Protein AF-0000000076626341 (afdb_homodimer)

Nearest PDB structures (foldseek):
  4mtl-assembly1_A-2  TM=7.551E-01  e=2.247E-13  Homo sapiens
  1uwv-assembly1_A  TM=5.640E-01  e=4.812E-09  Escherichia coli K-12
  6ifv-assembly2_B  TM=6.259E-01  e=2.732E-07  Bacillus subtilis subsp. subtilis str. 168
  6ifv-assembly1_A  TM=6.167E-01  e=2.408E-07  Bacillus subtilis subsp. subtilis str. 168
  7v2q-assembly1_W  TM=6.028E-01  e=2.408E-07  Bacillus subtilis subsp. subtilis str. 168

Radius of gyration: 22.17 Å; Cα contacts (8 Å, |Δi|>4): 915; chains: 2; bounding box: 40×65×64 Å

InterPro domains:
  IPR019410 Lysine methyltransferase [PF10294] (42-179)
  IPR019410 Lysine methyltransferase [PTHR14614] (37-187)
  IPR029063 S-adenosyl-L-methionine-dependent methyltransferase superfamily [G3DSA:3.40.50.150] (11-209)
  IPR029063 S-adenosyl-L-methionine-dependent methyltransferase superfamily [SSF53335] (34-198)

Foldseek 3Di:
DPPPPPPPVPPVQPWDWDWDQDPNDTDIDTDRPDDPPPVLRVLQDDDPQLVVVLVVCVVVVVLAAQFEEEEESCRLVSNQQSNLVGYVAYEYEYADPSSQVSCVVNQVSHHRYHYWFADFDLDQPPPDPRTPPDDQAGQEYEYEQQQPDLVRQNSVLNSNVGRHDQNHKYKYKHFCPDPVSVVSNCVNNVVSQKDKDWPDDDDRITIIIIHGD/DPPPPPPPVPPVQPWDWDWDQDPNDTDIDTDRPDDPPPVLRVLQDDDPQLVVVLVVCVVVVVLAAQFEEEEESCRLVSNQQSNLVGYVAYEYEYADPSSQVSCVVNQVSHHRYHYWFADFDLDQPPPDPRTPPDDQAGQEYEYEQQQPDLVVQNSVLNSNVGRHDQNHKYKYKHFCPDPVSVVSNCVNNVVSQKDKDWPDDDDRITIIIIHGD

Sequence (426 aa):
MDDEIPENFFISEEYKEFTEDIGGIQQKFYALPAASTDYDLTGQVLWPGAKHLALYIRDHQELIKDKIILEVGSGSGLCGLFCSHYASKTILTDGNDIVMRLLDLNKSFGKNVEIAWVEWSDSDPGKDLRIKGLPERYEVVVGTDVVYWSNSIVPLFKTMDSLLEDRGRFIMCYTLRAMNTYRDLLRLSAECGYRNKVLWNEESTYIFEFDRQMDDEIPENFFISEEYKEFTEDIGGIQQKFYALPAASTDYDLTGQVLWPGAKHLALYIRDHQELIKDKIILEVGSGSGLCGLFCSHYASKTILTDGNDIVMRLLDLNKSFGKNVEIAWVEWSDSDPGKDLRIKGLPERYEVVVGTDVVYWSNSIVPLFKTMDSLLEDRGRFIMCYTLRAMNTYRDLLRLSAECGYRNKVLWNEESTYIFEFDRQ

Structure (mmCIF, N/CA/C/O backbone):
data_AF-0000000076626341-model_v1
#
loop_
_entity.id
_entity.type
_entity.pdbx_description
1 polymer 'Uncharacterized protein'
#
loop_
_atom_site.group_PDB
_atom_site.id
_atom_site.type_symbol
_atom_site.label_atom_id
_atom_site.label_alt_id
_atom_site.label_comp_id
_atom_site.label_asym_id
_atom_site.label_entity_id
_atom_site.label_seq_id
_atom_site.pdbx_PDB_ins_code
_atom_site.Cartn_x
_atom_site.Cartn_y
_atom_site.Cartn_z
_atom_site.occupancy
_atom_site.B_iso_or_equiv
_atom_site.auth_seq_id
_atom_site.auth_comp_id
_atom_site.auth_asym_id
_atom_site.auth_atom_id
_atom_site.pdbx_PDB_model_num
ATOM 1 N N . MET A 1 1 ? -0.646 19.172 -33.5 1 20.38 1 MET A N 1
ATOM 2 C CA . MET A 1 1 ? 0.513 19.422 -32.656 1 20.38 1 MET A CA 1
ATOM 3 C C . MET A 1 1 ? 0.73 18.281 -31.672 1 20.38 1 MET A C 1
ATOM 5 O O . MET A 1 1 ? -0.146 17.984 -30.859 1 20.38 1 MET A O 1
ATOM 9 N N . ASP A 1 2 ? 1.376 17.062 -31.875 1 23.33 2 ASP A N 1
ATOM 10 C CA . ASP A 1 2 ? 1.268 15.633 -31.641 1 23.33 2 ASP A CA 1
ATOM 11 C C . ASP A 1 2 ? 1.866 15.258 -30.281 1 23.33 2 ASP A C 1
ATOM 13 O O . ASP A 1 2 ? 3.082 15.32 -30.094 1 23.33 2 ASP A O 1
ATOM 17 N N . ASP A 1 3 ? 1.453 15.797 -29.141 1 23.86 3 ASP A N 1
ATOM 18 C CA . ASP A 1 3 ? 2.01 16.094 -27.828 1 23.86 3 ASP A CA 1
ATOM 19 C C . ASP A 1 3 ? 2.5 14.82 -27.141 1 23.86 3 ASP A C 1
ATOM 21 O O . ASP A 1 3 ? 1.7 13.953 -26.781 1 23.86 3 ASP A O 1
ATOM 25 N N . GLU A 1 4 ? 3.75 14.242 -27.5 1 24.86 4 GLU A N 1
ATOM 26 C CA . GLU A 1 4 ? 4.594 13.086 -27.203 1 24.86 4 GLU A CA 1
ATOM 27 C C . GLU A 1 4 ? 4.824 12.938 -25.703 1 24.86 4 GLU A C 1
ATOM 29 O O . GLU A 1 4 ? 5.273 13.875 -25.047 1 24.86 4 GLU A O 1
ATOM 34 N N . ILE A 1 5 ? 4.059 12.258 -25.078 1 29.56 5 ILE A N 1
ATOM 35 C CA . ILE A 1 5 ? 4.125 11.945 -23.656 1 29.56 5 ILE A CA 1
ATOM 36 C C . ILE A 1 5 ? 5.562 11.609 -23.266 1 29.56 5 ILE A C 1
ATOM 38 O O . ILE A 1 5 ? 6.207 10.781 -23.906 1 29.56 5 ILE A O 1
ATOM 42 N N . PRO A 1 6 ? 6.324 12.523 -22.641 1 30.88 6 PRO A N 1
ATOM 43 C CA . PRO A 1 6 ? 7.77 12.312 -22.547 1 30.88 6 PRO A CA 1
ATOM 44 C C . PRO A 1 6 ? 8.133 10.898 -22.109 1 30.88 6 PRO A C 1
ATOM 46 O O . PRO A 1 6 ? 7.434 10.305 -21.281 1 30.88 6 PRO A O 1
ATOM 49 N N . GLU A 1 7 ? 8.672 10.062 -22.891 1 29.91 7 GLU A N 1
ATOM 50 C CA . GLU A 1 7 ? 9.219 8.711 -22.906 1 29.91 7 GLU A CA 1
ATOM 51 C C . GLU A 1 7 ? 9.938 8.391 -21.594 1 29.91 7 GLU A C 1
ATOM 53 O O . GLU A 1 7 ? 9.875 7.258 -21.109 1 29.91 7 GLU A O 1
ATOM 58 N N . ASN A 1 8 ? 10.727 9.328 -21.109 1 28.7 8 ASN A N 1
ATOM 59 C CA . ASN A 1 8 ? 11.797 9.133 -20.125 1 28.7 8 ASN A CA 1
ATOM 60 C C . ASN A 1 8 ? 11.242 8.977 -18.719 1 28.7 8 ASN A C 1
ATOM 62 O O . ASN A 1 8 ? 11.992 9.055 -17.734 1 28.7 8 ASN A O 1
ATOM 66 N N . PHE A 1 9 ? 10.156 9.438 -18.516 1 28.86 9 PHE A N 1
ATOM 67 C CA . PHE A 1 9 ? 9.859 9.188 -17.109 1 28.86 9 PHE A CA 1
ATOM 68 C C . PHE A 1 9 ? 10.211 7.754 -16.734 1 28.86 9 PHE A C 1
ATOM 70 O O . PHE A 1 9 ? 9.43 6.832 -16.984 1 28.86 9 PHE A O 1
ATOM 77 N N . PHE A 1 10 ? 11.352 7.316 -17.219 1 29.72 10 PHE A N 1
ATOM 78 C CA . PHE A 1 10 ? 12.148 6.129 -16.953 1 29.72 10 PHE A CA 1
ATOM 79 C C . PHE A 1 10 ? 12.078 5.742 -15.484 1 29.72 10 PHE A C 1
ATOM 81 O O . PHE A 1 10 ? 12.508 6.508 -14.617 1 29.72 10 PHE A O 1
ATOM 88 N N . ILE A 1 11 ? 11.062 5.5 -14.93 1 36.5 11 ILE A N 1
ATOM 89 C CA . ILE A 1 11 ? 11.156 4.742 -13.688 1 36.5 11 ILE A CA 1
ATOM 90 C C . ILE A 1 11 ? 12.508 4.031 -13.617 1 36.5 11 ILE A C 1
ATOM 92 O O . ILE A 1 11 ? 12.789 3.146 -14.422 1 36.5 11 ILE A O 1
ATOM 96 N N . SER A 1 12 ? 13.477 4.691 -13.641 1 38.69 12 SER A N 1
ATOM 97 C CA . SER A 1 12 ? 14.789 4.125 -13.344 1 38.69 12 SER A CA 1
ATOM 98 C C . SER A 1 12 ? 14.672 2.898 -12.445 1 38.69 12 SER A C 1
ATOM 100 O O . SER A 1 12 ? 14.562 3.025 -11.219 1 38.69 12 SER A O 1
ATOM 102 N N . GLU A 1 13 ? 13.695 2.045 -12.57 1 48.19 13 GLU A N 1
ATOM 103 C CA . GLU A 1 13 ? 13.438 0.825 -11.812 1 48.19 13 GLU A CA 1
ATOM 104 C C . GLU A 1 13 ? 14.719 0.015 -11.625 1 48.19 13 GLU A C 1
ATOM 106 O O . GLU A 1 13 ? 15.188 -0.638 -12.555 1 48.19 13 GLU A O 1
ATOM 111 N N . GLU A 1 14 ? 15.547 0.698 -11.031 1 59.5 14 GLU A N 1
ATOM 112 C CA . GLU A 1 14 ? 16.766 -0.085 -10.812 1 59.5 14 GLU A CA 1
ATOM 113 C C . GLU A 1 14 ? 16.453 -1.397 -10.102 1 59.5 14 GLU A C 1
ATOM 115 O O . GLU A 1 14 ? 16.641 -1.512 -8.891 1 59.5 14 GLU A O 1
ATOM 120 N N . TYR A 1 15 ? 15.75 -2.193 -10.883 1 69.19 15 TYR A N 1
ATOM 121 C CA . TYR A 1 15 ? 15.609 -3.555 -10.383 1 69.19 15 TYR A CA 1
ATOM 122 C C . TYR A 1 15 ? 16.969 -4.23 -10.234 1 69.19 15 TYR A C 1
ATOM 124 O O . TYR A 1 15 ? 17.891 -3.945 -11 1 69.19 15 TYR A O 1
ATOM 132 N N . LYS A 1 16 ? 17.109 -4.828 -9.102 1 74.31 16 LYS A N 1
ATOM 133 C CA . LYS A 1 16 ? 18.266 -5.703 -8.914 1 74.31 16 LYS A CA 1
ATOM 134 C C . LYS A 1 16 ? 17.875 -7.164 -9.117 1 74.31 16 LYS A C 1
ATOM 136 O O . LYS A 1 16 ? 16.781 -7.582 -8.758 1 74.31 16 LYS A O 1
ATOM 141 N N . GLU A 1 17 ? 18.781 -7.863 -9.766 1 85.62 17 GLU A N 1
ATOM 142 C CA . GLU A 1 17 ? 18.609 -9.312 -9.867 1 85.62 17 GLU A CA 1
ATOM 143 C C . GLU A 1 17 ? 18.906 -10 -8.539 1 85.62 17 GLU A C 1
ATOM 145 O O . GLU A 1 17 ? 19.969 -9.789 -7.953 1 85.62 17 GLU A O 1
ATOM 150 N N . PHE A 1 18 ? 17.969 -10.766 -8.039 1 82.31 18 PHE A N 1
ATOM 151 C CA . PHE A 1 18 ? 18.141 -11.555 -6.828 1 82.31 18 PHE A CA 1
ATOM 152 C C . PHE A 1 18 ? 18.094 -13.047 -7.148 1 82.31 18 PHE A C 1
ATOM 154 O O . PHE A 1 18 ? 17.531 -13.453 -8.164 1 82.31 18 PHE A O 1
ATOM 161 N N . THR A 1 19 ? 18.828 -13.789 -6.379 1 86.25 19 THR A N 1
ATOM 162 C CA . THR A 1 19 ? 18.719 -15.242 -6.379 1 86.25 19 THR A CA 1
ATOM 163 C C . THR A 1 19 ? 18.359 -15.758 -4.988 1 86.25 19 THR A C 1
ATOM 165 O O . THR A 1 19 ? 19.078 -15.523 -4.023 1 86.25 19 THR A O 1
ATOM 168 N N . GLU A 1 20 ? 17.156 -16.328 -4.918 1 86.25 20 GLU A N 1
ATOM 169 C CA . GLU A 1 20 ? 16.719 -16.891 -3.643 1 86.25 20 GLU A CA 1
ATOM 170 C C . GLU A 1 20 ? 16.906 -18.406 -3.615 1 86.25 20 GLU A C 1
ATOM 172 O O . GLU A 1 20 ? 16.547 -19.109 -4.574 1 86.25 20 GLU A O 1
ATOM 177 N N . ASP A 1 21 ? 17.594 -18.938 -2.572 1 87.25 21 ASP A N 1
ATOM 178 C CA . ASP A 1 21 ? 17.672 -20.375 -2.355 1 87.25 21 ASP A CA 1
ATOM 179 C C . ASP A 1 21 ? 16.438 -20.891 -1.612 1 87.25 21 ASP A C 1
ATOM 181 O O . ASP A 1 21 ? 16.219 -20.547 -0.45 1 87.25 21 ASP A O 1
ATOM 185 N N . ILE A 1 22 ? 15.625 -21.625 -2.312 1 90.75 22 ILE A N 1
ATOM 186 C CA . ILE A 1 22 ? 14.406 -22.203 -1.742 1 90.75 22 ILE A CA 1
ATOM 187 C C . ILE A 1 22 ? 14.523 -23.719 -1.698 1 90.75 22 ILE A C 1
ATOM 189 O O . ILE A 1 22 ? 14.188 -24.406 -2.67 1 90.75 22 ILE A O 1
ATOM 193 N N . GLY A 1 23 ? 14.984 -24.25 -0.488 1 85.56 23 GLY A N 1
ATOM 194 C CA . GLY A 1 23 ? 15.148 -25.688 -0.317 1 85.56 23 GLY A CA 1
ATOM 195 C C . GLY A 1 23 ? 16.109 -26.297 -1.313 1 85.56 23 GLY A C 1
ATOM 196 O O . GLY A 1 23 ? 15.836 -27.359 -1.88 1 85.56 23 GLY A O 1
ATOM 197 N N . GLY A 1 24 ? 17.125 -25.672 -1.69 1 85.56 24 GLY A N 1
ATOM 198 C CA . GLY A 1 24 ? 18.141 -26.219 -2.578 1 85.56 24 GLY A CA 1
ATOM 199 C C . GLY A 1 24 ? 17.969 -25.781 -4.02 1 85.56 24 GLY A C 1
ATOM 200 O O . GLY A 1 24 ? 18.828 -26.031 -4.859 1 85.56 24 GLY A O 1
ATOM 201 N N . ILE A 1 25 ? 16.906 -25.203 -4.363 1 89.62 25 ILE A N 1
ATOM 202 C CA . ILE A 1 25 ? 16.672 -24.703 -5.715 1 89.62 25 ILE A CA 1
ATOM 203 C C . ILE A 1 25 ? 16.906 -23.203 -5.766 1 89.62 25 ILE A C 1
ATOM 205 O O . ILE A 1 25 ? 16.328 -22.438 -4.969 1 89.62 25 ILE A O 1
ATOM 209 N N . GLN A 1 26 ? 17.781 -22.734 -6.676 1 89.06 26 GLN A N 1
ATOM 210 C CA . GLN A 1 26 ? 18.062 -21.312 -6.867 1 89.06 26 GLN A CA 1
ATOM 211 C C . GLN A 1 26 ? 17.062 -20.688 -7.828 1 89.06 26 GLN A C 1
ATOM 213 O O . GLN A 1 26 ? 16.953 -21.094 -8.984 1 89.06 26 GLN A O 1
ATOM 218 N N . GLN A 1 27 ? 16.312 -19.688 -7.332 1 91.44 27 GLN A N 1
ATOM 219 C CA . GLN A 1 27 ? 15.336 -19.016 -8.18 1 91.44 27 GLN A CA 1
ATOM 220 C C . GLN A 1 27 ? 15.711 -17.547 -8.367 1 91.44 27 GLN A C 1
ATOM 222 O O . GLN A 1 27 ? 15.773 -16.781 -7.398 1 91.44 27 GLN A O 1
ATOM 227 N N . LYS A 1 28 ? 15.953 -17.156 -9.625 1 89.62 28 LYS A N 1
ATOM 228 C CA . LYS A 1 28 ? 16.297 -15.781 -9.969 1 89.62 28 LYS A CA 1
ATOM 229 C C . LYS A 1 28 ? 15.047 -14.945 -10.203 1 89.62 28 LYS A C 1
ATOM 231 O O . LYS A 1 28 ? 14.031 -15.453 -10.672 1 89.62 28 LYS A O 1
ATOM 236 N N . PHE A 1 29 ? 15.094 -13.68 -9.758 1 90.19 29 PHE A N 1
ATOM 237 C CA . PHE A 1 29 ? 14.047 -12.711 -10.039 1 90.19 29 PHE A CA 1
ATOM 238 C C . PHE A 1 29 ? 14.57 -11.289 -9.898 1 90.19 29 PHE A C 1
ATOM 240 O O . PHE A 1 29 ? 15.602 -11.062 -9.266 1 90.19 29 PHE A O 1
ATOM 247 N N . TYR A 1 30 ? 13.891 -10.367 -10.602 1 86.88 30 TYR A N 1
ATOM 248 C CA . TYR A 1 30 ? 14.148 -8.945 -10.406 1 86.88 30 TYR A CA 1
ATOM 249 C C . TYR A 1 30 ? 13.188 -8.352 -9.383 1 86.88 30 TYR A C 1
ATOM 251 O O . TYR A 1 30 ? 12.016 -8.742 -9.328 1 86.88 30 TYR A O 1
ATOM 259 N N . ALA A 1 31 ? 13.648 -7.559 -8.539 1 82.69 31 ALA A N 1
ATOM 260 C CA . ALA A 1 31 ? 12.82 -6.785 -7.613 1 82.69 31 ALA A CA 1
ATOM 261 C C . ALA A 1 31 ? 13.531 -5.504 -7.184 1 82.69 31 ALA A C 1
ATOM 263 O O . ALA A 1 31 ? 14.719 -5.32 -7.465 1 82.69 31 ALA A O 1
ATOM 264 N N . LEU A 1 32 ? 12.781 -4.598 -6.676 1 71.38 32 LEU A N 1
ATOM 265 C CA . LEU A 1 32 ? 13.414 -3.482 -5.977 1 71.38 32 LEU A CA 1
ATOM 266 C C . LEU A 1 32 ? 14.047 -3.949 -4.672 1 71.38 32 LEU A C 1
ATOM 268 O O . LEU A 1 32 ? 13.453 -4.758 -3.947 1 71.38 32 LEU A O 1
ATOM 272 N N . PRO A 1 33 ? 15.352 -3.633 -4.527 1 57.22 33 PRO A N 1
ATOM 273 C CA . PRO A 1 33 ? 15.945 -3.959 -3.227 1 57.22 33 PRO A CA 1
ATOM 274 C C . PRO A 1 33 ? 15.18 -3.334 -2.059 1 57.22 33 PRO A C 1
ATOM 276 O O . PRO A 1 33 ? 14.789 -2.166 -2.125 1 57.22 33 PRO A O 1
ATOM 279 N N . ALA A 1 34 ? 14.227 -4.133 -1.594 1 54.03 34 ALA A N 1
ATOM 280 C CA . ALA A 1 34 ? 13.375 -3.541 -0.561 1 54.03 34 ALA A CA 1
ATOM 281 C C . ALA A 1 34 ? 14.062 -3.592 0.803 1 54.03 34 ALA A C 1
ATOM 283 O O . ALA A 1 34 ? 14.797 -4.531 1.101 1 54.03 34 ALA A O 1
ATOM 284 N N . ALA A 1 35 ? 14.312 -2.414 1.4 1 41.44 35 ALA A N 1
ATOM 285 C CA . ALA A 1 35 ? 14.602 -2.652 2.812 1 41.44 35 ALA A CA 1
ATOM 286 C C . ALA A 1 35 ? 13.57 -3.59 3.434 1 41.44 35 ALA A C 1
ATOM 288 O O . ALA A 1 35 ? 13.914 -4.676 3.906 1 41.44 35 ALA A O 1
ATOM 289 N N . SER A 1 36 ? 12.578 -3.174 4.234 1 36.91 36 SER A N 1
ATOM 290 C CA . SER A 1 36 ? 11.57 -3.93 4.965 1 36.91 36 SER A CA 1
ATOM 291 C C . SER A 1 36 ? 10.25 -3.961 4.207 1 36.91 36 SER A C 1
ATOM 293 O O . SER A 1 36 ? 9.789 -2.932 3.711 1 36.91 36 SER A O 1
ATOM 295 N N . THR A 1 37 ? 9.82 -4.828 3.248 1 41.94 37 THR A N 1
ATOM 296 C CA . THR A 1 37 ? 8.688 -5.078 2.365 1 41.94 37 THR A CA 1
ATOM 297 C C . THR A 1 37 ? 7.383 -4.648 3.029 1 41.94 37 THR A C 1
ATOM 299 O O . THR A 1 37 ? 6.309 -4.773 2.438 1 41.94 37 THR A O 1
ATOM 302 N N . ASP A 1 38 ? 6.895 -4.707 4.211 1 42.69 38 ASP A N 1
ATOM 303 C CA . ASP A 1 38 ? 5.543 -4.57 4.742 1 42.69 38 ASP A CA 1
ATOM 304 C C . ASP A 1 38 ? 4.969 -3.188 4.438 1 42.69 38 ASP A C 1
ATOM 306 O O . ASP A 1 38 ? 5.719 -2.244 4.176 1 42.69 38 ASP A O 1
ATOM 310 N N . TYR A 1 39 ? 3.43 -3.008 4.199 1 46.44 39 TYR A N 1
ATOM 311 C CA . TYR A 1 39 ? 2.66 -1.772 4.273 1 46.44 39 TYR A CA 1
ATOM 312 C C . TYR A 1 39 ? 3.457 -0.676 4.973 1 46.44 39 TYR A C 1
ATOM 314 O O . TYR A 1 39 ? 3.344 0.501 4.621 1 46.44 39 TYR A O 1
ATOM 322 N N . ASP A 1 40 ? 4.344 -1.125 5.73 1 53.41 40 ASP A N 1
ATOM 323 C CA . ASP A 1 40 ? 5.285 -0.361 6.539 1 53.41 40 ASP A CA 1
ATOM 324 C C . ASP A 1 40 ? 6.32 0.344 5.664 1 53.41 40 ASP A C 1
ATOM 326 O O . ASP A 1 40 ? 6.859 1.384 6.047 1 53.41 40 ASP A O 1
ATOM 330 N N . LEU A 1 41 ? 5.809 -0.051 4.285 1 60.88 41 LEU A N 1
ATOM 331 C CA . LEU A 1 41 ? 6.867 0.524 3.461 1 60.88 41 LEU A CA 1
ATOM 332 C C . LEU A 1 41 ? 6.41 1.835 2.828 1 60.88 41 LEU A C 1
ATOM 334 O O . LEU A 1 41 ? 7.188 2.789 2.74 1 60.88 41 LEU A O 1
ATOM 338 N N . THR A 1 42 ? 5.07 1.868 2.611 1 70.38 42 THR A N 1
ATOM 339 C CA . THR A 1 42 ? 4.602 3.033 1.868 1 70.38 42 THR A CA 1
ATOM 340 C C . THR A 1 42 ? 4.75 4.301 2.703 1 70.38 42 THR A C 1
ATOM 342 O O . THR A 1 42 ? 5.059 5.371 2.168 1 70.38 42 THR A O 1
ATOM 345 N N . GLY A 1 43 ? 4.492 4.145 3.979 1 78.94 43 GLY A N 1
ATOM 346 C CA . GLY A 1 43 ? 4.547 5.312 4.844 1 78.94 43 GLY A CA 1
ATOM 347 C C . GLY A 1 43 ? 5.953 5.668 5.277 1 78.94 43 GLY A C 1
ATOM 348 O O . GLY A 1 43 ? 6.168 6.699 5.926 1 78.94 43 GLY A O 1
ATOM 349 N N . GLN A 1 44 ? 6.852 4.836 4.836 1 77.81 44 GLN A N 1
ATOM 350 C CA . GLN A 1 44 ? 8.211 5.027 5.336 1 77.81 44 GLN A CA 1
ATOM 351 C C . GLN A 1 44 ? 9.086 5.719 4.293 1 77.81 44 GLN A C 1
ATOM 353 O O . GLN A 1 44 ? 10.25 6.012 4.555 1 77.81 44 GLN A O 1
ATOM 358 N N . VAL A 1 45 ? 8.477 5.914 3.162 1 75.75 45 VAL A N 1
ATOM 359 C CA . VAL A 1 45 ? 9.227 6.543 2.08 1 75.75 45 VAL A CA 1
ATOM 360 C C . VAL A 1 45 ? 8.68 7.941 1.813 1 75.75 45 VAL A C 1
ATOM 362 O O . VAL A 1 45 ? 7.574 8.273 2.242 1 75.75 45 VAL A O 1
ATOM 365 N N . LEU A 1 46 ? 9.562 8.742 1.147 1 78.19 46 LEU A N 1
ATOM 366 C CA . LEU A 1 46 ? 9.109 10.062 0.728 1 78.19 46 LEU A CA 1
ATOM 367 C C . LEU A 1 46 ? 8.281 9.977 -0.549 1 78.19 46 LEU A C 1
ATOM 369 O O . LEU A 1 46 ? 8.664 9.289 -1.498 1 78.19 46 LEU A O 1
ATOM 373 N N . TRP A 1 47 ? 7.152 10.602 -0.559 1 80.06 47 TRP A N 1
ATOM 374 C CA . TRP A 1 47 ? 6.301 10.719 -1.738 1 80.06 47 TRP A CA 1
ATOM 375 C C . TRP A 1 47 ? 6.34 12.125 -2.309 1 80.06 47 TRP A C 1
ATOM 377 O O . TRP A 1 47 ? 6.441 13.102 -1.562 1 80.06 47 TRP A O 1
ATOM 387 N N . PRO A 1 48 ? 6.254 12.312 -3.662 1 78.94 48 PRO A N 1
ATOM 388 C CA . PRO A 1 48 ? 6.422 13.617 -4.309 1 78.94 48 PRO A CA 1
ATOM 389 C C . PRO A 1 48 ? 5.371 14.633 -3.863 1 78.94 48 PRO A C 1
ATOM 391 O O . PRO A 1 48 ? 5.637 15.844 -3.85 1 78.94 48 PRO A O 1
ATOM 394 N N . GLY A 1 49 ? 4.199 14.133 -3.561 1 89.69 49 GLY A N 1
ATOM 395 C CA . GLY A 1 49 ? 3.139 15.039 -3.154 1 89.69 49 GLY A CA 1
ATOM 396 C C . GLY A 1 49 ? 3.514 15.906 -1.964 1 89.69 49 GLY A C 1
ATOM 397 O O . GLY A 1 49 ? 3.043 17.031 -1.838 1 89.69 49 GLY A O 1
ATOM 398 N N . ALA A 1 50 ? 4.375 15.359 -1.089 1 92.25 50 ALA A N 1
ATOM 399 C CA . ALA A 1 50 ? 4.789 16.094 0.101 1 92.25 50 ALA A CA 1
ATOM 400 C C . ALA A 1 50 ? 5.5 17.391 -0.278 1 92.25 50 ALA A C 1
ATOM 402 O O . ALA A 1 50 ? 5.195 18.453 0.262 1 92.25 50 ALA A O 1
ATOM 403 N N . LYS A 1 51 ? 6.395 17.297 -1.261 1 89.38 51 LYS A N 1
ATOM 404 C CA . LYS A 1 51 ? 7.137 18.484 -1.7 1 89.38 51 LYS A CA 1
ATOM 405 C C . LYS A 1 51 ? 6.227 19.453 -2.441 1 89.38 51 LYS A C 1
ATOM 407 O O . LYS A 1 51 ? 6.328 20.672 -2.252 1 89.38 51 LYS A O 1
ATOM 412 N N . HIS A 1 52 ? 5.352 18.953 -3.289 1 93.5 52 HIS A N 1
ATOM 413 C CA . HIS A 1 52 ? 4.449 19.812 -4.055 1 93.5 52 HIS A CA 1
ATOM 414 C C . HIS A 1 52 ? 3.527 20.609 -3.135 1 93.5 52 HIS A C 1
ATOM 416 O O . HIS A 1 52 ? 3.365 21.812 -3.309 1 93.5 52 HIS A O 1
ATOM 422 N N . LEU A 1 53 ? 2.934 19.938 -2.131 1 97.69 53 LEU A N 1
ATOM 423 C CA . LEU A 1 53 ? 2.035 20.656 -1.234 1 97.69 53 LEU A CA 1
ATOM 424 C C . LEU A 1 53 ? 2.811 21.625 -0.358 1 97.69 53 LEU A C 1
ATOM 426 O O . LEU A 1 53 ? 2.35 22.75 -0.11 1 97.69 53 LEU A O 1
ATOM 430 N N . ALA A 1 54 ? 3.984 21.25 0.075 1 96.56 54 ALA A N 1
ATOM 431 C CA . ALA A 1 54 ? 4.812 22.141 0.883 1 96.56 54 ALA A CA 1
ATOM 432 C C . ALA A 1 54 ? 5.145 23.422 0.123 1 96.56 54 ALA A C 1
ATOM 434 O O . ALA A 1 54 ? 5.051 24.531 0.675 1 96.56 54 ALA A O 1
ATOM 435 N N . LEU A 1 55 ? 5.516 23.266 -1.153 1 94.31 55 LEU A N 1
ATOM 436 C CA . LEU A 1 55 ? 5.82 24.422 -1.987 1 94.31 55 LEU A CA 1
ATOM 437 C C . LEU A 1 55 ? 4.594 25.312 -2.152 1 94.31 55 LEU A C 1
ATOM 439 O O . LEU A 1 55 ? 4.699 26.547 -2.094 1 94.31 55 LEU A O 1
ATOM 443 N N . TYR A 1 56 ? 3.471 24.703 -2.371 1 98 56 TYR A N 1
ATOM 444 C CA . TYR A 1 56 ? 2.229 25.453 -2.49 1 98 56 TYR A CA 1
ATOM 445 C C . TYR A 1 56 ? 1.943 26.234 -1.215 1 98 56 TYR A C 1
ATOM 447 O O . TYR A 1 56 ? 1.554 27.406 -1.272 1 98 56 TYR A O 1
ATOM 455 N N . ILE A 1 57 ? 2.146 25.609 -0.068 1 97.06 57 ILE A N 1
ATOM 456 C CA . ILE A 1 57 ? 1.916 26.234 1.226 1 97.06 57 ILE A CA 1
ATOM 457 C C . ILE A 1 57 ? 2.889 27.406 1.413 1 97.06 57 ILE A C 1
ATOM 459 O O . ILE A 1 57 ? 2.516 28.453 1.931 1 97.06 57 ILE A O 1
ATOM 463 N N . ARG A 1 58 ? 4.109 27.188 1.003 1 95.31 58 ARG A N 1
ATOM 464 C CA . ARG A 1 58 ? 5.094 28.266 1.069 1 95.31 58 ARG A CA 1
ATOM 465 C C . ARG A 1 58 ? 4.59 29.516 0.355 1 95.31 58 ARG A C 1
ATOM 467 O O . ARG A 1 58 ? 4.742 30.625 0.858 1 95.31 58 ARG A O 1
ATOM 474 N N . ASP A 1 59 ? 4.012 29.297 -0.795 1 97.06 59 ASP A N 1
ATOM 475 C CA . ASP A 1 59 ? 3.535 30.406 -1.613 1 97.06 59 ASP A CA 1
ATOM 476 C C . ASP A 1 59 ? 2.164 30.891 -1.146 1 97.06 59 ASP A C 1
ATOM 478 O O . ASP A 1 59 ? 1.701 31.953 -1.556 1 97.06 59 ASP A O 1
ATOM 482 N N . HIS A 1 60 ? 1.479 30.156 -0.26 1 97.88 60 HIS A N 1
ATOM 483 C CA . HIS A 1 60 ? 0.162 30.484 0.276 1 97.88 60 HIS A CA 1
ATOM 484 C C . HIS A 1 60 ? 0.113 30.266 1.785 1 97.88 60 HIS A C 1
ATOM 486 O O . HIS A 1 60 ? -0.789 29.594 2.293 1 97.88 60 HIS A O 1
ATOM 492 N N . GLN A 1 61 ? 0.986 30.891 2.467 1 96.5 61 GLN A N 1
ATOM 493 C CA . GLN A 1 61 ? 1.174 30.672 3.898 1 96.5 61 GLN A CA 1
ATOM 494 C C . GLN A 1 61 ? -0.081 31.047 4.68 1 96.5 61 GLN A C 1
ATOM 496 O O . GLN A 1 61 ? -0.324 30.531 5.766 1 96.5 61 GLN A O 1
ATOM 501 N N . GLU A 1 62 ? -0.899 31.969 4.117 1 97.12 62 GLU A N 1
ATOM 502 C CA . GLU A 1 62 ? -2.105 32.438 4.785 1 97.12 62 GLU A CA 1
ATOM 503 C C . GLU A 1 62 ? -3.066 31.297 5.07 1 97.12 62 GLU A C 1
ATOM 505 O O . GLU A 1 62 ? -3.926 31.406 5.949 1 97.12 62 GLU A O 1
ATOM 510 N N . LEU A 1 63 ? -2.92 30.234 4.418 1 96.75 63 LEU A N 1
ATOM 511 C CA . LEU A 1 63 ? -3.787 29.062 4.594 1 96.75 63 LEU A CA 1
ATOM 512 C C . LEU A 1 63 ? -3.602 28.453 5.98 1 96.75 63 LEU A C 1
ATOM 514 O O . LEU A 1 63 ? -4.543 27.906 6.547 1 96.75 63 LEU A O 1
ATOM 518 N N . ILE A 1 64 ? -2.322 28.609 6.504 1 97.31 64 ILE A N 1
ATOM 519 C CA . ILE A 1 64 ? -2.088 27.844 7.719 1 97.31 64 ILE A CA 1
ATOM 520 C C . ILE A 1 64 ? -1.405 28.734 8.766 1 97.31 64 ILE A C 1
ATOM 522 O O . ILE A 1 64 ? -1.194 28.312 9.898 1 97.31 64 ILE A O 1
ATOM 526 N N . LYS A 1 65 ? -1.061 29.969 8.43 1 97.5 65 LYS A N 1
ATOM 527 C CA . LYS A 1 65 ? -0.28 30.844 9.305 1 97.5 65 LYS A CA 1
ATOM 528 C C . LYS A 1 65 ? -0.956 31 10.664 1 97.5 65 LYS A C 1
ATOM 530 O O . LYS A 1 65 ? -2.137 31.344 10.742 1 97.5 65 LYS A O 1
ATOM 535 N N . ASP A 1 66 ? -0.201 30.672 11.727 1 96.31 66 ASP A N 1
ATOM 536 C CA . ASP A 1 66 ? -0.57 30.844 13.133 1 96.31 66 ASP A CA 1
ATOM 537 C C . ASP A 1 66 ? -1.76 29.953 13.492 1 96.31 66 ASP A C 1
ATOM 539 O O . ASP A 1 66 ? -2.475 30.234 14.461 1 96.31 66 ASP A O 1
ATOM 543 N N . LYS A 1 67 ? -2.045 29 12.711 1 96.19 67 LYS A N 1
ATOM 544 C CA . LYS A 1 67 ? -3.111 28.031 12.992 1 96.19 67 LYS A CA 1
ATOM 545 C C . LYS A 1 67 ? -2.545 26.719 13.516 1 96.19 67 LYS A C 1
ATOM 547 O O . LYS A 1 67 ? -1.344 26.469 13.406 1 96.19 67 LYS A O 1
ATOM 552 N N . ILE A 1 68 ? -3.455 25.984 14.188 1 95.19 68 ILE A N 1
ATOM 553 C CA . ILE A 1 68 ? -3.162 24.594 14.492 1 95.19 68 ILE A CA 1
ATOM 554 C C . ILE A 1 68 ? -3.615 23.703 13.336 1 95.19 68 ILE A C 1
ATOM 556 O O . ILE A 1 68 ? -4.793 23.703 12.969 1 95.19 68 ILE A O 1
ATOM 560 N N . ILE A 1 69 ? -2.635 23.016 12.719 1 96.25 69 ILE A N 1
ATOM 561 C CA . ILE A 1 69 ? -3.012 22.203 11.562 1 96.25 69 ILE A CA 1
ATOM 562 C C . ILE A 1 69 ? -2.701 20.734 11.828 1 96.25 69 ILE A C 1
ATOM 564 O O . ILE A 1 69 ? -1.883 20.422 12.695 1 96.25 69 ILE A O 1
ATOM 568 N N . LEU A 1 70 ? -3.428 19.859 11.148 1 96.81 70 LEU A N 1
ATOM 569 C CA . LEU A 1 70 ? -3.258 18.422 11.258 1 96.81 70 LEU A CA 1
ATOM 570 C C . LEU A 1 70 ? -2.965 17.797 9.891 1 96.81 70 LEU A C 1
ATOM 572 O O . LEU A 1 70 ? -3.596 18.156 8.898 1 96.81 70 LEU A O 1
ATOM 576 N N . GLU A 1 71 ? -1.898 17 9.852 1 97.94 71 GLU A N 1
ATOM 577 C CA . GLU A 1 71 ? -1.675 16.188 8.648 1 97.94 71 GLU A CA 1
ATOM 578 C C . GLU A 1 71 ? -2.15 14.758 8.844 1 97.94 71 GLU A C 1
ATOM 580 O O . GLU A 1 71 ? -1.764 14.094 9.812 1 97.94 71 GLU A O 1
ATOM 585 N N . VAL A 1 72 ? -3.018 14.273 7.926 1 95.56 72 VAL A N 1
ATOM 586 C CA . VAL A 1 72 ? -3.449 12.883 7.961 1 95.56 72 VAL A CA 1
ATOM 587 C C . VAL A 1 72 ? -2.549 12.039 7.059 1 95.56 72 VAL A C 1
ATOM 589 O O . VAL A 1 72 ? -2.123 12.5 5.996 1 95.56 72 VAL A O 1
ATOM 592 N N . GLY A 1 73 ? -2.338 10.766 7.496 1 92.31 73 GLY A N 1
ATOM 593 C CA . GLY A 1 73 ? -1.454 9.93 6.703 1 92.31 73 GLY A CA 1
ATOM 594 C C . GLY A 1 73 ? -0.101 10.57 6.445 1 92.31 73 GLY A C 1
ATOM 595 O O . GLY A 1 73 ? 0.358 10.625 5.301 1 92.31 73 GLY A O 1
ATOM 596 N N . SER A 1 74 ? 0.563 10.922 7.465 1 95.06 74 SER A N 1
ATOM 597 C CA . SER A 1 74 ? 1.732 11.789 7.355 1 95.06 74 SER A CA 1
ATOM 598 C C . SER A 1 74 ? 2.898 11.062 6.691 1 95.06 74 SER A C 1
ATOM 600 O O . SER A 1 74 ? 3.771 11.695 6.094 1 95.06 74 SER A O 1
ATOM 602 N N . GLY A 1 75 ? 2.939 9.719 6.863 1 88.75 75 GLY A N 1
ATOM 603 C CA . GLY A 1 75 ? 4.137 9.031 6.41 1 88.75 75 GLY A CA 1
ATOM 604 C C . GLY A 1 75 ? 5.402 9.523 7.086 1 88.75 75 GLY A C 1
ATOM 605 O O . GLY A 1 75 ? 5.5 9.516 8.312 1 88.75 75 GLY A O 1
ATOM 606 N N . SER A 1 76 ? 6.312 10.07 6.281 1 87.94 76 SER A N 1
ATOM 607 C CA . SER A 1 76 ? 7.531 10.625 6.863 1 87.94 76 SER A CA 1
ATOM 608 C C . SER A 1 76 ? 7.277 11.992 7.484 1 87.94 76 SER A C 1
ATOM 610 O O . SER A 1 76 ? 8.094 12.492 8.258 1 87.94 76 SER A O 1
ATOM 612 N N . GLY A 1 77 ? 6.25 12.656 7.105 1 95.5 77 GLY A N 1
ATOM 613 C CA . GLY A 1 77 ? 5.828 13.898 7.738 1 95.5 77 GLY A CA 1
ATOM 614 C C . GLY A 1 77 ? 6.473 15.125 7.129 1 95.5 77 GLY A C 1
ATOM 615 O O . GLY A 1 77 ? 6.406 16.219 7.703 1 95.5 77 GLY A O 1
ATOM 616 N N . LEU A 1 78 ? 7.07 14.977 5.914 1 93.94 78 LEU A N 1
ATOM 617 C CA . LEU A 1 78 ? 7.797 16.094 5.32 1 93.94 78 LEU A CA 1
ATOM 618 C C . LEU A 1 78 ? 6.902 17.312 5.195 1 93.94 78 LEU A C 1
ATOM 620 O O . LEU A 1 78 ? 7.309 18.438 5.551 1 93.94 78 LEU A O 1
ATOM 624 N N . CYS A 1 79 ? 5.715 17.141 4.664 1 97.25 79 CYS A N 1
ATOM 625 C CA . CYS A 1 79 ? 4.828 18.266 4.441 1 97.25 79 CYS A CA 1
ATOM 626 C C . CYS A 1 79 ? 4.465 18.938 5.762 1 97.25 79 CYS A C 1
ATOM 628 O O . CYS A 1 79 ? 4.582 20.156 5.895 1 97.25 79 CYS A O 1
ATOM 630 N N . GLY A 1 80 ? 4.02 18.156 6.762 1 98.12 80 GLY A N 1
ATOM 631 C CA . GLY A 1 80 ? 3.672 18.703 8.062 1 98.12 80 GLY A CA 1
ATOM 632 C C . GLY A 1 80 ? 4.844 19.359 8.766 1 98.12 80 GLY A C 1
ATOM 633 O O . GLY A 1 80 ? 4.688 20.406 9.391 1 98.12 80 GLY A O 1
ATOM 634 N N . LEU A 1 81 ? 5.992 18.75 8.656 1 97.31 81 LEU A N 1
ATOM 635 C CA . LEU A 1 81 ? 7.195 19.344 9.227 1 97.31 81 LEU A CA 1
ATOM 636 C C . LEU A 1 81 ? 7.469 20.703 8.602 1 97.31 81 LEU A C 1
ATOM 638 O O . LEU A 1 81 ? 7.785 21.656 9.312 1 97.31 81 LEU A O 1
ATOM 642 N N . PHE A 1 82 ? 7.324 20.812 7.324 1 97.06 82 PHE A N 1
ATOM 643 C CA . PHE A 1 82 ? 7.527 22.094 6.645 1 97.06 82 PHE A CA 1
ATOM 644 C C . PHE A 1 82 ? 6.488 23.109 7.086 1 97.06 82 PHE A C 1
ATOM 646 O O . PHE A 1 82 ? 6.816 24.281 7.32 1 97.06 82 PHE A O 1
ATOM 653 N N . CYS A 1 83 ? 5.238 22.656 7.234 1 97.94 83 CYS A N 1
ATOM 654 C CA . CYS A 1 83 ? 4.156 23.547 7.645 1 97.94 83 CYS A CA 1
ATOM 655 C C . CYS A 1 83 ? 4.441 24.156 9.016 1 97.94 83 CYS A C 1
ATOM 657 O O . CYS A 1 83 ? 3.971 25.25 9.32 1 97.94 83 CYS A O 1
ATOM 659 N N . SER A 1 84 ? 5.234 23.5 9.789 1 97.5 84 SER A N 1
ATOM 660 C CA . SER A 1 84 ? 5.488 23.938 11.156 1 97.5 84 SER A CA 1
ATOM 661 C C . SER A 1 84 ? 6.27 25.25 11.172 1 97.5 84 SER A C 1
ATOM 663 O O . SER A 1 84 ? 6.336 25.922 12.203 1 97.5 84 SER A O 1
ATOM 665 N N . HIS A 1 85 ? 6.848 25.656 10.031 1 96.38 85 HIS A N 1
ATOM 666 C CA . HIS A 1 85 ? 7.523 26.938 9.914 1 96.38 85 HIS A CA 1
ATOM 667 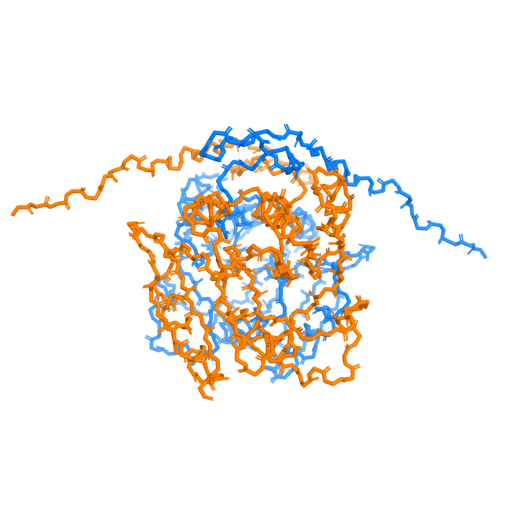C C . HIS A 1 85 ? 6.531 28.094 9.969 1 96.38 85 HIS A C 1
ATOM 669 O O . HIS A 1 85 ? 6.91 29.234 10.258 1 96.38 85 HIS A O 1
ATOM 675 N N . TYR A 1 86 ? 5.254 27.812 9.711 1 97.56 86 TYR A N 1
ATOM 676 C CA . TYR A 1 86 ? 4.266 28.891 9.602 1 97.56 86 TYR A CA 1
ATOM 677 C C . TYR A 1 86 ? 3.117 28.672 10.578 1 97.56 86 TYR A C 1
ATOM 679 O O . TYR A 1 86 ? 2.547 29.641 11.094 1 97.56 86 TYR A O 1
ATOM 687 N N . ALA A 1 87 ? 2.742 27.422 10.852 1 97.31 87 ALA A N 1
ATOM 688 C CA . ALA A 1 87 ? 1.64 27.094 11.75 1 97.31 87 ALA A CA 1
ATOM 689 C C . ALA A 1 87 ? 2.037 27.297 13.211 1 97.31 87 ALA A C 1
ATOM 691 O O . ALA A 1 87 ? 3.217 27.203 13.555 1 97.31 87 ALA A O 1
ATOM 692 N N . SER A 1 88 ? 1.056 27.594 14.062 1 97.25 88 SER A N 1
ATOM 693 C CA . SER A 1 88 ? 1.341 27.703 15.492 1 97.25 88 SER A CA 1
ATOM 694 C C . SER A 1 88 ? 1.645 26.328 16.094 1 97.25 88 SER A C 1
ATOM 696 O O . SER A 1 88 ? 2.42 26.219 17.047 1 97.25 88 SER A O 1
ATOM 698 N N . LYS A 1 89 ? 1.031 25.359 15.578 1 96.19 89 LYS A N 1
ATOM 699 C CA . LYS A 1 89 ? 1.22 23.969 15.977 1 96.19 89 LYS A CA 1
ATOM 700 C C . LYS A 1 89 ? 0.863 23.016 14.836 1 96.19 89 LYS A C 1
ATOM 702 O O . LYS A 1 89 ? -0.093 23.25 14.094 1 96.19 89 LYS A O 1
ATOM 707 N N . THR A 1 90 ? 1.66 22 14.688 1 96.69 90 THR A N 1
ATOM 708 C CA . THR A 1 90 ? 1.396 20.984 13.672 1 96.69 90 THR A CA 1
ATOM 709 C C . THR A 1 90 ? 1.271 19.594 14.312 1 96.69 90 THR A C 1
ATOM 711 O O . THR A 1 90 ? 2.104 19.219 15.141 1 96.69 90 THR A O 1
ATOM 714 N N . ILE A 1 91 ? 0.195 18.906 14.008 1 96.44 91 ILE A N 1
ATOM 715 C CA . ILE A 1 91 ? 0.01 17.531 14.477 1 96.44 91 ILE A CA 1
ATOM 716 C C . ILE A 1 91 ? 0.161 16.562 13.297 1 96.44 91 ILE A C 1
ATOM 718 O O . ILE A 1 91 ? -0.578 16.656 12.312 1 96.44 91 ILE A O 1
ATOM 722 N N . LEU A 1 92 ? 1.157 15.711 13.414 1 96.75 92 LEU A N 1
ATOM 723 C CA . LEU A 1 92 ? 1.36 14.664 12.422 1 96.75 92 LEU A CA 1
ATOM 724 C C . LEU A 1 92 ? 0.675 13.367 12.844 1 96.75 92 LEU A C 1
ATOM 726 O O . LEU A 1 92 ? 0.817 12.938 13.992 1 96.75 92 LEU A O 1
ATOM 730 N N . THR A 1 93 ? -0.136 12.766 11.867 1 94.56 93 THR A N 1
ATOM 731 C CA . THR A 1 93 ? -0.851 11.555 12.266 1 94.56 93 THR A CA 1
ATOM 732 C C . THR A 1 93 ? -0.639 10.445 11.242 1 94.56 93 THR A C 1
ATOM 734 O O . THR A 1 93 ? -0.431 10.719 10.055 1 94.56 93 THR A O 1
ATOM 737 N N . ASP A 1 94 ? -0.674 9.242 11.758 1 88.75 94 ASP A N 1
ATOM 738 C CA . ASP A 1 94 ? -0.708 8.023 10.953 1 88.75 94 ASP A CA 1
ATOM 739 C C . ASP A 1 94 ? -1.357 6.879 11.727 1 88.75 94 ASP A C 1
ATOM 741 O O . ASP A 1 94 ? -1.602 6.992 12.93 1 88.75 94 ASP A O 1
ATOM 745 N N . GLY A 1 95 ? -1.736 5.871 10.953 1 82.31 95 GLY A N 1
ATOM 746 C CA . GLY A 1 95 ? -2.396 4.75 11.602 1 82.31 95 GLY A CA 1
ATOM 747 C C . GLY A 1 95 ? -1.562 3.484 11.602 1 82.31 95 GLY A C 1
ATOM 748 O O . GLY A 1 95 ? -2.102 2.377 11.672 1 82.31 95 GLY A O 1
ATOM 749 N N . ASN A 1 96 ? -0.298 3.625 11.336 1 76.62 96 ASN A N 1
ATOM 750 C CA . ASN A 1 96 ? 0.633 2.504 11.266 1 76.62 96 ASN A CA 1
ATOM 751 C C . ASN A 1 96 ? 1.74 2.625 12.305 1 76.62 96 ASN A C 1
ATOM 753 O O . ASN A 1 96 ? 2.412 3.654 12.383 1 76.62 96 ASN A O 1
ATOM 757 N N . ASP A 1 97 ? 1.952 1.547 13.078 1 74.94 97 ASP A N 1
ATOM 758 C CA . ASP A 1 97 ? 2.877 1.572 14.203 1 74.94 97 ASP A CA 1
ATOM 759 C C . ASP A 1 97 ? 4.297 1.899 13.742 1 74.94 97 ASP A C 1
ATOM 761 O O . ASP A 1 97 ? 5.023 2.623 14.43 1 74.94 97 ASP A O 1
ATOM 765 N N . ILE A 1 98 ? 4.711 1.329 12.68 1 73 98 ILE A N 1
ATOM 766 C CA . ILE A 1 98 ? 6.059 1.556 12.172 1 73 98 ILE A CA 1
ATOM 767 C C . ILE A 1 98 ? 6.211 3.014 11.742 1 73 98 ILE A C 1
ATOM 769 O O . ILE A 1 98 ? 7.23 3.648 12.031 1 73 98 ILE A O 1
ATOM 773 N N . VAL A 1 99 ? 5.223 3.475 11.117 1 83.56 99 VAL A N 1
ATOM 774 C CA . VAL A 1 99 ? 5.25 4.855 10.641 1 83.56 99 VAL A CA 1
ATOM 775 C C . VAL A 1 99 ? 5.191 5.809 11.836 1 83.56 99 VAL A C 1
ATOM 777 O O . VAL A 1 99 ? 5.828 6.867 11.82 1 83.56 99 VAL A O 1
ATOM 780 N N . MET A 1 100 ? 4.461 5.43 12.891 1 87.31 100 MET A N 1
ATOM 781 C CA . MET A 1 100 ? 4.41 6.258 14.094 1 87.31 100 MET A CA 1
ATOM 782 C C . MET A 1 100 ? 5.785 6.371 14.734 1 87.31 100 MET A C 1
ATOM 784 O O . MET A 1 100 ? 6.145 7.422 15.266 1 87.31 100 MET A O 1
ATOM 788 N N . ARG A 1 101 ? 6.504 5.336 14.688 1 83.62 101 ARG A N 1
ATOM 789 C CA . ARG A 1 101 ? 7.863 5.391 15.211 1 83.62 101 ARG A CA 1
ATOM 790 C C . ARG A 1 101 ? 8.742 6.312 14.367 1 83.62 101 ARG A C 1
ATOM 792 O O . ARG A 1 101 ? 9.57 7.047 14.898 1 83.62 101 ARG A O 1
ATOM 799 N N . LEU A 1 102 ? 8.555 6.246 13.07 1 86.25 102 LEU A N 1
ATOM 800 C CA . LEU A 1 102 ? 9.258 7.156 12.164 1 86.25 102 LEU A CA 1
ATOM 801 C C . LEU A 1 102 ? 8.891 8.602 12.469 1 86.25 102 LEU A C 1
ATOM 803 O O . LEU A 1 102 ? 9.773 9.469 12.508 1 86.25 102 LEU A O 1
ATOM 807 N N . LEU A 1 103 ? 7.566 8.852 12.703 1 93.19 103 LEU A N 1
ATOM 808 C CA . LEU A 1 103 ? 7.109 10.195 13.016 1 93.19 103 LEU A CA 1
ATOM 809 C C . LEU A 1 103 ? 7.707 10.672 14.336 1 93.19 103 LEU A C 1
ATOM 811 O O . LEU A 1 103 ? 8.023 11.859 14.492 1 93.19 103 LEU A O 1
ATOM 815 N N . ASP A 1 104 ? 7.863 9.789 15.242 1 92.56 104 ASP A N 1
ATOM 816 C CA . ASP A 1 104 ? 8.453 10.133 16.531 1 92.56 104 ASP A CA 1
ATOM 817 C C . ASP A 1 104 ? 9.906 10.57 16.375 1 92.56 104 ASP A C 1
ATOM 819 O O . ASP A 1 104 ? 10.375 11.461 17.078 1 92.56 104 ASP A O 1
ATOM 823 N N . LEU A 1 105 ? 10.602 10.008 15.477 1 89.81 105 LEU A N 1
ATOM 824 C CA . LEU A 1 105 ? 11.961 10.438 15.156 1 89.81 105 LEU A CA 1
ATOM 825 C C . LEU A 1 105 ? 11.953 11.797 14.469 1 89.81 105 LEU A C 1
ATOM 827 O O . LEU A 1 105 ? 12.789 12.656 14.773 1 89.81 105 LEU A O 1
ATOM 831 N N . ASN A 1 106 ? 10.992 11.984 13.562 1 94.69 106 ASN A N 1
ATOM 832 C CA . ASN A 1 106 ? 11 13.141 12.68 1 94.69 106 ASN A CA 1
ATOM 833 C C . ASN A 1 106 ? 10.43 14.383 13.367 1 94.69 106 ASN A C 1
ATOM 835 O O . ASN A 1 106 ? 10.75 15.508 12.984 1 94.69 106 ASN A O 1
ATOM 839 N N . LYS A 1 107 ? 9.578 14.172 14.398 1 95.62 107 LYS A N 1
ATOM 840 C CA . LYS A 1 107 ? 8.883 15.32 14.992 1 95.62 107 LYS A CA 1
ATOM 841 C C . LYS A 1 107 ? 9.883 16.344 15.523 1 95.62 107 LYS A C 1
ATOM 843 O O . LYS A 1 107 ? 9.578 17.547 15.562 1 95.62 107 LYS A O 1
ATOM 848 N N . SER A 1 108 ? 11.055 15.914 15.883 1 94.12 108 SER A N 1
ATOM 849 C CA . SER A 1 108 ? 12.055 16.797 16.469 1 94.12 108 SER A CA 1
ATOM 850 C C . SER A 1 108 ? 12.602 17.781 15.422 1 94.12 108 SER A C 1
ATOM 852 O O . SER A 1 108 ? 13.227 18.781 15.773 1 94.12 108 SER A O 1
ATOM 854 N N . PHE A 1 109 ? 12.383 17.578 14.133 1 93.75 109 PHE A N 1
ATOM 855 C CA . PHE A 1 109 ? 12.883 18.422 13.062 1 93.75 109 PHE A CA 1
ATOM 856 C C . PHE A 1 109 ? 11.938 19.609 12.828 1 93.75 109 PHE A C 1
ATOM 858 O O . PHE A 1 109 ? 12.25 20.516 12.055 1 93.75 109 PHE A O 1
ATOM 865 N N . GLY A 1 110 ? 10.734 19.594 13.469 1 95.44 110 GLY A N 1
ATOM 866 C CA . GLY A 1 110 ? 9.766 20.672 13.297 1 95.44 110 GLY A CA 1
ATOM 867 C C . GLY A 1 110 ? 9.625 21.547 14.516 1 95.44 110 GLY A C 1
ATOM 868 O O . GLY A 1 110 ? 10.211 21.266 15.57 1 95.44 110 GLY A O 1
ATOM 869 N N . LYS A 1 111 ? 8.977 22.656 14.289 1 95.69 111 LYS A N 1
ATOM 870 C CA . LYS A 1 111 ? 8.672 23.594 15.375 1 95.69 111 LYS A CA 1
ATOM 871 C C . LYS A 1 111 ? 7.273 23.344 15.938 1 95.69 111 LYS A C 1
ATOM 873 O O . LYS A 1 111 ? 6.277 23.5 15.227 1 95.69 111 LYS A O 1
ATOM 878 N N . ASN A 1 112 ? 7.254 22.938 17.25 1 96.75 112 ASN A N 1
ATOM 879 C CA . ASN A 1 112 ? 5.98 22.688 17.906 1 96.75 112 ASN A CA 1
ATOM 880 C C . ASN A 1 112 ? 5.156 21.641 17.172 1 96.75 112 ASN A C 1
ATOM 882 O O . ASN A 1 112 ? 4.004 21.875 16.812 1 96.75 112 ASN A O 1
ATOM 886 N N . VAL A 1 113 ? 5.789 20.469 16.953 1 96.5 113 VAL A N 1
ATOM 887 C CA . VAL A 1 113 ? 5.172 19.359 16.25 1 96.5 113 VAL A CA 1
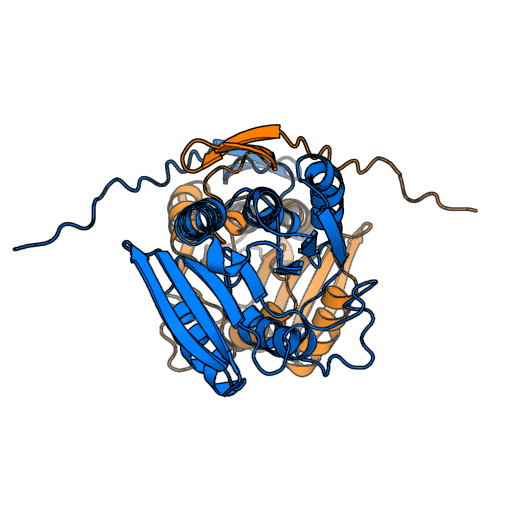ATOM 888 C C . VAL A 1 113 ? 4.836 18.25 17.234 1 96.5 113 VAL A C 1
ATOM 890 O O . VAL A 1 113 ? 5.66 17.875 18.078 1 96.5 113 VAL A O 1
ATOM 893 N N . GLU A 1 114 ? 3.668 17.781 17.172 1 95.44 114 GLU A N 1
ATOM 894 C CA . GLU A 1 114 ? 3.229 16.594 17.906 1 95.44 114 GLU A CA 1
ATOM 895 C C . GLU A 1 114 ? 2.785 15.492 16.969 1 95.44 114 GLU A C 1
ATOM 897 O O . GLU A 1 114 ? 2.545 15.734 15.781 1 95.44 114 GLU A O 1
ATOM 902 N N . ILE A 1 115 ? 2.756 14.297 17.547 1 94.81 115 ILE A N 1
ATOM 903 C CA . ILE A 1 115 ? 2.303 13.164 16.734 1 94.81 115 ILE A CA 1
ATOM 904 C C . ILE A 1 115 ? 1.129 12.477 17.438 1 94.81 115 ILE A C 1
ATOM 906 O O . ILE A 1 115 ? 1.007 12.531 18.656 1 94.81 115 ILE A O 1
ATOM 910 N N . ALA A 1 116 ? 0.256 11.961 16.625 1 93.06 116 ALA A N 1
ATOM 911 C CA . ALA A 1 116 ? -0.898 11.25 17.172 1 93.06 116 ALA A CA 1
ATOM 912 C C . ALA A 1 116 ? -1.312 10.102 16.25 1 93.06 116 ALA A C 1
ATOM 914 O O . ALA A 1 116 ? -1.095 10.156 15.039 1 93.06 116 ALA A O 1
ATOM 915 N N . TRP A 1 117 ? -1.926 9.141 16.906 1 88.94 117 TRP A N 1
ATOM 916 C CA . TRP A 1 117 ? -2.428 7.98 16.172 1 88.94 117 TRP A CA 1
ATOM 917 C C . TRP A 1 117 ? -3.814 8.258 15.602 1 88.94 117 TRP A C 1
ATOM 919 O O . TRP A 1 117 ? -4.734 8.633 16.344 1 88.94 117 TRP A O 1
ATOM 929 N N . VAL A 1 118 ? -3.918 8.133 14.32 1 87.94 118 VAL A N 1
ATOM 930 C CA . VAL A 1 118 ? -5.219 8.195 13.664 1 87.94 118 VAL A CA 1
ATOM 931 C C . VAL A 1 118 ? -5.344 7.062 12.648 1 87.94 118 VAL A C 1
ATOM 933 O O . VAL A 1 118 ? -4.633 7.043 11.641 1 87.94 118 VAL A O 1
ATOM 936 N N . GLU A 1 119 ? -6.191 6.172 12.938 1 82.06 119 GLU A N 1
ATOM 937 C CA . GLU A 1 119 ? -6.57 5.133 11.984 1 82.06 119 GLU A CA 1
ATOM 938 C C . GLU A 1 119 ? -7.863 5.496 11.258 1 82.06 119 GLU A C 1
ATOM 940 O O . GLU A 1 119 ? -8.875 5.789 11.898 1 82.06 119 GLU A O 1
ATOM 945 N N . TRP A 1 120 ? -7.762 5.488 9.906 1 84.31 120 TRP A N 1
ATOM 946 C CA . TRP A 1 120 ? -8.953 5.824 9.141 1 84.31 120 TRP A CA 1
ATOM 947 C C . TRP A 1 120 ? -9.984 4.699 9.211 1 84.31 120 TRP A C 1
ATOM 949 O O . TRP A 1 120 ? -9.625 3.518 9.211 1 84.31 120 TRP A O 1
ATOM 959 N N . SER A 1 121 ? -11.234 5 9.328 1 77.44 121 SER A N 1
ATOM 960 C CA . SER A 1 121 ? -12.289 3.996 9.43 1 77.44 121 SER A CA 1
ATOM 961 C C . SER A 1 121 ? -13.602 4.512 8.844 1 77.44 121 SER A C 1
ATOM 963 O O . SER A 1 121 ? -13.844 5.719 8.812 1 77.44 121 SER A O 1
ATOM 965 N N . ASP A 1 122 ? -14.305 3.523 8.227 1 71.38 122 ASP A N 1
ATOM 966 C CA . ASP A 1 122 ? -15.625 3.875 7.699 1 71.38 122 ASP A CA 1
ATOM 967 C C . ASP A 1 122 ? -16.672 3.891 8.812 1 71.38 122 ASP A C 1
ATOM 969 O O . ASP A 1 122 ? -17.844 4.207 8.57 1 71.38 122 ASP A O 1
ATOM 973 N N . SER A 1 123 ? -16.219 3.428 9.93 1 64.31 123 SER A N 1
ATOM 974 C CA . SER A 1 123 ? -17.172 3.359 11.023 1 64.31 123 SER A CA 1
ATOM 975 C C . SER A 1 123 ? -17.312 4.703 11.727 1 64.31 123 SER A C 1
ATOM 977 O O . SER A 1 123 ? -16.438 5.562 11.609 1 64.31 123 SER A O 1
ATOM 979 N N . ASP A 1 124 ? -18.516 5.07 12.406 1 54.38 124 ASP A N 1
ATOM 980 C CA . ASP A 1 124 ? -18.812 6.297 13.141 1 54.38 124 ASP A CA 1
ATOM 981 C C . ASP A 1 124 ? -17.719 6.602 14.164 1 54.38 124 ASP A C 1
ATOM 983 O O . ASP A 1 124 ? -17.344 5.73 14.961 1 54.38 124 ASP A O 1
ATOM 987 N N . PRO A 1 125 ? -17 7.746 14.023 1 48.94 125 PRO A N 1
ATOM 988 C CA . PRO A 1 125 ? -15.883 8.227 14.828 1 48.94 125 PRO A CA 1
ATOM 989 C C . PRO A 1 125 ? -16.172 8.195 16.328 1 48.94 125 PRO A C 1
ATOM 991 O O . PRO A 1 125 ? -15.289 8.445 17.141 1 48.94 125 PRO A O 1
ATOM 994 N N . GLY A 1 126 ? -17.375 8.383 16.797 1 45.38 126 GLY A N 1
ATOM 995 C CA . GLY A 1 126 ? -17.562 8.688 18.203 1 45.38 126 GLY A CA 1
ATOM 996 C C . GLY A 1 126 ? -16.641 7.895 19.109 1 45.38 126 GLY A C 1
ATOM 997 O O . GLY A 1 126 ? -16.359 8.312 20.234 1 45.38 126 GLY A O 1
ATOM 998 N N . LYS A 1 127 ? -16.828 6.723 19.234 1 44.12 127 LYS A N 1
ATOM 999 C CA . LYS A 1 127 ? -16.328 5.848 20.297 1 44.12 127 LYS A CA 1
ATOM 1000 C C . LYS A 1 127 ? -14.891 5.414 20 1 44.12 127 LYS A C 1
ATOM 1002 O O . LYS A 1 127 ? -14.32 4.609 20.734 1 44.12 127 LYS A O 1
ATOM 1007 N N . ASP A 1 128 ? -14.359 5.652 18.797 1 45.56 128 ASP A N 1
ATOM 1008 C CA . ASP A 1 128 ? -13.367 4.727 18.266 1 45.56 128 ASP A CA 1
ATOM 1009 C C . ASP A 1 128 ? -11.953 5.145 18.656 1 45.56 128 ASP A C 1
ATOM 1011 O O . ASP A 1 128 ? -11.609 6.324 18.594 1 45.56 128 ASP A O 1
ATOM 1015 N N . LEU A 1 129 ? -11.195 4.484 19.438 1 48.47 129 LEU A N 1
ATOM 1016 C CA . LEU A 1 129 ? -9.805 4.309 19.859 1 48.47 129 LEU A CA 1
ATOM 1017 C C . LEU A 1 129 ? -8.852 4.59 18.703 1 48.47 129 LEU A C 1
ATOM 1019 O O . LEU A 1 129 ? -7.633 4.594 18.891 1 48.47 129 LEU A O 1
ATOM 1023 N N . ARG A 1 130 ? -9.43 5.105 17.656 1 57.22 130 ARG A N 1
ATOM 1024 C CA . ARG A 1 130 ? -8.633 5.207 16.438 1 57.22 130 ARG A CA 1
ATOM 1025 C C . ARG A 1 130 ? -7.98 6.582 16.328 1 57.22 130 ARG A C 1
ATOM 1027 O O . ARG A 1 130 ? -7.039 6.766 15.555 1 57.22 130 ARG A O 1
ATOM 1034 N N . ILE A 1 131 ? -8.469 7.586 17.094 1 56.97 131 ILE A N 1
ATOM 1035 C CA . ILE A 1 131 ? -7.902 8.922 17.25 1 56.97 131 ILE A CA 1
ATOM 1036 C C . ILE A 1 131 ? -7.504 9.156 18.703 1 56.97 131 ILE A C 1
ATOM 1038 O O . ILE A 1 131 ? -8.359 9.164 19.594 1 56.97 131 ILE A O 1
ATOM 1042 N N . LYS A 1 132 ? -6.297 8.898 19.094 1 58.91 132 LYS A N 1
ATOM 1043 C CA . LYS A 1 132 ? -5.848 9.078 20.469 1 58.91 132 LYS A CA 1
ATOM 1044 C C . LYS A 1 132 ? -5.145 10.422 20.656 1 58.91 132 LYS A C 1
ATOM 1046 O O . LYS A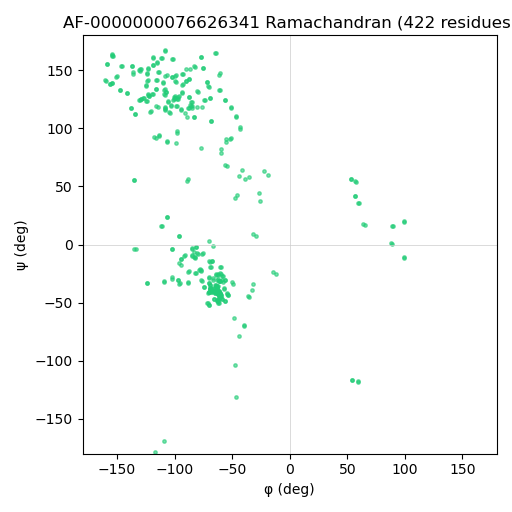 1 132 ? -4.234 10.758 19.891 1 58.91 132 LYS A O 1
ATOM 1051 N N . GLY A 1 133 ? -5.598 11.156 21.609 1 57.53 133 GLY A N 1
ATOM 1052 C CA . GLY A 1 133 ? -4.84 12.312 22.062 1 57.53 133 GLY A CA 1
ATOM 1053 C C . GLY A 1 133 ? -5.148 13.578 21.281 1 57.53 133 GLY A C 1
ATOM 1054 O O . GLY A 1 133 ? -4.324 14.492 21.219 1 57.53 133 GLY A O 1
ATOM 1055 N N . LEU A 1 134 ? -6.133 13.359 20.312 1 63.81 134 LEU A N 1
ATOM 1056 C CA . LEU A 1 134 ? -6.379 14.594 19.578 1 63.81 134 LEU A CA 1
ATOM 1057 C C . LEU A 1 134 ? -7.602 15.32 20.125 1 63.81 134 LEU A C 1
ATOM 1059 O O . LEU A 1 134 ? -8.664 14.719 20.297 1 63.81 134 LEU A O 1
ATOM 1063 N N . PRO A 1 135 ? -7.418 16.312 20.984 1 61.19 135 PRO A N 1
ATOM 1064 C CA . PRO A 1 135 ? -8.547 16.984 21.641 1 61.19 135 PRO A CA 1
ATOM 1065 C C . PRO A 1 135 ? -9.688 17.281 20.672 1 61.19 135 PRO A C 1
ATOM 1067 O O . PRO A 1 135 ? -10.844 16.953 20.953 1 61.19 135 PRO A O 1
ATOM 1070 N N . GLU A 1 136 ? -9.578 18.484 19.719 1 71.69 136 GLU A N 1
ATOM 1071 C CA . GLU A 1 136 ? -10.68 19.156 19.031 1 71.69 136 GLU A CA 1
ATOM 1072 C C . GLU A 1 136 ? -10.648 18.875 17.531 1 71.69 136 GLU A C 1
ATOM 1074 O O . GLU A 1 136 ? -10.125 17.844 17.109 1 71.69 136 GLU A O 1
ATOM 1079 N N . ARG A 1 137 ? -11.508 19.656 16.781 1 89.88 137 ARG A N 1
ATOM 1080 C CA . ARG A 1 137 ? -11.641 19.75 15.336 1 89.88 137 ARG A CA 1
ATOM 1081 C C . ARG A 1 137 ? -10.727 20.844 14.781 1 89.88 137 ARG A C 1
ATOM 1083 O O . ARG A 1 137 ? -10.273 21.719 15.523 1 89.88 137 ARG A O 1
ATOM 1090 N N . TYR A 1 138 ? -10.281 20.719 13.586 1 94.19 138 TYR A N 1
ATOM 1091 C CA . TYR A 1 138 ? -9.266 21.594 12.992 1 94.19 138 TYR A CA 1
ATOM 1092 C C . TYR A 1 138 ? -9.844 22.375 11.82 1 94.19 138 TYR A C 1
ATOM 1094 O O . TYR A 1 138 ? -10.656 21.859 11.047 1 94.19 138 TYR A O 1
ATOM 1102 N N . GLU A 1 139 ? -9.383 23.609 11.773 1 95.75 139 GLU A N 1
ATOM 1103 C CA . GLU A 1 139 ? -9.797 24.453 10.656 1 95.75 139 GLU A CA 1
ATOM 1104 C C . GLU A 1 139 ? -9.188 23.969 9.344 1 95.75 139 GLU A C 1
ATOM 1106 O O . GLU A 1 139 ? -9.82 24.047 8.289 1 95.75 139 GLU A O 1
ATOM 1111 N N . VAL A 1 140 ? -7.949 23.531 9.414 1 97.44 140 VAL A N 1
ATOM 1112 C CA . VAL A 1 140 ? -7.238 23.078 8.227 1 97.44 140 VAL A CA 1
ATOM 1113 C C . VAL A 1 140 ? -6.605 21.703 8.492 1 97.44 140 VAL A C 1
ATOM 1115 O O . VAL A 1 140 ? -5.906 21.531 9.492 1 97.44 140 VAL A O 1
ATOM 1118 N N . VAL A 1 141 ? -6.941 20.75 7.637 1 97.62 141 VAL A N 1
ATOM 1119 C CA . VAL A 1 141 ? -6.281 19.453 7.582 1 97.62 141 VAL A CA 1
ATOM 1120 C C . VAL A 1 141 ? -5.59 19.281 6.234 1 97.62 141 VAL A C 1
ATOM 1122 O O . VAL A 1 141 ? -6.137 19.656 5.191 1 97.62 141 VAL A O 1
ATOM 1125 N N . VAL A 1 142 ? -4.32 18.812 6.281 1 98.56 142 VAL A N 1
ATOM 1126 C CA . VAL A 1 142 ? -3.605 18.578 5.031 1 98.56 142 VAL A CA 1
ATOM 1127 C C . VAL A 1 142 ? -3.311 17.094 4.867 1 98.56 142 VAL A C 1
ATOM 1129 O O . VAL A 1 142 ? -3.354 16.328 5.84 1 98.56 142 VAL A O 1
ATOM 1132 N N . GLY A 1 143 ? -3.115 16.609 3.697 1 97.94 143 GLY A N 1
ATOM 1133 C CA . GLY A 1 143 ? -2.723 15.25 3.361 1 97.94 143 GLY A CA 1
ATOM 1134 C C . GLY A 1 143 ? -2.029 15.141 2.016 1 97.94 143 GLY A C 1
ATOM 1135 O O . GLY A 1 143 ? -2.414 15.812 1.059 1 97.94 143 GLY A O 1
ATOM 1136 N N . THR A 1 144 ? -0.922 14.305 1.957 1 94.94 144 THR A N 1
ATOM 1137 C CA . THR A 1 144 ? -0.178 14.164 0.71 1 94.94 144 THR A CA 1
ATOM 1138 C C . THR A 1 144 ? -0.092 12.695 0.296 1 94.94 144 THR A C 1
ATOM 1140 O O . THR A 1 144 ? 0.413 11.867 1.049 1 94.94 144 THR A O 1
ATOM 1143 N N . ASP A 1 145 ? -0.562 12.422 -0.899 1 87.88 145 ASP A N 1
ATOM 1144 C CA . ASP A 1 145 ? -0.495 11.078 -1.479 1 87.88 145 ASP A CA 1
ATOM 1145 C C . ASP A 1 145 ? -1.177 10.055 -0.576 1 87.88 145 ASP A C 1
ATOM 1147 O O . ASP A 1 145 ? -0.668 8.953 -0.389 1 87.88 145 ASP A O 1
ATOM 1151 N N . VAL A 1 146 ? -2.34 10.492 -0.032 1 91.62 146 VAL A N 1
ATOM 1152 C CA . VAL A 1 146 ? -2.99 9.641 0.963 1 91.62 146 VAL A CA 1
ATOM 1153 C C . VAL A 1 146 ? -4.035 8.758 0.286 1 91.62 146 VAL A C 1
ATOM 1155 O O . VAL A 1 146 ? -4.547 7.816 0.893 1 91.62 146 VAL A O 1
ATOM 1158 N N . VAL A 1 147 ? -4.387 9.062 -0.991 1 87.25 147 VAL A N 1
ATOM 1159 C CA . VAL A 1 147 ? -5.289 8.211 -1.767 1 87.25 147 VAL A CA 1
ATOM 1160 C C . VAL A 1 147 ? -4.496 7.453 -2.828 1 87.25 147 VAL A C 1
ATOM 1162 O O . VAL A 1 147 ? -4.32 7.941 -3.947 1 87.25 147 VAL A O 1
ATOM 1165 N N . TYR A 1 148 ? -4.047 6.301 -2.326 1 70.44 148 TYR A N 1
ATOM 1166 C CA . TYR A 1 148 ? -3.312 5.398 -3.207 1 70.44 148 TYR A CA 1
ATOM 1167 C C . TYR A 1 148 ? -4.234 4.336 -3.793 1 70.44 148 TYR A C 1
ATOM 1169 O O . TYR A 1 148 ? -4.082 3.941 -4.949 1 70.44 148 TYR A O 1
ATOM 1177 N N . TRP A 1 149 ? -5.199 3.945 -3.006 1 65.88 149 TRP A N 1
ATOM 1178 C CA . TRP A 1 149 ? -6.184 2.943 -3.4 1 65.88 149 TRP A CA 1
ATOM 1179 C C . TRP A 1 149 ? -7.602 3.443 -3.148 1 65.88 149 TRP A C 1
ATOM 1181 O O . TRP A 1 149 ? -7.852 4.16 -2.178 1 65.88 149 TRP A O 1
ATOM 1191 N N . SER A 1 150 ? -8.492 2.904 -3.996 1 72.88 150 SER A N 1
ATOM 1192 C CA . SER A 1 150 ? -9.883 3.346 -3.92 1 72.88 150 SER A CA 1
ATOM 1193 C C . SER A 1 150 ? -10.5 3.004 -2.566 1 72.88 150 SER A C 1
ATOM 1195 O O . SER A 1 150 ? -11.344 3.742 -2.059 1 72.88 150 SER A O 1
ATOM 1197 N N . ASN A 1 151 ? -10.07 1.992 -1.976 1 70.06 151 ASN A N 1
ATOM 1198 C CA . ASN A 1 151 ? -10.719 1.497 -0.765 1 70.06 151 ASN A CA 1
ATOM 1199 C C . ASN A 1 151 ? -10.375 2.357 0.447 1 70.06 151 ASN A C 1
ATOM 1201 O O . ASN A 1 151 ? -10.977 2.207 1.512 1 70.06 151 ASN A O 1
ATOM 1205 N N . SER A 1 152 ? -9.453 3.275 0.291 1 78.44 152 SER A N 1
ATOM 1206 C CA . SER A 1 152 ? -9.094 4.148 1.401 1 78.44 152 SER A CA 1
ATOM 1207 C C . SER A 1 152 ? -9.93 5.426 1.4 1 78.44 152 SER A C 1
ATOM 1209 O O . SER A 1 152 ? -9.945 6.164 2.387 1 78.44 152 SER A O 1
ATOM 1211 N N . ILE A 1 153 ? -10.672 5.617 0.329 1 88.06 153 ILE A N 1
ATOM 1212 C CA . ILE A 1 153 ? -11.297 6.918 0.105 1 88.06 153 ILE A CA 1
ATOM 1213 C C . ILE A 1 153 ? -12.414 7.133 1.121 1 88.06 153 ILE A C 1
ATOM 1215 O O . ILE A 1 153 ? -12.406 8.125 1.858 1 88.06 153 ILE A O 1
ATOM 1219 N N . VAL A 1 154 ? -13.32 6.215 1.258 1 86.31 154 VAL A N 1
ATOM 1220 C CA . VAL A 1 154 ? -14.453 6.383 2.154 1 86.31 154 VAL A CA 1
ATOM 1221 C C . VAL A 1 154 ? -13.969 6.445 3.602 1 86.31 154 VAL A C 1
ATOM 1223 O O . VAL A 1 154 ? -14.32 7.367 4.344 1 86.31 154 VAL A O 1
ATOM 1226 N N . PRO A 1 155 ? -13.07 5.52 4.059 1 85.19 155 PRO A N 1
ATOM 1227 C CA . PRO A 1 155 ? -12.555 5.629 5.426 1 85.19 155 PRO A CA 1
ATOM 1228 C C . PRO A 1 155 ? -11.883 6.973 5.695 1 85.19 155 PRO A C 1
ATOM 1230 O O . PRO A 1 155 ? -12.023 7.531 6.785 1 85.19 155 PRO A O 1
ATOM 1233 N N . LEU A 1 156 ? -11.164 7.531 4.746 1 91.56 156 LEU A N 1
ATOM 1234 C CA . LEU A 1 156 ? -10.492 8.812 4.902 1 91.56 156 LEU A CA 1
ATOM 1235 C C . LEU A 1 156 ? -11.5 9.938 5.125 1 91.56 156 LEU A C 1
ATOM 1237 O O . LEU A 1 156 ? -11.391 10.695 6.09 1 91.56 156 LEU A O 1
ATOM 1241 N N . PHE A 1 157 ? -12.5 9.992 4.324 1 94.19 157 PHE A N 1
ATOM 1242 C CA . PHE A 1 157 ? -13.43 11.117 4.375 1 94.19 157 PHE A CA 1
ATOM 1243 C C . PHE A 1 157 ? -14.375 10.992 5.566 1 94.19 157 PHE A C 1
ATOM 1245 O O . PHE A 1 157 ? -14.781 11.992 6.156 1 94.19 157 PHE A O 1
ATOM 1252 N N . LYS A 1 158 ? -14.68 9.773 5.941 1 89.94 158 LYS A N 1
ATOM 1253 C CA . LYS A 1 158 ? -15.43 9.602 7.18 1 89.94 158 LYS A CA 1
ATOM 1254 C C . LYS A 1 158 ? -14.609 10.055 8.383 1 89.94 158 LYS A C 1
ATOM 1256 O O . LYS A 1 158 ? -15.156 10.648 9.32 1 89.94 158 LYS A O 1
ATOM 1261 N N . THR A 1 159 ? -13.352 9.742 8.367 1 90.56 159 THR A N 1
ATOM 1262 C CA . THR A 1 159 ? -12.469 10.219 9.414 1 90.56 159 THR A CA 1
ATOM 1263 C C . THR A 1 159 ? -12.391 11.75 9.414 1 90.56 159 THR A C 1
ATOM 1265 O O . THR A 1 159 ? -12.336 12.375 10.469 1 90.56 159 THR A O 1
ATOM 1268 N N . MET A 1 160 ? -12.438 12.359 8.219 1 93.19 160 MET A N 1
ATOM 1269 C CA . MET A 1 160 ? -12.406 13.812 8.102 1 93.19 160 MET A CA 1
ATOM 1270 C C . MET A 1 160 ? -13.602 14.438 8.82 1 93.19 160 MET A C 1
ATOM 1272 O O . MET A 1 160 ? -13.492 15.531 9.383 1 93.19 160 MET A O 1
ATOM 1276 N N . ASP A 1 161 ? -14.719 13.719 8.836 1 90.5 161 ASP A N 1
ATOM 1277 C CA . ASP A 1 161 ? -15.898 14.219 9.539 1 90.5 161 ASP A CA 1
ATOM 1278 C C . ASP A 1 161 ? -15.602 14.469 11.016 1 90.5 161 ASP A C 1
ATOM 1280 O O . ASP A 1 161 ? -16.172 15.375 11.625 1 90.5 161 ASP A O 1
ATOM 1284 N N . SER A 1 162 ? -14.727 13.703 11.523 1 88.19 162 SER A N 1
ATOM 1285 C CA . SER A 1 162 ? -14.391 13.82 12.938 1 88.19 162 SER A CA 1
ATOM 1286 C C . SER A 1 162 ? -13.273 14.836 13.156 1 88.19 162 SER A C 1
ATOM 1288 O O . SER A 1 162 ? -13.156 15.414 14.242 1 88.19 162 SER A O 1
ATOM 1290 N N . LEU A 1 163 ? -12.484 15.109 12.211 1 92 163 LEU A N 1
ATOM 1291 C CA . LEU A 1 163 ? -11.273 15.914 12.383 1 92 163 LEU A CA 1
ATOM 1292 C C . LEU A 1 163 ? -11.531 17.359 12 1 92 163 LEU A C 1
ATOM 1294 O O . LEU A 1 163 ? -10.891 18.281 12.547 1 92 163 LEU A O 1
ATOM 1298 N N . LEU A 1 164 ? -12.453 17.578 11.047 1 93.56 164 LEU A N 1
ATOM 1299 C CA . LEU A 1 164 ? -12.648 18.922 10.516 1 93.56 164 LEU A CA 1
ATOM 1300 C C . LEU A 1 164 ? -13.703 19.672 11.312 1 93.56 164 LEU A C 1
ATOM 1302 O O . LEU A 1 164 ? -14.734 19.109 11.688 1 93.56 164 LEU A O 1
ATOM 1306 N N . GLU A 1 165 ? -13.43 20.953 11.523 1 92.5 165 GLU A N 1
ATOM 1307 C CA . GLU A 1 165 ? -14.477 21.875 11.953 1 92.5 165 GLU A CA 1
ATOM 1308 C C . GLU A 1 165 ? -15.547 22.031 10.875 1 92.5 165 GLU A C 1
ATOM 1310 O O . GLU A 1 165 ? -15.352 21.641 9.727 1 92.5 165 GLU A O 1
ATOM 1315 N N . ASP A 1 166 ? -16.703 22.594 11.242 1 90.06 166 ASP A N 1
ATOM 1316 C CA . ASP A 1 166 ? -17.828 22.766 10.328 1 90.06 166 ASP A CA 1
ATOM 1317 C C . ASP A 1 166 ? -17.406 23.516 9.062 1 90.06 166 ASP A C 1
ATOM 1319 O O . ASP A 1 166 ? -17.812 23.141 7.957 1 90.06 166 ASP A O 1
ATOM 1323 N N . ARG A 1 167 ? -16.625 24.531 9.195 1 91.19 167 ARG A N 1
ATOM 1324 C CA . ARG A 1 167 ? -16.156 25.281 8.031 1 91.19 167 ARG A CA 1
ATOM 1325 C C . ARG A 1 167 ? -14.695 24.984 7.742 1 91.19 167 ARG A C 1
ATOM 1327 O O . ARG A 1 167 ? -13.992 25.812 7.156 1 91.19 167 ARG A O 1
ATOM 1334 N N . GLY A 1 168 ? -14.281 23.844 8.195 1 96 168 GLY A N 1
ATOM 1335 C CA . GLY A 1 168 ? -12.891 23.469 7.977 1 96 168 GLY A CA 1
ATOM 1336 C C . GLY A 1 168 ? -12.617 23 6.562 1 96 168 GLY A C 1
ATOM 1337 O O . GLY A 1 168 ? -13.539 22.688 5.812 1 96 168 GLY A O 1
ATOM 1338 N N . ARG A 1 169 ? -11.352 23 6.16 1 97 169 ARG A N 1
ATOM 1339 C CA . ARG A 1 169 ? -10.922 22.609 4.816 1 97 169 ARG A CA 1
ATOM 1340 C C . ARG A 1 169 ? -9.875 21.516 4.875 1 97 169 ARG A C 1
ATOM 1342 O O . ARG A 1 169 ? -8.984 21.531 5.73 1 97 169 ARG A O 1
ATOM 1349 N N . PHE A 1 170 ? -10.078 20.578 4 1 98.25 170 PHE A N 1
ATOM 1350 C CA . PHE A 1 170 ? -9.086 19.531 3.775 1 98.25 170 PHE A CA 1
ATOM 1351 C C . PHE A 1 170 ? -8.328 19.781 2.477 1 98.25 170 PHE A C 1
ATOM 1353 O O . PHE A 1 170 ? -8.906 19.719 1.39 1 98.25 170 PHE A O 1
ATOM 1360 N N . ILE A 1 171 ? -7.004 20.078 2.602 1 98.75 171 ILE A N 1
ATOM 1361 C CA . ILE A 1 171 ? -6.156 20.344 1.443 1 98.75 171 ILE A CA 1
ATOM 1362 C C . ILE A 1 171 ? -5.297 19.109 1.151 1 98.75 171 ILE A C 1
ATOM 1364 O O . ILE A 1 171 ? -4.477 18.719 1.98 1 98.75 171 ILE A O 1
ATOM 1368 N N . MET A 1 172 ? -5.477 18.547 -0.063 1 98.62 172 MET A N 1
ATOM 1369 C CA . MET A 1 172 ? -4.836 17.281 -0.388 1 98.62 172 MET A CA 1
ATOM 1370 C C . MET A 1 172 ? -4.023 17.391 -1.675 1 98.62 172 MET A C 1
ATOM 1372 O O . MET A 1 172 ? -4.531 17.859 -2.693 1 98.62 172 MET A O 1
ATOM 1376 N N . CYS A 1 173 ? -2.752 17.016 -1.592 1 97.88 173 CYS A N 1
ATOM 1377 C CA . CYS A 1 173 ? -2.002 16.781 -2.818 1 97.88 173 CYS A CA 1
ATOM 1378 C C . CYS A 1 173 ? -2.18 15.344 -3.299 1 97.88 173 CYS A C 1
ATOM 1380 O O . CYS A 1 173 ? -2.01 14.398 -2.525 1 97.88 173 CYS A O 1
ATOM 1382 N N . TYR A 1 174 ? -2.582 15.211 -4.559 1 94.69 174 TYR A N 1
ATOM 1383 C CA . TYR A 1 174 ? -2.932 13.93 -5.16 1 94.69 174 TYR A CA 1
ATOM 1384 C C . TYR A 1 174 ? -2.205 13.734 -6.484 1 94.69 174 TYR A C 1
ATOM 1386 O O . TYR A 1 174 ? -2.221 14.609 -7.344 1 94.69 174 TYR A O 1
ATOM 1394 N N . THR A 1 175 ? -1.478 12.602 -6.598 1 83.25 175 THR A N 1
ATOM 1395 C CA . THR A 1 175 ? -0.877 12.219 -7.875 1 83.25 175 THR A CA 1
ATOM 1396 C C . THR A 1 175 ? -1.746 11.195 -8.594 1 83.25 175 THR A C 1
ATOM 1398 O O . THR A 1 175 ? -2.043 10.133 -8.047 1 83.25 175 THR A O 1
ATOM 1401 N N . LEU A 1 176 ? -2.188 11.586 -9.773 1 81.31 176 LEU A N 1
ATOM 1402 C CA . LEU A 1 176 ? -2.975 10.68 -10.602 1 81.31 176 LEU A CA 1
ATOM 1403 C C . LEU A 1 176 ? -2.119 9.523 -11.102 1 81.31 176 LEU A C 1
ATOM 1405 O O . LEU A 1 176 ? -1.243 9.711 -11.945 1 81.31 176 LEU A O 1
ATOM 1409 N N . ARG A 1 177 ? -2.361 8.43 -10.531 1 66.56 177 ARG A N 1
ATOM 1410 C CA . ARG A 1 177 ? -1.615 7.227 -10.898 1 66.56 177 ARG A CA 1
ATOM 1411 C C . ARG A 1 177 ? -2.498 6.246 -11.656 1 66.56 177 ARG A C 1
ATOM 1413 O O . ARG A 1 177 ? -2.01 5.48 -12.492 1 66.56 177 ARG A O 1
ATOM 1420 N N . ALA A 1 178 ? -3.773 6.234 -11.336 1 63.69 178 ALA A N 1
ATOM 1421 C CA . ALA A 1 178 ? -4.793 5.406 -11.969 1 63.69 178 ALA A CA 1
ATOM 1422 C C . ALA A 1 178 ? -6.102 6.172 -12.125 1 63.69 178 ALA A C 1
ATOM 1424 O O . ALA A 1 178 ? -6.633 6.715 -11.156 1 63.69 178 ALA A O 1
ATOM 1425 N N . MET A 1 179 ? -6.566 6.074 -13.359 1 70.56 179 MET A N 1
ATOM 1426 C CA . MET A 1 179 ? -7.77 6.84 -13.672 1 70.56 179 MET A CA 1
ATOM 1427 C C . MET A 1 179 ? -8.953 6.355 -12.836 1 70.56 179 MET A C 1
ATOM 1429 O O . MET A 1 179 ? -9.789 7.156 -12.422 1 70.56 179 MET A O 1
ATOM 1433 N N . ASN A 1 180 ? -9.039 5.09 -12.633 1 68.56 180 ASN A N 1
ATOM 1434 C CA . ASN A 1 180 ? -10.141 4.547 -11.836 1 68.56 180 ASN A CA 1
ATOM 1435 C C . ASN A 1 180 ? -10.125 5.094 -10.414 1 68.56 180 ASN A C 1
ATOM 1437 O O . ASN A 1 180 ? -11.172 5.422 -9.859 1 68.56 180 ASN A O 1
ATOM 1441 N N . THR A 1 181 ? -8.953 5.164 -9.828 1 77.19 181 THR A N 1
ATOM 1442 C CA . THR A 1 181 ? -8.828 5.703 -8.484 1 77.19 181 THR A CA 1
ATOM 1443 C C . THR A 1 181 ? -9.195 7.184 -8.453 1 77.19 181 THR A C 1
ATOM 1445 O O . THR A 1 181 ? -9.836 7.652 -7.508 1 77.19 181 THR A O 1
ATOM 1448 N N . TYR A 1 182 ? -8.805 7.875 -9.516 1 85.44 182 TYR A N 1
ATOM 1449 C CA . TYR A 1 182 ? -9.148 9.289 -9.625 1 85.44 182 TYR A CA 1
ATOM 1450 C C . TYR A 1 182 ? -10.656 9.484 -9.68 1 85.44 182 TYR A C 1
ATOM 1452 O O . TYR A 1 182 ? -11.211 10.312 -8.953 1 85.44 182 TYR A O 1
ATOM 1460 N N . ARG A 1 183 ? -11.273 8.711 -10.531 1 86.19 183 ARG A N 1
ATOM 1461 C CA . ARG A 1 183 ? -12.719 8.781 -10.656 1 86.19 183 ARG A CA 1
ATOM 1462 C C . ARG A 1 183 ? -13.406 8.438 -9.336 1 86.19 183 ARG A C 1
ATOM 1464 O O . ARG A 1 183 ? -14.367 9.094 -8.938 1 86.19 183 ARG A O 1
ATOM 1471 N N . ASP A 1 184 ? -12.938 7.453 -8.664 1 86.94 184 ASP A N 1
ATOM 1472 C CA . ASP A 1 184 ? -13.484 7.047 -7.371 1 86.94 184 ASP A CA 1
ATOM 1473 C C . ASP A 1 184 ? -13.305 8.141 -6.328 1 86.94 184 ASP A C 1
ATOM 1475 O O . ASP A 1 184 ? -14.18 8.367 -5.488 1 86.94 184 ASP A O 1
ATOM 1479 N N . LEU A 1 185 ? -12.18 8.828 -6.359 1 94.38 185 LEU A N 1
ATOM 1480 C CA . LEU A 1 185 ? -11.938 9.914 -5.418 1 94.38 185 LEU A CA 1
ATOM 1481 C C . LEU A 1 185 ? -13.008 10.992 -5.539 1 94.38 185 LEU A C 1
ATOM 1483 O O . LEU A 1 185 ? -13.594 11.406 -4.535 1 94.38 185 LEU A O 1
ATOM 1487 N N . LEU A 1 186 ? -13.273 11.367 -6.766 1 96 186 LEU A N 1
ATOM 1488 C CA . LEU A 1 186 ? -14.258 12.422 -6.988 1 96 186 LEU A CA 1
ATOM 1489 C C . LEU A 1 186 ? -15.656 11.945 -6.613 1 96 186 LEU A C 1
ATOM 1491 O O . LEU A 1 186 ? -16.391 12.648 -5.926 1 96 186 LEU A O 1
ATOM 1495 N N . ARG A 1 187 ? -15.93 10.703 -6.984 1 95.62 187 ARG A N 1
ATOM 1496 C CA . ARG A 1 187 ? -17.266 10.156 -6.75 1 95.62 187 ARG A CA 1
ATOM 1497 C C . ARG A 1 187 ? -17.484 9.891 -5.266 1 95.62 187 ARG A C 1
ATOM 1499 O O . ARG A 1 187 ? -18.484 10.359 -4.695 1 95.62 187 ARG A O 1
ATOM 1506 N N . LEU A 1 188 ? -16.609 9.234 -4.629 1 93.44 188 LEU A N 1
ATOM 1507 C CA . LEU A 1 188 ? -16.812 8.766 -3.262 1 93.44 188 LEU A CA 1
ATOM 1508 C C . LEU A 1 188 ? -16.703 9.922 -2.275 1 93.44 188 LEU A C 1
ATOM 1510 O O . LEU A 1 188 ? -17.406 9.945 -1.26 1 93.44 188 LEU A O 1
ATOM 1514 N N . SER A 1 189 ? -15.805 10.891 -2.512 1 97.25 189 SER A N 1
ATOM 1515 C CA . SER A 1 189 ? -15.766 12.062 -1.645 1 97.25 189 SER A CA 1
ATOM 1516 C C . SER A 1 189 ? -17.094 12.828 -1.694 1 97.25 189 SER A C 1
ATOM 1518 O O . SER A 1 189 ? -17.578 13.297 -0.666 1 97.25 189 SER A O 1
ATOM 1520 N N . ALA A 1 190 ? -17.656 12.945 -2.883 1 96.88 190 ALA A N 1
ATOM 1521 C CA . ALA A 1 190 ? -18.953 13.602 -3.033 1 96.88 190 ALA A CA 1
ATOM 1522 C C . ALA A 1 190 ? -20.031 12.844 -2.271 1 96.88 190 ALA A C 1
ATOM 1524 O O . ALA A 1 190 ? -20.875 13.461 -1.612 1 96.88 190 ALA A O 1
ATOM 1525 N N . GLU A 1 191 ? -19.984 11.555 -2.385 1 95.38 191 GLU A N 1
ATOM 1526 C CA . GLU A 1 191 ? -20.969 10.727 -1.693 1 95.38 191 GLU A CA 1
ATOM 1527 C C . GLU A 1 191 ? -20.844 10.859 -0.179 1 95.38 191 GLU A C 1
ATOM 1529 O O . GLU A 1 191 ? -21.812 10.68 0.552 1 95.38 191 GLU A O 1
ATOM 1534 N N . CYS A 1 192 ? -19.656 11.203 0.267 1 94.56 192 CYS A N 1
ATOM 1535 C CA . CYS A 1 192 ? -19.422 11.406 1.691 1 94.56 192 CYS A CA 1
ATOM 1536 C C . CYS A 1 192 ? -19.797 12.82 2.111 1 94.56 192 CYS A C 1
ATOM 1538 O O . CYS A 1 192 ? -19.641 13.188 3.277 1 94.56 192 CYS A O 1
ATOM 1540 N N . GLY A 1 193 ? -20.203 13.656 1.162 1 96.38 193 GLY A N 1
ATOM 1541 C CA . GLY A 1 193 ? -20.703 14.977 1.496 1 96.38 193 GLY A CA 1
ATOM 1542 C C . GLY A 1 193 ? -19.672 16.078 1.317 1 96.38 193 GLY A C 1
ATOM 1543 O O . GLY A 1 193 ? -19.797 17.156 1.899 1 96.38 193 GLY A O 1
ATOM 1544 N N . TYR A 1 194 ? -18.656 15.805 0.535 1 97.62 194 TYR A N 1
ATOM 1545 C CA . TYR A 1 194 ? -17.625 16.812 0.343 1 97.62 194 TYR A CA 1
ATOM 1546 C C . TYR A 1 194 ? -17.656 17.375 -1.071 1 97.62 194 TYR A C 1
ATOM 1548 O O . TYR A 1 194 ? -17.922 16.641 -2.031 1 97.62 194 TYR A O 1
ATOM 1556 N N . ARG A 1 195 ? -17.453 18.656 -1.141 1 97.12 195 ARG A N 1
ATOM 1557 C CA . ARG A 1 195 ? -17.188 19.312 -2.416 1 97.12 195 ARG A CA 1
ATOM 1558 C C . ARG A 1 195 ? -15.703 19.562 -2.604 1 97.12 195 ARG A C 1
ATOM 1560 O O . ARG A 1 195 ? -14.969 19.719 -1.626 1 97.12 195 ARG A O 1
ATOM 1567 N N . ASN A 1 196 ? -15.281 19.453 -3.842 1 97.44 196 ASN A N 1
ATOM 1568 C CA . ASN A 1 196 ? -13.859 19.672 -4.078 1 97.44 196 ASN A CA 1
ATOM 1569 C C . ASN A 1 196 ? -13.625 20.781 -5.09 1 97.44 196 ASN A C 1
ATOM 1571 O O . ASN A 1 196 ? -14.492 21.078 -5.914 1 97.44 196 ASN A O 1
ATOM 1575 N N . LYS A 1 197 ? -12.562 21.438 -4.996 1 97.25 197 LYS A N 1
ATOM 1576 C CA . LYS A 1 197 ? -12.039 22.344 -6.016 1 97.25 197 LYS A CA 1
ATOM 1577 C C . LYS A 1 197 ? -10.539 22.156 -6.203 1 97.25 197 LYS A C 1
ATOM 1579 O O . LYS A 1 197 ? -9.82 21.812 -5.25 1 97.25 197 LYS A O 1
ATOM 1584 N N . VAL A 1 198 ? -10.109 22.344 -7.402 1 97.88 198 VAL A N 1
ATOM 1585 C CA . VAL A 1 198 ? -8.688 22.25 -7.711 1 97.88 198 VAL A CA 1
ATOM 1586 C C . VAL A 1 198 ? -8 23.578 -7.43 1 97.88 198 VAL A C 1
ATOM 1588 O O . VAL A 1 198 ? -8.352 24.609 -8.031 1 97.88 198 VAL A O 1
ATOM 1591 N N . LEU A 1 199 ? -7.02 23.562 -6.512 1 98.25 199 LEU A N 1
ATOM 1592 C CA . LEU A 1 199 ? -6.262 24.766 -6.184 1 98.25 199 LEU A CA 1
ATOM 1593 C C . LEU A 1 199 ? -5.055 24.906 -7.105 1 98.25 199 LEU A C 1
ATOM 1595 O O . LEU A 1 199 ? -4.605 26.031 -7.371 1 98.25 199 LEU A O 1
ATOM 1599 N N . TRP A 1 200 ? -4.504 23.812 -7.504 1 97.38 200 TRP A N 1
ATOM 1600 C CA . TRP A 1 200 ? -3.285 23.781 -8.305 1 97.38 200 TRP A CA 1
ATOM 1601 C C . TRP A 1 200 ? -3.15 22.438 -9.023 1 97.38 200 TRP A C 1
ATOM 1603 O O . TRP A 1 200 ? -3.586 21.406 -8.516 1 97.38 200 TRP A O 1
ATOM 1613 N N . ASN A 1 201 ? -2.689 22.484 -10.219 1 96.5 201 ASN A N 1
ATOM 1614 C CA . ASN A 1 201 ? -2.445 21.266 -10.984 1 96.5 201 ASN A CA 1
ATOM 1615 C C . ASN A 1 201 ? -1.254 21.422 -11.93 1 96.5 201 ASN A C 1
ATOM 1617 O O . ASN A 1 201 ? -1.085 22.469 -12.547 1 96.5 201 ASN A O 1
ATOM 1621 N N . GLU A 1 202 ? -0.406 20.453 -11.906 1 88.31 202 GLU A N 1
ATOM 1622 C CA . GLU A 1 202 ? 0.665 20.312 -12.891 1 88.31 202 GLU A CA 1
ATOM 1623 C C . GLU A 1 202 ? 0.809 18.859 -13.328 1 88.31 202 GLU A C 1
ATOM 1625 O O . GLU A 1 202 ? 1.138 17.984 -12.523 1 88.31 202 GLU A O 1
ATOM 1630 N N . GLU A 1 203 ? 0.586 18.641 -14.586 1 87.31 203 GLU A N 1
ATOM 1631 C CA . GLU A 1 203 ? 0.634 17.297 -15.125 1 87.31 203 GLU A CA 1
ATOM 1632 C C . GLU A 1 203 ? -0.285 16.359 -14.352 1 87.31 203 GLU A C 1
ATOM 1634 O O . GLU A 1 203 ? -1.479 16.625 -14.211 1 87.31 203 GLU A O 1
ATOM 1639 N N . SER A 1 204 ? 0.293 15.367 -13.719 1 84.12 204 SER A N 1
ATOM 1640 C CA . SER A 1 204 ? -0.524 14.352 -13.062 1 84.12 204 SER A CA 1
ATOM 1641 C C . SER A 1 204 ? -0.688 14.656 -11.578 1 84.12 204 SER A C 1
ATOM 1643 O O . SER A 1 204 ? -1.242 13.844 -10.828 1 84.12 204 SER A O 1
ATOM 1645 N N . THR A 1 205 ? -0.227 15.805 -11.164 1 90.44 205 THR A N 1
ATOM 1646 C CA . THR A 1 205 ? -0.289 16.172 -9.75 1 90.44 205 THR A CA 1
ATOM 1647 C C . THR A 1 205 ? -1.328 17.266 -9.516 1 90.44 205 THR A C 1
ATOM 1649 O O . THR A 1 205 ? -1.354 18.266 -10.234 1 90.44 205 THR A O 1
ATOM 1652 N N . TYR A 1 206 ? -2.223 17.016 -8.547 1 96.62 206 TYR A N 1
ATOM 1653 C CA . TYR A 1 206 ? -3.287 17.953 -8.203 1 96.62 206 TYR A CA 1
ATOM 1654 C C . TYR A 1 206 ? -3.219 18.328 -6.723 1 96.62 206 TYR A C 1
ATOM 1656 O O . TYR A 1 206 ? -2.889 17.484 -5.879 1 96.62 206 TYR A O 1
ATOM 1664 N N . ILE A 1 207 ? -3.484 19.594 -6.434 1 98.44 207 ILE A N 1
ATOM 1665 C CA . ILE A 1 207 ? -3.828 19.984 -5.074 1 98.44 207 ILE A CA 1
ATOM 1666 C C . ILE A 1 207 ? -5.312 20.328 -5 1 98.44 207 ILE A C 1
ATOM 1668 O O . ILE A 1 207 ? -5.773 21.266 -5.668 1 98.44 207 ILE A O 1
ATOM 1672 N N . PHE A 1 208 ? -6.016 19.516 -4.195 1 98.62 208 PHE A N 1
ATOM 1673 C CA . PHE A 1 208 ? -7.453 19.688 -4.008 1 98.62 208 PHE A CA 1
ATOM 1674 C C . PHE A 1 208 ? -7.75 20.359 -2.676 1 98.62 208 PHE A C 1
ATOM 1676 O O . PHE A 1 208 ? -7.016 20.172 -1.701 1 98.62 208 PHE A O 1
ATOM 1683 N N . GLU A 1 209 ? -8.75 21.188 -2.668 1 98.62 209 GLU A N 1
ATOM 1684 C CA . GLU A 1 209 ? -9.422 21.578 -1.432 1 98.62 209 GLU A CA 1
ATOM 1685 C C . GLU A 1 209 ? -10.789 20.906 -1.312 1 98.62 209 GLU A C 1
ATOM 1687 O O . GLU A 1 209 ? -11.602 20.969 -2.238 1 98.62 209 GLU A O 1
ATOM 1692 N N . PHE A 1 210 ? -10.961 20.188 -0.219 1 98.38 210 PHE A N 1
ATOM 1693 C CA . PHE A 1 210 ? -12.25 19.578 0.086 1 98.38 210 PHE A CA 1
ATOM 1694 C C . PHE A 1 210 ? -12.914 20.281 1.265 1 98.38 210 PHE A C 1
ATOM 1696 O O . PHE A 1 210 ? -12.258 20.578 2.266 1 98.38 210 PHE A O 1
ATOM 1703 N N . ASP A 1 211 ? -14.195 20.625 1.19 1 96.62 211 ASP A N 1
ATOM 1704 C CA . ASP A 1 211 ? -14.984 21.125 2.305 1 96.62 211 ASP A CA 1
ATOM 1705 C C . ASP A 1 211 ? -16.375 20.484 2.338 1 96.62 211 ASP A C 1
ATOM 1707 O O . ASP A 1 211 ? -16.844 19.969 1.324 1 96.62 211 ASP A O 1
ATOM 1711 N N . ARG A 1 212 ? -16.906 20.453 3.58 1 91.62 212 ARG A N 1
ATOM 1712 C CA . ARG A 1 212 ? -18.219 19.828 3.738 1 91.62 212 ARG A CA 1
ATOM 1713 C C . ARG A 1 212 ? -19.297 20.703 3.107 1 91.62 212 ARG A C 1
ATOM 1715 O O . ARG A 1 212 ? -19.266 21.922 3.207 1 91.62 212 ARG A O 1
ATOM 1722 N N . GLN A 1 213 ? -20.219 20.016 2.377 1 81.56 213 GLN A N 1
ATOM 1723 C CA . GLN A 1 213 ? -21.359 20.703 1.768 1 81.56 213 GLN A CA 1
ATOM 1724 C C . GLN A 1 213 ? -22.375 21.125 2.822 1 81.56 213 GLN A C 1
ATOM 1726 O O . GLN A 1 213 ? -22.547 20.438 3.83 1 81.56 213 GLN A O 1
ATOM 1731 N N . MET B 1 1 ? 6.266 -19.781 32.594 1 20.3 1 MET B N 1
ATOM 1732 C CA . MET B 1 1 ? 7.398 -19.828 31.672 1 20.3 1 MET B CA 1
ATOM 1733 C C . MET B 1 1 ? 7.348 -18.672 30.672 1 20.3 1 MET B C 1
ATOM 1735 O O . MET B 1 1 ? 6.387 -18.547 29.922 1 20.3 1 MET B O 1
ATOM 1739 N N . ASP B 1 2 ? 7.789 -17.344 30.812 1 23.47 2 ASP B N 1
ATOM 1740 C CA . ASP B 1 2 ? 7.406 -15.945 30.609 1 23.47 2 ASP B CA 1
ATOM 1741 C C . ASP B 1 2 ? 7.805 -15.469 29.203 1 23.47 2 ASP B C 1
ATOM 1743 O O . ASP B 1 2 ? 8.992 -15.312 28.922 1 23.47 2 ASP B O 1
ATOM 1747 N N . ASP B 1 3 ? 7.418 -16.094 28.125 1 23.8 3 ASP B N 1
ATOM 1748 C CA . ASP B 1 3 ? 7.934 -16.297 26.766 1 23.8 3 ASP B CA 1
ATOM 1749 C C . ASP B 1 3 ? 8.109 -14.969 26.047 1 23.8 3 ASP B C 1
ATOM 1751 O O . ASP B 1 3 ? 7.137 -14.266 25.781 1 23.8 3 ASP B O 1
ATOM 1755 N N . GLU B 1 4 ? 9.273 -14.164 26.25 1 24.84 4 GLU B N 1
ATOM 1756 C CA . GLU B 1 4 ? 9.875 -12.883 25.875 1 24.84 4 GLU B CA 1
ATOM 1757 C C . GLU B 1 4 ? 9.867 -12.688 24.359 1 24.84 4 GLU B C 1
ATOM 1759 O O . GLU B 1 4 ? 10.352 -13.547 23.625 1 24.84 4 GLU B O 1
ATOM 1764 N N . ILE B 1 5 ? 8.93 -12.117 23.875 1 29.38 5 ILE B N 1
ATOM 1765 C CA . ILE B 1 5 ? 8.734 -11.773 22.469 1 29.38 5 ILE B CA 1
ATOM 1766 C C . ILE B 1 5 ? 10.039 -11.227 21.891 1 29.38 5 ILE B C 1
ATOM 1768 O O . ILE B 1 5 ? 10.648 -10.32 22.469 1 29.38 5 ILE B O 1
ATOM 1772 N N . PRO B 1 6 ? 10.82 -12.023 21.172 1 30.3 6 PRO B N 1
ATOM 1773 C CA . PRO B 1 6 ? 12.195 -11.602 20.906 1 30.3 6 PRO B CA 1
ATOM 1774 C C . PRO B 1 6 ? 12.297 -10.156 20.438 1 30.3 6 PRO B C 1
ATOM 1776 O O . PRO B 1 6 ? 11.406 -9.664 19.734 1 30.3 6 PRO B O 1
ATOM 1779 N N . GLU B 1 7 ? 12.797 -9.234 21.156 1 29.17 7 GLU B N 1
ATOM 1780 C CA . GLU B 1 7 ? 13.141 -7.812 21.125 1 29.17 7 GLU B CA 1
ATOM 1781 C C . GLU B 1 7 ? 13.625 -7.387 19.75 1 29.17 7 GLU B C 1
ATOM 1783 O O . GLU B 1 7 ? 13.32 -6.281 19.281 1 29.17 7 GLU B O 1
ATOM 1788 N N . ASN B 1 8 ? 14.5 -8.156 19.125 1 28.23 8 ASN B N 1
ATOM 1789 C CA . ASN B 1 8 ? 15.414 -7.785 18.062 1 28.23 8 ASN B CA 1
ATOM 1790 C C . ASN B 1 8 ? 14.703 -7.719 16.703 1 28.23 8 ASN B C 1
ATOM 1792 O O . ASN B 1 8 ? 15.344 -7.68 15.664 1 28.23 8 ASN B O 1
ATOM 1796 N N . PHE B 1 9 ? 13.68 -8.344 16.609 1 28.98 9 PHE B N 1
ATOM 1797 C CA . PHE B 1 9 ? 13.203 -8.172 15.242 1 28.98 9 PHE B CA 1
ATOM 1798 C C . PHE B 1 9 ? 13.234 -6.699 14.844 1 28.98 9 PHE B C 1
ATOM 1800 O O . PHE B 1 9 ? 12.297 -5.953 15.133 1 28.98 9 PHE B O 1
ATOM 1807 N N . PHE B 1 10 ? 14.273 -6.027 15.25 1 28.94 10 PHE B N 1
ATOM 1808 C CA . PHE B 1 10 ? 14.797 -4.695 14.977 1 28.94 10 PHE B CA 1
ATOM 1809 C C . PHE B 1 10 ? 14.625 -4.348 13.5 1 28.94 10 PHE B C 1
ATOM 1811 O O . PHE B 1 10 ? 15.219 -4.992 12.633 1 28.94 10 PHE B O 1
ATOM 1818 N N . ILE B 1 11 ? 13.57 -4.371 12.953 1 35.97 11 ILE B N 1
ATOM 1819 C CA . ILE B 1 11 ? 13.492 -3.691 11.664 1 35.97 11 ILE B CA 1
ATOM 1820 C C . ILE B 1 11 ? 14.609 -2.656 11.555 1 35.97 11 ILE B C 1
ATOM 1822 O O . ILE B 1 11 ? 14.641 -1.685 12.32 1 35.97 11 ILE B O 1
ATOM 1826 N N . SER B 1 12 ? 15.727 -3.049 11.578 1 37.91 12 SER B N 1
ATOM 1827 C CA . SER B 1 12 ? 16.859 -2.186 11.258 1 37.91 12 SER B CA 1
ATOM 1828 C C . SER B 1 12 ? 16.453 -1.058 10.32 1 37.91 12 SER B C 1
ATOM 1830 O O . SER B 1 12 ? 16.281 -1.272 9.117 1 37.91 12 SER B O 1
ATOM 1832 N N . GLU B 1 13 ? 15.359 -0.384 10.5 1 47.72 13 GLU B N 1
ATOM 1833 C CA . GLU B 1 13 ? 14.867 0.747 9.719 1 47.72 13 GLU B CA 1
ATOM 1834 C C . GLU B 1 13 ? 15.992 1.714 9.367 1 47.72 13 GLU B C 1
ATOM 1836 O O . GLU B 1 13 ? 16.5 2.418 10.242 1 47.72 13 GLU B O 1
ATOM 1841 N N . GLU B 1 14 ? 16.797 1.143 8.633 1 59.53 14 GLU B N 1
ATOM 1842 C CA . GLU B 1 14 ? 17.859 2.072 8.25 1 59.53 14 GLU B CA 1
ATOM 1843 C C . GLU B 1 14 ? 17.281 3.32 7.59 1 59.53 14 GLU B C 1
ATOM 1845 O O . GLU B 1 14 ? 17.266 3.428 6.363 1 59.53 14 GLU B O 1
ATOM 1850 N N . TYR B 1 15 ? 16.609 4.047 8.438 1 69.38 15 TYR B N 1
ATOM 1851 C CA . TYR B 1 15 ? 16.219 5.371 7.957 1 69.38 15 TYR B CA 1
ATOM 1852 C C . TYR B 1 15 ? 17.453 6.211 7.633 1 69.38 15 TYR B C 1
ATOM 1854 O O . TYR B 1 15 ? 18.5 6.059 8.266 1 69.38 15 TYR B O 1
ATOM 1862 N N . LYS B 1 16 ? 17.359 6.812 6.48 1 74.5 16 LYS B N 1
ATOM 1863 C CA . LYS B 1 16 ? 18.359 7.82 6.141 1 74.5 16 LYS B CA 1
ATOM 1864 C C . LYS B 1 16 ? 17.828 9.227 6.395 1 74.5 16 LYS B C 1
ATOM 1866 O O . LYS B 1 16 ? 16.641 9.5 6.18 1 74.5 16 LYS B O 1
ATOM 1871 N N . GLU B 1 17 ? 18.719 10.055 6.906 1 85.81 17 GLU B N 1
ATOM 1872 C CA . GLU B 1 17 ? 18.375 11.461 7.035 1 85.81 17 GLU B CA 1
ATOM 1873 C C . GLU B 1 17 ? 18.406 12.172 5.684 1 85.81 17 GLU B C 1
ATOM 1875 O O . GLU B 1 17 ? 19.406 12.086 4.961 1 85.81 17 GLU B O 1
ATOM 1880 N N . PHE B 1 18 ? 17.312 12.812 5.312 1 82.19 18 PHE B N 1
ATOM 1881 C CA . PHE B 1 18 ? 17.219 13.609 4.09 1 82.19 18 PHE B CA 1
ATOM 1882 C C . PHE B 1 18 ? 17.031 15.086 4.418 1 82.19 18 PHE B C 1
ATOM 1884 O O . PHE B 1 18 ? 16.547 15.43 5.496 1 82.19 18 PHE B O 1
ATOM 1891 N N . THR B 1 19 ? 17.562 15.891 3.561 1 86.44 19 THR B N 1
ATOM 1892 C CA . THR B 1 19 ? 17.266 17.328 3.58 1 86.44 19 THR B CA 1
ATOM 1893 C C . THR B 1 19 ? 16.656 17.766 2.256 1 86.44 19 THR B C 1
ATOM 1895 O O . THR B 1 19 ? 17.266 17.625 1.198 1 86.44 19 THR B O 1
ATOM 1898 N N . GLU B 1 20 ? 15.391 18.188 2.336 1 86.62 20 GLU B N 1
ATOM 1899 C CA . GLU B 1 20 ? 14.711 18.672 1.139 1 86.62 20 GLU B CA 1
ATOM 1900 C C . GLU B 1 20 ? 14.688 20.188 1.09 1 86.62 20 GLU B C 1
ATOM 1902 O O . GLU B 1 20 ? 14.391 20.844 2.09 1 86.62 20 GLU B O 1
ATOM 1907 N N . ASP B 1 21 ? 15.156 20.797 -0.038 1 87.62 21 ASP B N 1
ATOM 1908 C CA . ASP B 1 21 ? 15.023 22.234 -0.256 1 87.62 21 ASP B CA 1
ATOM 1909 C C . ASP B 1 21 ? 13.648 22.578 -0.821 1 87.62 21 ASP B C 1
ATOM 1911 O O . ASP B 1 21 ? 13.32 22.188 -1.946 1 87.62 21 ASP B O 1
ATOM 1915 N N . ILE B 1 22 ? 12.844 23.203 -0.019 1 90.81 22 ILE B N 1
ATOM 1916 C CA . ILE B 1 22 ? 11.5 23.609 -0.414 1 90.81 22 ILE B CA 1
ATOM 1917 C C . ILE B 1 22 ? 11.406 25.125 -0.464 1 90.81 22 ILE B C 1
ATOM 1919 O O . ILE B 1 22 ? 11.125 25.766 0.548 1 90.81 22 ILE B O 1
ATOM 1923 N N . GLY B 1 23 ? 11.641 25.688 -1.722 1 85.94 23 GLY B N 1
ATOM 1924 C CA . GLY B 1 23 ? 11.586 27.125 -1.906 1 85.94 23 GLY B CA 1
ATOM 1925 C C . GLY B 1 23 ? 12.594 27.875 -1.055 1 85.94 23 GLY B C 1
ATOM 1926 O O . GLY B 1 23 ? 12.266 28.906 -0.454 1 85.94 23 GLY B O 1
ATOM 1927 N N . GLY B 1 24 ? 13.711 27.391 -0.83 1 86.12 24 GLY B N 1
ATOM 1928 C CA . GLY B 1 24 ? 14.766 28.078 -0.089 1 86.12 24 GLY B CA 1
ATOM 1929 C C . GLY B 1 24 ? 14.852 27.641 1.362 1 86.12 24 GLY B C 1
ATOM 1930 O O . GLY B 1 24 ? 15.781 28.016 2.074 1 86.12 24 GLY B O 1
ATOM 1931 N N . ILE B 1 25 ? 13.93 26.922 1.85 1 89.69 25 ILE B N 1
ATOM 1932 C CA . ILE B 1 25 ? 13.938 26.422 3.221 1 89.69 25 ILE B CA 1
ATOM 1933 C C . ILE B 1 25 ? 14.375 24.953 3.232 1 89.69 25 ILE B C 1
ATOM 1935 O O . ILE B 1 25 ? 13.805 24.125 2.516 1 89.69 25 ILE B O 1
ATOM 1939 N N . GLN B 1 26 ? 15.43 24.641 4.004 1 89.44 26 GLN B N 1
ATOM 1940 C CA . GLN B 1 26 ? 15.922 23.266 4.145 1 89.44 26 GLN B CA 1
ATOM 1941 C C . GLN B 1 26 ? 15.148 22.516 5.23 1 89.44 26 GLN B C 1
ATOM 1943 O O . GLN B 1 26 ? 15.156 22.922 6.395 1 89.44 26 GLN B O 1
ATOM 1948 N N . GLN B 1 27 ? 14.453 21.453 4.852 1 91.5 27 GLN B N 1
ATOM 1949 C CA . GLN B 1 27 ? 13.703 20.656 5.82 1 91.5 27 GLN B CA 1
ATOM 1950 C C . GLN B 1 27 ? 14.281 19.25 5.949 1 91.5 27 GLN B C 1
ATOM 1952 O O . GLN B 1 27 ? 14.312 18.5 4.98 1 91.5 27 GLN B O 1
ATOM 1957 N N . LYS B 1 28 ? 14.75 18.922 7.164 1 90.31 28 LYS B N 1
ATOM 1958 C CA . LYS B 1 28 ? 15.32 17.609 7.449 1 90.31 28 LYS B CA 1
ATOM 1959 C C . LYS B 1 28 ? 14.227 16.625 7.855 1 90.31 28 LYS B C 1
ATOM 1961 O O . LYS B 1 28 ? 13.227 17 8.461 1 90.31 28 LYS B O 1
ATOM 1966 N N . PHE B 1 29 ? 14.359 15.359 7.414 1 90.75 29 PHE B N 1
ATOM 1967 C CA . PHE B 1 29 ? 13.492 14.273 7.836 1 90.75 29 PHE B CA 1
ATOM 1968 C C . PHE B 1 29 ? 14.164 12.922 7.617 1 90.75 29 PHE B C 1
ATOM 1970 O O . PHE B 1 29 ? 15.117 12.82 6.84 1 90.75 29 PHE B O 1
ATOM 1977 N N . TYR B 1 30 ? 13.734 11.938 8.398 1 87.31 30 TYR B N 1
ATOM 1978 C CA . TYR B 1 30 ? 14.141 10.555 8.164 1 87.31 30 TYR B CA 1
ATOM 1979 C C . TYR B 1 30 ? 13.133 9.836 7.277 1 87.31 30 TYR B C 1
ATOM 1981 O O . TYR B 1 30 ? 11.93 10.062 7.383 1 87.31 30 TYR B O 1
ATOM 1989 N N . ALA B 1 31 ? 13.555 9.086 6.379 1 83.06 31 ALA B N 1
ATOM 1990 C CA . ALA B 1 31 ? 12.719 8.195 5.574 1 83.06 31 ALA B CA 1
ATOM 1991 C C . ALA B 1 31 ? 13.523 7.012 5.051 1 83.06 31 ALA B C 1
ATOM 1993 O O . ALA B 1 31 ? 14.75 6.984 5.168 1 83.06 31 ALA B O 1
ATOM 1994 N N . LEU B 1 32 ? 12.852 6.016 4.656 1 71.5 32 LEU B N 1
ATOM 1995 C CA . LEU B 1 32 ? 13.523 4.98 3.879 1 71.5 32 LEU B CA 1
ATOM 1996 C C . LEU B 1 32 ? 13.914 5.504 2.5 1 71.5 32 LEU B C 1
ATOM 1998 O O . LEU B 1 32 ? 13.133 6.215 1.86 1 71.5 32 LEU B O 1
ATOM 2002 N N . PRO B 1 33 ? 15.234 5.336 2.211 1 56.5 33 PRO B N 1
ATOM 2003 C CA . PRO B 1 33 ? 15.609 5.711 0.846 1 56.5 33 PRO B CA 1
ATOM 2004 C C . PRO B 1 33 ? 14.789 4.977 -0.213 1 56.5 33 PRO B C 1
ATOM 2006 O O . PRO B 1 33 ? 14.562 3.77 -0.099 1 56.5 33 PRO B O 1
ATOM 2009 N N . ALA B 1 34 ? 13.656 5.652 -0.499 1 53.56 34 ALA B N 1
ATOM 2010 C CA . ALA B 1 34 ? 12.75 4.949 -1.405 1 53.56 34 ALA B CA 1
ATOM 2011 C C . ALA B 1 34 ? 13.25 5.023 -2.846 1 53.56 34 ALA B C 1
ATOM 2013 O O . ALA B 1 34 ? 13.859 6.02 -3.248 1 53.56 34 ALA B O 1
ATOM 2014 N N . ALA B 1 35 ? 13.531 3.844 -3.422 1 41.53 35 ALA B N 1
ATOM 2015 C CA . ALA B 1 35 ? 13.477 4.074 -4.863 1 41.53 35 ALA B CA 1
ATOM 2016 C C . ALA B 1 35 ? 12.227 4.852 -5.254 1 41.53 35 ALA B C 1
ATOM 2018 O O . ALA B 1 35 ? 11.43 5.223 -4.391 1 41.53 35 ALA B O 1
ATOM 2019 N N . SER B 1 36 ? 11.375 4.5 -6.254 1 36.78 36 SER B N 1
ATOM 2020 C CA . SER B 1 36 ? 10.188 5.137 -6.824 1 36.78 36 SER B CA 1
ATOM 2021 C C . SER B 1 36 ? 8.977 4.949 -5.926 1 36.78 36 SER B C 1
ATOM 2023 O O . SER B 1 36 ? 8.688 3.836 -5.48 1 36.78 36 SER B O 1
ATOM 2025 N N . THR B 1 37 ? 8.602 5.68 -4.812 1 41.75 37 THR B N 1
ATOM 2026 C CA . THR B 1 37 ? 7.582 5.707 -3.766 1 41.75 37 THR B CA 1
ATOM 2027 C C . THR B 1 37 ? 6.254 5.168 -4.285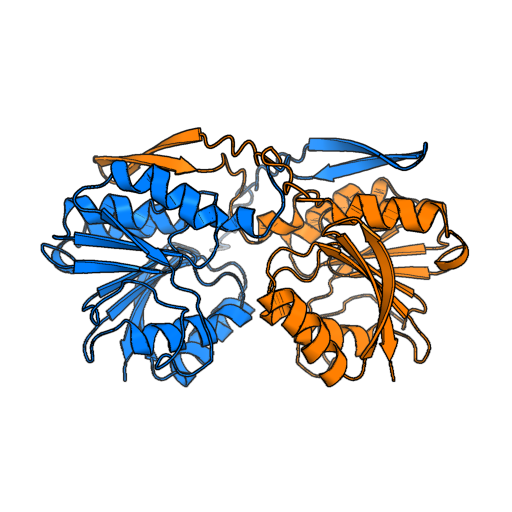 1 41.75 37 THR B C 1
ATOM 2029 O O . THR B 1 37 ? 5.258 5.152 -3.561 1 41.75 37 THR B O 1
ATOM 2032 N N . ASP B 1 38 ? 5.602 5.152 -5.344 1 42.69 38 ASP B N 1
ATOM 2033 C CA . ASP B 1 38 ? 4.215 4.848 -5.68 1 42.69 38 ASP B CA 1
ATOM 2034 C C . ASP B 1 38 ? 3.861 3.408 -5.312 1 42.69 38 ASP B C 1
ATOM 2036 O O . ASP B 1 38 ? 4.75 2.561 -5.184 1 42.69 38 ASP B O 1
ATOM 2040 N N . TYR B 1 39 ? 2.416 3.051 -4.801 1 46.91 39 TYR B N 1
ATOM 2041 C CA . TYR B 1 39 ? 1.818 1.721 -4.809 1 46.91 39 TYR B CA 1
ATOM 2042 C C . TYR B 1 39 ? 2.645 0.755 -5.648 1 46.91 39 TYR B C 1
ATOM 2044 O O . TYR B 1 39 ? 2.775 -0.422 -5.305 1 46.91 39 TYR B O 1
ATOM 2052 N N . ASP B 1 40 ? 3.316 1.35 -6.516 1 53.91 40 ASP B N 1
ATOM 2053 C CA . ASP B 1 40 ? 4.258 0.77 -7.469 1 53.91 40 ASP B CA 1
ATOM 2054 C C . ASP B 1 40 ? 5.48 0.196 -6.754 1 53.91 40 ASP B C 1
ATOM 2056 O O . ASP B 1 40 ? 6.062 -0.791 -7.207 1 53.91 40 ASP B O 1
ATOM 2060 N N . LEU B 1 41 ? 5.129 0.549 -5.312 1 60.69 41 LEU B N 1
ATOM 2061 C CA . LEU B 1 41 ? 6.363 0.123 -4.66 1 60.69 41 LEU B CA 1
ATOM 2062 C C . LEU B 1 41 ? 6.18 -1.226 -3.975 1 60.69 41 LEU B C 1
ATOM 2064 O O . LEU B 1 41 ? 7.078 -2.068 -3.998 1 60.69 41 LEU B O 1
ATOM 2068 N N . THR B 1 42 ? 4.891 -1.456 -3.574 1 70.19 42 THR B N 1
ATOM 2069 C CA . THR B 1 42 ? 4.684 -2.67 -2.793 1 70.19 42 THR B CA 1
ATOM 2070 C C . THR B 1 42 ? 4.879 -3.91 -3.658 1 70.19 42 THR B C 1
ATOM 2072 O O . THR B 1 42 ? 5.391 -4.93 -3.186 1 70.19 42 THR B O 1
ATOM 2075 N N . GLY B 1 43 ? 4.43 -3.795 -4.867 1 79 43 GLY B N 1
ATOM 2076 C CA . GLY B 1 43 ? 4.512 -4.949 -5.75 1 79 43 GLY B CA 1
ATOM 2077 C C . GLY B 1 43 ? 5.883 -5.125 -6.375 1 79 43 GLY B C 1
ATOM 2078 O O . GLY B 1 43 ? 6.141 -6.121 -7.051 1 79 43 GLY B O 1
ATOM 2079 N N . GLN B 1 44 ? 6.727 -4.176 -6.047 1 77.81 44 GLN B N 1
ATOM 2080 C CA . GLN B 1 44 ? 8.016 -4.191 -6.723 1 77.81 44 GLN B CA 1
ATOM 2081 C C . GLN B 1 44 ? 9.109 -4.766 -5.82 1 77.81 44 GLN B C 1
ATOM 2083 O O . GLN B 1 44 ? 10.258 -4.906 -6.242 1 77.81 44 GLN B O 1
ATOM 2088 N N . VAL B 1 45 ? 8.672 -5.047 -4.621 1 75.44 45 VAL B N 1
ATOM 2089 C CA . VAL B 1 45 ? 9.641 -5.566 -3.656 1 75.44 45 VAL B CA 1
ATOM 2090 C C . VAL B 1 45 ? 9.32 -7.027 -3.344 1 75.44 45 VAL B C 1
ATOM 2092 O O . VAL B 1 45 ? 8.219 -7.504 -3.631 1 75.44 45 VAL B O 1
ATOM 2095 N N . LEU B 1 46 ? 10.391 -7.707 -2.805 1 78.19 46 LEU B N 1
ATOM 2096 C CA . LEU B 1 46 ? 10.172 -9.078 -2.346 1 78.19 46 LEU B CA 1
ATOM 2097 C C . LEU B 1 46 ? 9.523 -9.086 -0.967 1 78.19 46 LEU B C 1
ATOM 2099 O O . LEU B 1 46 ? 9.938 -8.352 -0.07 1 78.19 46 LEU B O 1
ATOM 2103 N N . TRP B 1 47 ? 8.5 -9.867 -0.82 1 80.06 47 TRP B N 1
ATOM 2104 C CA . TRP B 1 47 ? 7.836 -10.078 0.464 1 80.06 47 TRP B CA 1
ATOM 2105 C C . TRP B 1 47 ? 8.133 -11.469 1.004 1 80.06 47 TRP B C 1
ATOM 2107 O O . TRP B 1 47 ? 8.25 -12.43 0.235 1 80.06 47 TRP B O 1
ATOM 2117 N N . PRO B 1 48 ? 8.266 -11.656 2.359 1 79.06 48 PRO B N 1
ATOM 2118 C CA . PRO B 1 48 ? 8.688 -12.93 2.957 1 79.06 48 PRO B CA 1
ATOM 2119 C C . PRO B 1 48 ? 7.723 -14.07 2.645 1 79.06 48 PRO B C 1
ATOM 2121 O O . PRO B 1 48 ? 8.133 -15.234 2.578 1 79.06 48 PRO B O 1
ATOM 2124 N N . GLY B 1 49 ? 6.469 -13.727 2.514 1 89.81 49 GLY B N 1
ATOM 2125 C CA . GLY B 1 49 ? 5.484 -14.766 2.248 1 89.81 49 GLY B CA 1
ATOM 2126 C C . GLY B 1 49 ? 5.797 -15.578 1.005 1 89.81 49 GLY B C 1
ATOM 2127 O O . GLY B 1 49 ? 5.461 -16.766 0.929 1 89.81 49 GLY B O 1
ATOM 2128 N N . ALA B 1 50 ? 6.453 -14.922 0.023 1 92.25 50 ALA B N 1
ATOM 2129 C CA . ALA B 1 50 ? 6.785 -15.609 -1.224 1 92.25 50 ALA B CA 1
ATOM 2130 C C . ALA B 1 50 ? 7.703 -16.797 -0.967 1 92.25 50 ALA B C 1
ATOM 2132 O O . ALA B 1 50 ? 7.461 -17.891 -1.474 1 92.25 50 ALA B O 1
ATOM 2133 N N . LYS B 1 51 ? 8.711 -16.594 -0.118 1 89.44 51 LYS B N 1
ATOM 2134 C CA . LYS B 1 51 ? 9.656 -17.672 0.198 1 89.44 51 LYS B CA 1
ATOM 2135 C C . LYS B 1 51 ? 8.984 -18.75 1.042 1 89.44 51 LYS B C 1
ATOM 2137 O O . LYS B 1 51 ? 9.203 -19.938 0.816 1 89.44 51 LYS B O 1
ATOM 2142 N N . HIS B 1 52 ? 8.164 -18.359 2.004 1 93.5 52 HIS B N 1
ATOM 2143 C CA . HIS B 1 52 ? 7.492 -19.312 2.873 1 93.5 52 HIS B CA 1
ATOM 2144 C C . HIS B 1 52 ? 6.562 -20.234 2.074 1 93.5 52 HIS B C 1
ATOM 2146 O O . HIS B 1 52 ? 6.586 -21.453 2.248 1 93.5 52 HIS B O 1
ATOM 2152 N N . LEU B 1 53 ? 5.758 -19.641 1.174 1 97.69 53 LEU B N 1
ATOM 2153 C CA . LEU B 1 53 ? 4.844 -20.469 0.399 1 97.69 53 LEU B CA 1
ATOM 2154 C C . LEU B 1 53 ? 5.605 -21.344 -0.591 1 97.69 53 LEU B C 1
ATOM 2156 O O . LEU B 1 53 ? 5.258 -22.516 -0.794 1 97.69 53 LEU B O 1
ATOM 2160 N N . ALA B 1 54 ? 6.648 -20.828 -1.173 1 96.44 54 ALA B N 1
ATOM 2161 C CA . ALA B 1 54 ? 7.469 -21.594 -2.1 1 96.44 54 ALA B CA 1
ATOM 2162 C C . ALA B 1 54 ? 8.062 -22.828 -1.413 1 96.44 54 ALA B C 1
ATOM 2164 O O . ALA B 1 54 ? 8.031 -23.922 -1.963 1 96.44 54 ALA B O 1
ATOM 2165 N N . LEU B 1 55 ? 8.586 -22.609 -0.201 1 94.31 55 LEU B N 1
ATOM 2166 C CA . LEU B 1 55 ? 9.148 -23.719 0.566 1 94.31 55 LEU B CA 1
ATOM 2167 C C . LEU B 1 55 ? 8.078 -24.766 0.885 1 94.31 55 LEU B C 1
ATOM 2169 O O . LEU B 1 55 ? 8.32 -25.969 0.792 1 94.31 55 LEU B O 1
ATOM 2173 N N . TYR B 1 56 ? 6.926 -24.297 1.258 1 98 56 TYR B N 1
ATOM 2174 C CA . TYR B 1 56 ? 5.816 -25.203 1.534 1 98 56 TYR B CA 1
ATOM 2175 C C . TYR B 1 56 ? 5.461 -26.016 0.3 1 98 56 TYR B C 1
ATOM 2177 O O . TYR B 1 56 ? 5.234 -27.234 0.393 1 98 56 TYR B O 1
ATOM 2185 N N . ILE B 1 57 ? 5.418 -25.359 -0.852 1 97 57 ILE B N 1
ATOM 2186 C CA . ILE B 1 57 ? 5.094 -26.031 -2.109 1 97 57 ILE B CA 1
ATOM 2187 C C . ILE B 1 57 ? 6.172 -27.062 -2.445 1 97 57 ILE B C 1
ATOM 2189 O O . ILE B 1 57 ? 5.867 -28.156 -2.922 1 97 57 ILE B O 1
ATOM 2193 N N . ARG B 1 58 ? 7.406 -26.688 -2.201 1 95.31 58 ARG B N 1
ATOM 2194 C CA . ARG B 1 58 ? 8.5 -27.625 -2.416 1 95.31 58 ARG B CA 1
ATOM 2195 C C . ARG B 1 58 ? 8.258 -28.938 -1.658 1 95.31 58 ARG B C 1
ATOM 2197 O O . ARG B 1 58 ? 8.477 -30.016 -2.195 1 95.31 58 ARG B O 1
ATOM 2204 N N . ASP B 1 59 ? 7.809 -28.797 -0.441 1 97.06 59 ASP B N 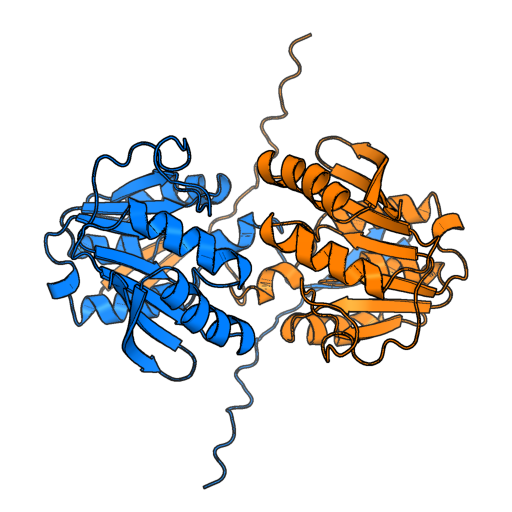1
ATOM 2205 C CA . ASP B 1 59 ? 7.602 -29.953 0.418 1 97.06 59 ASP B CA 1
ATOM 2206 C C . ASP B 1 59 ? 6.246 -30.609 0.139 1 97.06 59 ASP B C 1
ATOM 2208 O O . ASP B 1 59 ? 5.98 -31.719 0.601 1 97.06 59 ASP B O 1
ATOM 2212 N N . HIS B 1 60 ? 5.367 -29.969 -0.638 1 97.88 60 HIS B N 1
ATOM 2213 C CA . HIS B 1 60 ? 4.039 -30.469 -0.992 1 97.88 60 HIS B CA 1
ATOM 2214 C C . HIS B 1 60 ? 3.756 -30.266 -2.477 1 97.88 60 HIS B C 1
ATOM 2216 O O . HIS B 1 60 ? 2.713 -29.719 -2.844 1 97.88 60 HIS B O 1
ATOM 2222 N N . GLN B 1 61 ? 4.598 -30.766 -3.281 1 96.44 61 GLN B N 1
ATOM 2223 C CA . GLN B 1 61 ? 4.559 -30.531 -4.723 1 96.44 61 GLN B CA 1
ATOM 2224 C C . GLN B 1 61 ? 3.27 -31.062 -5.332 1 96.44 61 GLN B C 1
ATOM 2226 O O . GLN B 1 61 ? 2.818 -30.578 -6.371 1 96.44 61 GLN B O 1
ATOM 2231 N N . GLU B 1 62 ? 2.662 -32.062 -4.668 1 97.12 62 GLU B N 1
ATOM 2232 C CA . GLU B 1 62 ? 1.445 -32.688 -5.176 1 97.12 62 GLU B CA 1
ATOM 2233 C C . GLU B 1 62 ? 0.315 -31.672 -5.312 1 97.12 62 GLU B C 1
ATOM 2235 O O . GLU B 1 62 ? -0.635 -31.891 -6.066 1 97.12 62 GLU B O 1
ATOM 2240 N N . LEU B 1 63 ? 0.413 -30.609 -4.66 1 96.75 63 LEU B N 1
ATOM 2241 C CA . LEU B 1 63 ? -0.612 -29.578 -4.699 1 96.75 63 LEU B CA 1
ATOM 2242 C C . LEU B 1 63 ? -0.697 -28.938 -6.086 1 96.75 63 LEU B C 1
ATOM 2244 O O . LEU B 1 63 ? -1.771 -28.516 -6.508 1 96.75 63 LEU B O 1
ATOM 2248 N N . ILE B 1 64 ? 0.504 -28.953 -6.785 1 97.31 64 ILE B N 1
ATOM 2249 C CA . ILE B 1 64 ? 0.469 -28.156 -8.008 1 97.31 64 ILE B CA 1
ATOM 2250 C C . ILE B 1 64 ? 1.105 -28.938 -9.148 1 97.31 64 ILE B C 1
ATOM 2252 O O . ILE B 1 64 ? 1.101 -28.5 -10.297 1 97.31 64 ILE B O 1
ATOM 2256 N N . LYS B 1 65 ? 1.646 -30.125 -8.891 1 97.5 65 LYS B N 1
ATOM 2257 C CA . LYS B 1 65 ? 2.4 -30.891 -9.883 1 97.5 65 LYS B CA 1
ATOM 2258 C C . LYS B 1 65 ? 1.566 -31.141 -11.141 1 97.5 65 LYS B C 1
ATOM 2260 O O . LYS B 1 65 ? 0.44 -31.641 -11.055 1 97.5 65 LYS B O 1
ATOM 2265 N N . ASP B 1 66 ? 2.115 -30.734 -12.297 1 96.25 66 ASP B N 1
ATOM 2266 C CA . ASP B 1 66 ? 1.577 -30.938 -13.633 1 96.25 66 ASP B CA 1
ATOM 2267 C C . ASP B 1 66 ? 0.248 -30.219 -13.812 1 96.25 66 ASP B C 1
ATOM 2269 O O . ASP B 1 66 ? -0.556 -30.578 -14.672 1 96.25 66 ASP B O 1
ATOM 2273 N N . LYS B 1 67 ? -0.04 -29.297 -12.984 1 96.12 67 LYS B N 1
ATOM 2274 C CA . LYS B 1 67 ? -1.247 -28.484 -13.109 1 96.12 67 LYS B CA 1
ATOM 2275 C C . LYS B 1 67 ? -0.928 -27.109 -13.688 1 96.12 67 LYS B C 1
ATOM 2277 O O . LYS B 1 67 ? 0.235 -26.703 -13.734 1 96.12 67 LYS B O 1
ATOM 2282 N N . ILE B 1 68 ? -2.006 -26.5 -14.219 1 95.06 68 ILE B N 1
ATOM 2283 C CA . ILE B 1 68 ? -1.936 -25.078 -14.539 1 95.06 68 ILE B CA 1
ATOM 2284 C C . ILE B 1 68 ? -2.332 -24.25 -13.312 1 95.06 68 ILE B C 1
ATOM 2286 O O . ILE B 1 68 ? -3.443 -24.391 -12.797 1 95.06 68 ILE B O 1
ATOM 2290 N N . ILE B 1 69 ? -1.368 -23.438 -12.828 1 96.25 69 ILE B N 1
ATOM 2291 C CA . ILE B 1 69 ? -1.684 -22.688 -11.617 1 96.25 69 ILE B CA 1
ATOM 2292 C C . ILE B 1 69 ? -1.602 -21.188 -11.906 1 96.25 69 ILE B C 1
ATOM 2294 O O . ILE B 1 69 ? -0.957 -20.766 -12.875 1 96.25 69 ILE B O 1
ATOM 2298 N N . LEU B 1 70 ? -2.328 -20.406 -11.125 1 96.81 70 LEU B N 1
ATOM 2299 C CA . LEU B 1 70 ? -2.359 -18.953 -11.234 1 96.81 70 LEU B CA 1
ATOM 2300 C C . LEU B 1 70 ? -1.964 -18.312 -9.914 1 96.81 70 LEU B C 1
ATOM 2302 O O . LEU B 1 70 ? -2.404 -18.734 -8.844 1 96.81 70 LEU B O 1
ATOM 2306 N N . GLU B 1 71 ? -1.011 -17.375 -10 1 97.88 71 GLU B N 1
ATOM 2307 C CA . GLU B 1 71 ? -0.726 -16.547 -8.828 1 97.88 71 GLU B CA 1
ATOM 2308 C C . GLU B 1 71 ? -1.403 -15.18 -8.938 1 97.88 71 GLU B C 1
ATOM 2310 O O . GLU B 1 71 ? -1.24 -14.484 -9.938 1 97.88 71 GLU B O 1
ATOM 2315 N N . VAL B 1 72 ? -2.191 -14.82 -7.902 1 95.62 72 VAL B N 1
ATOM 2316 C CA . VAL B 1 72 ? -2.795 -13.492 -7.855 1 95.62 72 VAL B CA 1
ATOM 2317 C C . VAL B 1 72 ? -1.893 -12.539 -7.078 1 95.62 72 VAL B C 1
ATOM 2319 O O . VAL B 1 72 ? -1.26 -12.938 -6.094 1 95.62 72 VAL B O 1
ATOM 2322 N N . GLY B 1 73 ? -1.911 -11.258 -7.512 1 92.31 73 GLY B N 1
ATOM 2323 C CA . GLY B 1 73 ? -1.037 -10.305 -6.836 1 92.31 73 GLY B CA 1
ATOM 2324 C C . GLY B 1 73 ? 0.407 -10.766 -6.777 1 92.31 73 GLY B C 1
ATOM 2325 O O . GLY B 1 73 ? 1.023 -10.758 -5.711 1 92.31 73 GLY B O 1
ATOM 2326 N N . SER B 1 74 ? 0.967 -11.031 -7.891 1 95.06 74 SER B N 1
ATOM 2327 C CA . SER B 1 74 ? 2.242 -11.742 -7.953 1 95.06 74 SER B CA 1
ATOM 2328 C C . SER B 1 74 ? 3.385 -10.867 -7.449 1 95.06 74 SER B C 1
ATOM 2330 O O . SER B 1 74 ? 4.41 -11.383 -6.992 1 95.06 74 SER B O 1
ATOM 2332 N N . GLY B 1 75 ? 3.232 -9.547 -7.598 1 88.81 75 GLY B N 1
ATOM 2333 C CA . GLY B 1 75 ? 4.383 -8.711 -7.301 1 88.81 75 GLY B CA 1
ATOM 2334 C C . GLY B 1 75 ? 5.594 -9.031 -8.156 1 88.81 75 GLY B C 1
ATOM 2335 O O . GLY B 1 75 ? 5.52 -9.016 -9.383 1 88.81 75 GLY B O 1
ATOM 2336 N N . SER B 1 76 ? 6.656 -9.438 -7.488 1 87.88 76 SER B N 1
ATOM 2337 C CA . SER B 1 76 ? 7.848 -9.828 -8.234 1 87.88 76 SER B CA 1
ATOM 2338 C C . SER B 1 76 ? 7.684 -11.219 -8.836 1 87.88 76 SER B C 1
ATOM 2340 O O . SER B 1 76 ? 8.445 -11.609 -9.727 1 87.88 76 SER B O 1
ATOM 2342 N N . GLY B 1 77 ? 6.828 -12.023 -8.336 1 95.44 77 GLY B N 1
ATOM 2343 C CA . GLY B 1 77 ? 6.48 -13.312 -8.922 1 95.44 77 GLY B CA 1
ATOM 2344 C C . GLY B 1 77 ? 7.352 -14.445 -8.422 1 95.44 77 GLY B C 1
ATOM 2345 O O . GLY B 1 77 ? 7.344 -15.539 -9 1 95.44 77 GLY B O 1
ATOM 2346 N N . LEU B 1 78 ? 8.078 -14.219 -7.293 1 93.94 78 LEU B N 1
ATOM 2347 C CA . LEU B 1 78 ? 9.016 -15.227 -6.82 1 93.94 78 LEU B CA 1
ATOM 2348 C C . LEU B 1 78 ? 8.305 -16.562 -6.594 1 93.94 78 LEU B C 1
ATOM 2350 O O . LEU B 1 78 ? 8.797 -17.609 -7.016 1 93.94 78 LEU B O 1
ATOM 2354 N N . CYS B 1 79 ? 7.188 -16.531 -5.902 1 97.25 79 CYS B N 1
ATOM 2355 C CA . CYS B 1 79 ? 6.488 -17.766 -5.578 1 97.25 79 CYS B CA 1
ATOM 2356 C C . CYS B 1 79 ? 6.043 -18.484 -6.844 1 97.25 79 CYS B C 1
ATOM 2358 O O . CYS B 1 79 ? 6.305 -19.688 -7.012 1 97.25 79 CYS B O 1
ATOM 2360 N N . GLY B 1 80 ? 5.367 -17.766 -7.77 1 98.06 80 GLY B N 1
ATOM 2361 C CA . GLY B 1 80 ? 4.918 -18.359 -9.016 1 98.06 80 GLY B CA 1
ATOM 2362 C C . GLY B 1 80 ? 6.059 -18.859 -9.883 1 98.06 80 GLY B C 1
ATOM 2363 O O . GLY B 1 80 ? 5.957 -19.938 -10.492 1 98.06 80 GLY B O 1
ATOM 2364 N N . LEU B 1 81 ? 7.125 -18.109 -9.922 1 97.19 81 LEU B N 1
ATOM 2365 C CA . LEU B 1 81 ? 8.305 -18.547 -10.656 1 97.19 81 LEU B CA 1
ATOM 2366 C C . LEU B 1 81 ? 8.836 -19.859 -10.102 1 97.19 81 LEU B C 1
ATOM 2368 O O . LEU B 1 81 ? 9.172 -20.766 -10.867 1 97.19 81 LEU B O 1
ATOM 2372 N N . PHE B 1 82 ? 8.891 -19.984 -8.805 1 97.06 82 PHE B N 1
ATOM 2373 C CA . PHE B 1 82 ? 9.344 -21.219 -8.18 1 97.06 82 PHE B CA 1
ATOM 2374 C C . PHE B 1 82 ? 8.391 -22.359 -8.492 1 97.06 82 PHE B C 1
ATOM 2376 O O . PHE B 1 82 ? 8.828 -23.484 -8.789 1 97.06 82 PHE B O 1
ATOM 2383 N N . CYS B 1 83 ? 7.09 -22.078 -8.461 1 97.88 83 CYS B N 1
ATOM 2384 C CA . CYS B 1 83 ? 6.082 -23.094 -8.734 1 97.88 83 CYS B CA 1
ATOM 2385 C C . CYS B 1 83 ? 6.246 -23.672 -10.133 1 97.88 83 CYS B C 1
ATOM 2387 O O . CYS B 1 83 ? 5.883 -24.812 -10.391 1 97.88 83 CYS B O 1
ATOM 2389 N N . SER B 1 84 ? 6.836 -22.906 -11.008 1 97.44 84 SER B N 1
ATOM 2390 C CA . SER B 1 84 ? 6.957 -23.328 -12.406 1 97.44 84 SER B CA 1
ATOM 2391 C C . SER B 1 84 ? 7.887 -24.531 -12.547 1 97.44 84 SER B C 1
ATOM 2393 O O . SER B 1 84 ? 7.898 -25.188 -13.586 1 97.44 84 SER B O 1
ATOM 2395 N N . HIS B 1 85 ? 8.664 -24.844 -11.492 1 96.19 85 HIS B N 1
ATOM 2396 C CA . HIS B 1 85 ? 9.508 -26.047 -11.484 1 96.19 85 HIS B CA 1
ATOM 2397 C C . HIS B 1 85 ? 8.664 -27.312 -11.43 1 96.19 85 HIS B C 1
ATOM 2399 O O . HIS B 1 85 ? 9.141 -28.391 -11.773 1 96.19 85 HIS B O 1
ATOM 2405 N N . TYR B 1 86 ? 7.402 -27.203 -11 1 97.5 86 TYR B N 1
ATOM 2406 C CA . TYR B 1 86 ? 6.586 -28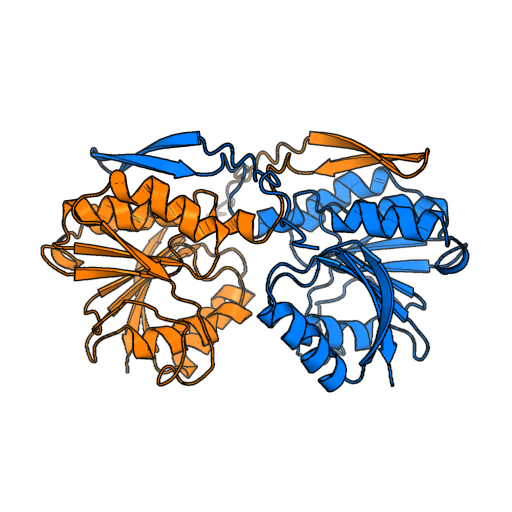.375 -10.773 1 97.5 86 TYR B CA 1
ATOM 2407 C C . TYR B 1 86 ? 5.293 -28.328 -11.578 1 97.5 86 TYR B C 1
ATOM 2409 O O . TYR B 1 86 ? 4.785 -29.344 -12.023 1 97.5 86 TYR B O 1
ATOM 2417 N N . ALA B 1 87 ? 4.727 -27.125 -11.789 1 97.31 87 ALA B N 1
ATOM 2418 C CA . ALA B 1 87 ? 3.475 -26.938 -12.516 1 97.31 87 ALA B CA 1
ATOM 2419 C C . ALA B 1 87 ? 3.688 -27.094 -14.023 1 97.31 87 ALA B C 1
ATOM 2421 O O . ALA B 1 87 ? 4.789 -26.875 -14.523 1 97.31 87 ALA B O 1
ATOM 2422 N N . SER B 1 88 ? 2.641 -27.516 -14.734 1 97.19 88 SER B N 1
ATOM 2423 C CA . SER B 1 88 ? 2.736 -27.578 -16.188 1 97.19 88 SER B CA 1
ATOM 2424 C C . SER B 1 88 ? 2.779 -26.188 -16.812 1 97.19 88 SER B C 1
ATOM 2426 O O . SER B 1 88 ? 3.402 -26 -17.859 1 97.19 88 SER B O 1
ATOM 2428 N N . LYS B 1 89 ? 2.127 -25.312 -16.203 1 96.19 89 LYS B N 1
ATOM 2429 C CA . LYS B 1 89 ? 2.084 -23.906 -16.609 1 96.19 89 LYS B CA 1
ATOM 2430 C C . LYS B 1 89 ? 1.773 -23.016 -15.414 1 96.19 89 LYS B C 1
ATOM 2432 O O . LYS B 1 89 ? 0.97 -23.375 -14.547 1 96.19 89 LYS B O 1
ATOM 2437 N N . THR B 1 90 ? 2.445 -21.906 -15.352 1 96.62 90 THR B N 1
ATOM 2438 C CA . THR B 1 90 ? 2.197 -20.922 -14.297 1 96.62 90 THR B CA 1
ATOM 2439 C C . THR B 1 90 ? 1.812 -19.578 -14.891 1 96.62 90 THR B C 1
ATOM 2441 O O . THR B 1 90 ? 2.469 -19.094 -15.812 1 96.62 90 THR B O 1
ATOM 2444 N N . ILE B 1 91 ? 0.71 -19.016 -14.438 1 96.38 91 ILE B N 1
ATOM 2445 C CA . ILE B 1 91 ? 0.291 -17.688 -14.852 1 96.38 91 ILE B CA 1
ATOM 2446 C C . ILE B 1 91 ? 0.477 -16.703 -13.695 1 96.38 91 ILE B C 1
ATOM 2448 O O . ILE B 1 91 ? -0.104 -16.875 -12.625 1 96.38 91 ILE B O 1
ATOM 2452 N N . LEU B 1 92 ? 1.341 -15.727 -13.93 1 96.69 92 LEU B N 1
ATOM 2453 C CA . LEU B 1 92 ? 1.543 -14.664 -12.961 1 96.69 92 LEU B CA 1
ATOM 2454 C C . LEU B 1 92 ? 0.649 -13.469 -13.273 1 96.69 92 LEU B C 1
ATOM 2456 O O . LEU B 1 92 ? 0.581 -13.016 -14.414 1 96.69 92 LEU B O 1
ATOM 2460 N N . THR B 1 93 ? -0.092 -12.961 -12.18 1 94.5 93 THR B N 1
ATOM 2461 C CA . THR B 1 93 ? -1 -11.852 -12.461 1 94.5 93 THR B CA 1
ATOM 2462 C C . THR B 1 93 ? -0.794 -10.719 -11.461 1 94.5 93 THR B C 1
ATOM 2464 O O . THR B 1 93 ? -0.396 -10.961 -10.312 1 94.5 93 THR B O 1
ATOM 2467 N N . ASP B 1 94 ? -1.053 -9.539 -11.945 1 88.62 94 ASP B N 1
ATOM 2468 C CA . ASP B 1 94 ? -1.133 -8.336 -11.125 1 88.62 94 ASP B CA 1
ATOM 2469 C C . ASP B 1 94 ? -2.023 -7.285 -11.789 1 88.62 94 ASP B C 1
ATOM 2471 O O . ASP B 1 94 ? -2.414 -7.434 -12.945 1 88.62 94 ASP B O 1
ATOM 2475 N N . GLY B 1 95 ? -2.414 -6.328 -10.961 1 82.31 95 GLY B N 1
ATOM 2476 C CA . GLY B 1 95 ? -3.297 -5.301 -11.492 1 82.31 95 GLY B CA 1
ATOM 2477 C C . GLY B 1 95 ? -2.639 -3.938 -11.586 1 82.31 95 GLY B C 1
ATOM 2478 O O . GLY B 1 95 ? -3.322 -2.91 -11.57 1 82.31 95 GLY B O 1
ATOM 2479 N N . ASN B 1 96 ? -1.339 -3.916 -11.508 1 76.56 96 ASN B N 1
ATOM 2480 C CA . ASN B 1 96 ? -0.558 -2.684 -11.547 1 76.56 96 ASN B CA 1
ATOM 2481 C C . ASN B 1 96 ? 0.405 -2.668 -12.727 1 76.56 96 ASN B C 1
ATOM 2483 O O . ASN B 1 96 ? 1.179 -3.607 -12.922 1 76.56 96 ASN B O 1
ATOM 2487 N N . ASP B 1 97 ? 0.372 -1.565 -13.508 1 74.94 97 ASP B N 1
ATOM 2488 C CA . ASP B 1 97 ? 1.132 -1.476 -14.75 1 74.94 97 ASP B CA 1
ATOM 2489 C C . ASP B 1 97 ? 2.629 -1.621 -14.492 1 74.94 97 ASP B C 1
ATOM 2491 O O . ASP B 1 97 ? 3.344 -2.25 -15.273 1 74.94 97 ASP B O 1
ATOM 2495 N N . ILE B 1 98 ? 3.119 -1.004 -13.477 1 73.06 98 ILE B N 1
ATOM 2496 C CA . ILE B 1 98 ? 4.543 -1.056 -13.156 1 73.06 98 ILE B CA 1
ATOM 2497 C C . ILE B 1 98 ? 4.934 -2.48 -12.781 1 73.06 98 ILE B C 1
ATOM 2499 O O . ILE B 1 98 ? 5.977 -2.982 -13.211 1 73.06 98 ILE B O 1
ATOM 2503 N N . VAL B 1 99 ? 4.094 -3.066 -12.039 1 83.56 99 VAL B N 1
ATOM 2504 C CA . VAL B 1 99 ? 4.355 -4.434 -11.594 1 83.56 99 VAL B CA 1
ATOM 2505 C C . VAL B 1 99 ? 4.262 -5.387 -12.781 1 83.56 99 VAL B C 1
ATOM 2507 O O . VAL B 1 99 ? 5.02 -6.355 -12.875 1 83.56 99 VAL B O 1
ATOM 2510 N N . MET B 1 100 ? 3.354 -5.109 -13.719 1 87.25 100 MET B N 1
ATOM 2511 C CA . MET B 1 100 ? 3.242 -5.941 -14.914 1 87.25 100 MET B CA 1
ATOM 2512 C C . MET B 1 100 ? 4.523 -5.883 -15.742 1 87.25 100 MET B C 1
ATOM 2514 O O . MET B 1 100 ? 4.938 -6.883 -16.328 1 87.25 100 MET B O 1
ATOM 2518 N N . ARG B 1 101 ? 5.102 -4.77 -15.773 1 83.56 101 ARG B N 1
ATOM 2519 C CA . ARG B 1 101 ? 6.375 -4.652 -16.484 1 83.56 101 ARG B CA 1
ATOM 2520 C C . ARG B 1 101 ? 7.465 -5.457 -15.773 1 83.56 101 ARG B C 1
ATOM 2522 O O . ARG B 1 101 ? 8.305 -6.082 -16.422 1 83.56 101 ARG B O 1
ATOM 2529 N N . LEU B 1 102 ? 7.457 -5.406 -14.469 1 86 102 LEU B N 1
ATOM 2530 C CA . LEU B 1 102 ? 8.391 -6.215 -13.68 1 86 102 LEU B CA 1
ATOM 2531 C C . LEU B 1 102 ? 8.172 -7.699 -13.953 1 86 102 LEU B C 1
ATOM 2533 O O . LEU B 1 102 ? 9.133 -8.453 -14.125 1 86 102 LEU B O 1
ATOM 2537 N N . LEU B 1 103 ? 6.871 -8.109 -14.008 1 93 103 LEU B N 1
ATOM 2538 C CA . LEU B 1 103 ? 6.547 -9.5 -14.281 1 93 103 LEU B CA 1
ATOM 2539 C C . LEU B 1 103 ? 7.016 -9.906 -15.672 1 93 103 LEU B C 1
ATOM 2541 O O . LEU B 1 103 ? 7.449 -11.039 -15.883 1 93 103 LEU B O 1
ATOM 2545 N N . ASP B 1 104 ? 6.926 -9.016 -16.578 1 92.38 104 ASP B N 1
ATOM 2546 C CA . ASP B 1 104 ? 7.375 -9.281 -17.938 1 92.38 104 ASP B CA 1
ATOM 2547 C C . ASP B 1 104 ? 8.883 -9.539 -17.984 1 92.38 104 ASP B C 1
ATOM 2549 O O . ASP B 1 104 ? 9.352 -10.367 -18.75 1 92.38 104 ASP B O 1
ATOM 2553 N N . LEU B 1 105 ? 9.617 -8.891 -17.172 1 89.44 105 LEU B N 1
ATOM 2554 C CA . LEU B 1 105 ? 11.055 -9.141 -17.047 1 89.44 105 LEU B CA 1
ATOM 2555 C C . LEU B 1 105 ? 11.312 -10.484 -16.391 1 89.44 105 LEU B C 1
ATOM 2557 O O . LEU B 1 105 ? 12.188 -11.234 -16.812 1 89.44 105 LEU B O 1
ATOM 2561 N N . ASN B 1 106 ? 10.516 -10.789 -15.375 1 94.5 106 ASN B N 1
ATOM 2562 C CA . ASN B 1 106 ? 10.789 -11.938 -14.508 1 94.5 106 ASN B CA 1
ATOM 2563 C C . ASN B 1 106 ? 10.289 -13.234 -15.133 1 94.5 106 ASN B C 1
ATOM 2565 O O . ASN B 1 106 ? 10.797 -14.312 -14.812 1 94.5 106 ASN B O 1
ATOM 2569 N N . LYS B 1 107 ? 9.281 -13.133 -16.031 1 95.38 107 LYS B N 1
ATOM 2570 C CA . LYS B 1 107 ? 8.664 -14.359 -16.547 1 95.38 107 LYS B CA 1
ATOM 2571 C C . LYS B 1 107 ? 9.703 -15.25 -17.219 1 95.38 107 LYS B C 1
ATOM 2573 O O . LYS B 1 107 ? 9.547 -16.469 -17.234 1 95.38 107 LYS B O 1
ATOM 2578 N N . SER B 1 108 ? 10.75 -14.68 -17.734 1 94 108 SER B N 1
ATOM 2579 C CA . SER B 1 108 ? 11.766 -15.43 -18.453 1 94 108 SER B CA 1
ATOM 2580 C C . SER B 1 108 ? 12.57 -16.328 -17.516 1 94 108 SER B C 1
ATOM 2582 O O . SER B 1 108 ? 13.266 -17.234 -17.969 1 94 108 SER B O 1
ATOM 2584 N N . PHE B 1 109 ? 12.516 -16.156 -16.203 1 93.56 109 PHE B N 1
ATOM 2585 C CA . PHE B 1 109 ? 13.258 -16.938 -15.227 1 93.56 109 PHE B CA 1
ATOM 2586 C C . PHE B 1 109 ? 12.516 -18.219 -14.883 1 93.56 109 PHE B C 1
ATOM 2588 O O . PHE B 1 109 ? 13.039 -19.078 -14.18 1 93.56 109 PHE B O 1
ATOM 2595 N N . GLY B 1 110 ? 11.227 -18.359 -15.352 1 95.38 110 GLY B N 1
ATOM 2596 C CA . GLY B 1 110 ? 10.438 -19.547 -15.062 1 95.38 110 GLY B CA 1
ATOM 2597 C C . GLY B 1 110 ? 10.242 -20.453 -16.266 1 95.38 110 GLY B C 1
ATOM 2598 O O . GLY B 1 110 ? 10.633 -20.094 -17.391 1 95.38 110 GLY B O 1
ATOM 2599 N N . LYS B 1 111 ? 9.789 -21.625 -15.969 1 95.56 111 LYS B N 1
ATOM 2600 C CA . LYS B 1 111 ? 9.453 -22.578 -17.016 1 95.56 111 LYS B CA 1
ATOM 2601 C C . LYS B 1 111 ? 7.973 -22.516 -17.375 1 95.56 111 LYS B C 1
ATOM 2603 O O . LYS B 1 111 ? 7.113 -22.812 -16.531 1 95.56 111 LYS B O 1
ATOM 2608 N N . ASN B 1 112 ? 7.707 -22.125 -18.672 1 96.69 112 ASN B N 1
ATOM 2609 C CA . ASN B 1 112 ? 6.332 -22.047 -19.156 1 96.69 112 ASN B CA 1
ATOM 2610 C C . ASN B 1 112 ? 5.496 -21.109 -18.281 1 96.69 112 ASN B C 1
ATOM 2612 O O . ASN B 1 112 ? 4.445 -21.5 -17.781 1 96.69 112 ASN B O 1
ATOM 2616 N N . VAL B 1 113 ? 6.004 -19.875 -18.141 1 96.44 113 VAL B N 1
ATOM 2617 C CA . VAL B 1 113 ? 5.355 -18.844 -17.344 1 96.44 113 VAL B CA 1
ATOM 2618 C C . VAL B 1 113 ? 4.742 -17.781 -18.266 1 96.44 113 VAL B C 1
ATOM 2620 O O . VAL B 1 113 ? 5.391 -17.328 -19.203 1 96.44 113 VAL B O 1
ATOM 2623 N N . GLU B 1 114 ? 3.547 -17.469 -18.031 1 95.38 114 GLU B N 1
ATOM 2624 C CA . GLU B 1 114 ? 2.863 -16.359 -18.688 1 95.38 114 GLU B CA 1
ATOM 2625 C C . GLU B 1 114 ? 2.416 -15.312 -17.672 1 95.38 114 GLU B C 1
ATOM 2627 O O . GLU B 1 114 ? 2.367 -15.586 -16.469 1 95.38 114 GLU B O 1
ATOM 2632 N N . ILE B 1 115 ? 2.166 -14.141 -18.219 1 94.69 115 ILE B N 1
ATOM 2633 C CA . ILE B 1 115 ? 1.688 -13.07 -17.344 1 94.69 115 ILE B CA 1
ATOM 2634 C C . ILE B 1 115 ? 0.354 -12.539 -17.875 1 94.69 115 ILE B C 1
ATOM 2636 O O . ILE B 1 115 ? 0.076 -12.602 -19.062 1 94.69 115 ILE B O 1
ATOM 2640 N N . ALA B 1 116 ? -0.468 -12.141 -16.953 1 93.06 116 ALA B N 1
ATOM 2641 C CA . ALA B 1 116 ? -1.766 -11.578 -17.312 1 93.06 116 ALA B CA 1
ATOM 2642 C C . ALA B 1 116 ? -2.193 -10.492 -16.344 1 93.06 116 ALA B C 1
ATOM 2644 O O . ALA B 1 116 ? -1.81 -10.516 -15.164 1 93.06 116 ALA B O 1
ATOM 2645 N N . TRP B 1 117 ? -3.01 -9.617 -16.891 1 88.88 117 TRP B N 1
ATOM 2646 C CA . TRP B 1 117 ? -3.549 -8.531 -16.078 1 88.88 117 TRP B CA 1
ATOM 2647 C C . TRP B 1 117 ? -4.797 -8.977 -15.336 1 88.88 117 TRP B C 1
ATOM 2649 O O . TRP B 1 117 ? -5.754 -9.469 -15.938 1 88.88 117 TRP B O 1
ATOM 2659 N N . VAL B 1 118 ? -4.738 -8.852 -14.047 1 87.81 118 VAL B N 1
ATOM 2660 C CA . VAL B 1 118 ? -5.918 -9.078 -13.219 1 87.81 118 VAL B CA 1
ATOM 2661 C C . VAL B 1 118 ? -6.047 -7.969 -12.18 1 87.81 118 VAL B C 1
ATOM 2663 O O . VAL B 1 118 ? -5.211 -7.852 -11.281 1 87.81 118 VAL B O 1
ATOM 2666 N N . GLU B 1 119 ? -7.035 -7.195 -12.336 1 81.88 119 GLU B N 1
ATOM 2667 C CA . GLU B 1 119 ? -7.406 -6.215 -11.32 1 81.88 119 GLU B CA 1
ATOM 2668 C C . GLU B 1 119 ? -8.531 -6.738 -10.43 1 81.88 119 GLU B C 1
ATOM 2670 O O . GLU B 1 119 ? -9.578 -7.164 -10.93 1 81.88 119 GLU B O 1
ATOM 2675 N N . TRP B 1 120 ? -8.242 -6.711 -9.094 1 84.38 120 TRP B N 1
ATOM 2676 C CA . TRP B 1 120 ? -9.266 -7.191 -8.172 1 84.38 120 TRP B CA 1
ATOM 2677 C C . TRP B 1 120 ? -10.422 -6.203 -8.086 1 84.38 120 TRP B C 1
ATOM 2679 O O . TRP B 1 120 ? -10.219 -4.988 -8.125 1 84.38 120 TRP B O 1
ATOM 2689 N N . SER B 1 121 ? -11.633 -6.668 -8.031 1 77.62 121 SER B N 1
ATOM 2690 C CA . SER B 1 121 ? -12.812 -5.809 -7.977 1 77.62 121 SER B CA 1
ATOM 2691 C C . SER B 1 121 ? -13.953 -6.48 -7.227 1 77.62 121 SER B C 1
ATOM 2693 O O . SER B 1 121 ? -14.039 -7.711 -7.188 1 77.62 121 SER B O 1
ATOM 2695 N N . ASP B 1 122 ? -14.688 -5.598 -6.504 1 71.56 122 ASP B N 1
ATOM 2696 C CA . ASP B 1 122 ? -15.867 -6.113 -5.812 1 71.56 122 ASP B CA 1
ATOM 2697 C C . ASP B 1 122 ? -17.047 -6.254 -6.766 1 71.56 122 ASP B C 1
ATOM 2699 O O . ASP B 1 122 ? -18.125 -6.707 -6.367 1 71.56 122 ASP B O 1
ATOM 2703 N N . SER B 1 123 ? -16.812 -5.754 -7.938 1 64.5 123 SER B N 1
ATOM 2704 C CA . SER B 1 123 ? -17.922 -5.805 -8.883 1 64.5 123 SER B CA 1
ATOM 2705 C C . SER B 1 123 ? -17.984 -7.16 -9.57 1 64.5 123 SER B C 1
ATOM 2707 O O . SER B 1 123 ? -17.016 -7.914 -9.586 1 64.5 123 SER B O 1
ATOM 2709 N N . ASP B 1 124 ? -19.234 -7.68 -10.094 1 54.44 124 ASP B N 1
ATOM 2710 C CA . ASP B 1 124 ? -19.484 -8.938 -10.789 1 54.44 124 ASP B CA 1
ATOM 2711 C C . ASP B 1 124 ? -18.516 -9.133 -11.953 1 54.44 124 ASP B C 1
ATOM 2713 O O . ASP B 1 124 ? -18.344 -8.227 -12.781 1 54.44 124 ASP B O 1
ATOM 2717 N N . PRO B 1 125 ? -17.672 -10.203 -11.914 1 48.81 125 PRO B N 1
ATOM 2718 C CA . PRO B 1 125 ? -16.625 -10.578 -12.875 1 48.81 125 PRO B CA 1
ATOM 2719 C C . PRO B 1 125 ? -17.125 -10.578 -14.32 1 48.81 125 PRO B C 1
ATOM 2721 O O . PRO B 1 125 ? -16.328 -10.719 -15.25 1 48.81 125 PRO B O 1
ATOM 2724 N N . GLY B 1 126 ? -18.359 -10.914 -14.641 1 45.16 126 GLY B N 1
ATOM 2725 C CA . GLY B 1 126 ? -18.703 -11.25 -16.016 1 45.16 126 GLY B CA 1
ATOM 2726 C C . GLY B 1 126 ? -18.016 -10.359 -17.031 1 45.16 126 GLY B C 1
ATOM 2727 O O . GLY B 1 126 ? -17.828 -10.75 -18.188 1 45.16 126 GLY B O 1
ATOM 2728 N N . LYS B 1 127 ? -18.359 -9.219 -17.094 1 43.44 127 LYS B N 1
ATOM 2729 C CA . LYS B 1 127 ? -18.109 -8.281 -18.188 1 43.44 127 LYS B CA 1
ATOM 2730 C C . LYS B 1 127 ? -16.719 -7.648 -18.062 1 43.44 127 LYS B C 1
ATOM 2732 O O . LYS B 1 127 ? -16.359 -6.777 -18.859 1 43.44 127 LYS B O 1
ATOM 2737 N N . ASP B 1 128 ? -16 -7.898 -16.969 1 45.38 128 ASP B N 1
ATOM 2738 C CA . ASP B 1 128 ? -15.055 -6.883 -16.516 1 45.38 128 ASP B CA 1
ATOM 2739 C C . ASP B 1 128 ? -13.688 -7.082 -17.172 1 45.38 128 ASP B C 1
ATOM 2741 O O . ASP B 1 128 ? -13.164 -8.195 -17.188 1 45.38 128 ASP B O 1
ATOM 2745 N N . LEU B 1 129 ? -13.172 -6.297 -18.078 1 47.47 129 LEU B N 1
ATOM 2746 C CA . LEU B 1 129 ? -11.922 -5.891 -18.703 1 47.47 129 LEU B CA 1
ATOM 2747 C C . LEU B 1 129 ? -10.758 -6.027 -17.719 1 47.47 129 LEU B C 1
ATOM 2749 O O . LEU B 1 129 ? -9.602 -5.812 -18.094 1 47.47 129 LEU B O 1
ATOM 2753 N N . ARG B 1 130 ? -11.023 -6.633 -16.531 1 55.47 130 ARG B N 1
ATOM 2754 C CA . ARG B 1 130 ? -10.023 -6.602 -15.469 1 55.47 130 ARG B CA 1
ATOM 2755 C C . ARG B 1 130 ? -9.188 -7.879 -15.469 1 55.47 130 ARG B C 1
ATOM 2757 O O . ARG B 1 130 ? -8.141 -7.941 -14.828 1 55.47 130 ARG B O 1
ATOM 2764 N N . ILE B 1 131 ? -9.672 -8.961 -16.172 1 56.53 131 ILE B N 1
ATOM 2765 C CA . ILE B 1 131 ? -8.961 -10.211 -16.422 1 56.53 131 ILE B CA 1
ATOM 2766 C C . ILE B 1 131 ? -8.734 -10.391 -17.922 1 56.53 131 ILE B C 1
ATOM 2768 O O . ILE B 1 131 ? -9.695 -10.539 -18.688 1 56.53 131 ILE B O 1
ATOM 2772 N N . LYS B 1 132 ? -7.652 -9.961 -18.453 1 58.84 132 LYS B N 1
ATOM 2773 C CA . LYS B 1 132 ? -7.375 -10.086 -19.891 1 58.84 132 LYS B CA 1
ATOM 2774 C C . LYS B 1 132 ? -6.527 -11.32 -20.172 1 58.84 132 LYS B C 1
ATOM 2776 O O . LYS B 1 132 ? -5.488 -11.531 -19.531 1 58.84 132 LYS B O 1
ATOM 2781 N N . GLY B 1 133 ? -7 -12.125 -21.078 1 57.22 133 GLY B N 1
ATOM 2782 C CA . GLY B 1 133 ? -6.16 -13.172 -21.625 1 57.22 133 GLY B CA 1
ATOM 2783 C C . GLY B 1 133 ? -6.219 -14.469 -20.844 1 57.22 133 GLY B C 1
ATOM 2784 O O . GLY B 1 133 ? -5.289 -15.273 -20.891 1 57.22 133 GLY B O 1
ATOM 2785 N N . LEU B 1 134 ? -7.09 -14.383 -19.75 1 63.91 134 LEU B N 1
ATOM 2786 C CA . LEU B 1 134 ? -7.09 -15.633 -19 1 63.91 134 LEU B CA 1
ATOM 2787 C C . LEU B 1 134 ? -8.281 -16.5 -19.391 1 63.91 134 LEU B C 1
ATOM 2789 O O . LEU B 1 134 ? -9.422 -16.031 -19.375 1 63.91 134 LEU B O 1
ATOM 2793 N N . PRO B 1 135 ? -8.125 -17.453 -20.312 1 60 135 PRO B N 1
ATOM 2794 C CA . PRO B 1 135 ? -9.234 -18.234 -20.844 1 60 135 PRO B CA 1
ATOM 2795 C C . PRO B 1 135 ? -10.148 -18.797 -19.75 1 60 135 PRO B C 1
ATOM 2797 O O . PRO B 1 135 ? -11.367 -18.812 -19.906 1 60 135 PRO B O 1
ATOM 2800 N N . GLU B 1 136 ? -9.664 -19.781 -18.734 1 71.75 136 GLU B N 1
ATOM 2801 C CA . GLU B 1 136 ? -10.469 -20.688 -17.922 1 71.75 136 GLU B CA 1
ATOM 2802 C C . GLU B 1 136 ? -10.32 -20.375 -16.438 1 71.75 136 GLU B C 1
ATOM 2804 O O . GLU B 1 136 ? -9.891 -19.281 -16.062 1 71.75 136 GLU B O 1
ATOM 2809 N N . ARG B 1 137 ? -11.055 -21.25 -15.602 1 89.81 137 ARG B N 1
ATOM 2810 C CA . ARG B 1 137 ? -10.969 -21.375 -14.148 1 89.81 137 ARG B CA 1
ATOM 2811 C C . ARG B 1 137 ? -9.859 -22.344 -13.742 1 89.81 137 ARG B C 1
ATOM 2813 O O . ARG B 1 137 ? -9.414 -23.156 -14.547 1 89.81 137 ARG B O 1
ATOM 2820 N N . TYR B 1 138 ? -9.289 -22.141 -12.594 1 94.25 138 TYR B N 1
ATOM 2821 C CA . TYR B 1 138 ? -8.102 -22.875 -12.156 1 94.25 138 TYR B CA 1
ATOM 2822 C C . TYR B 1 138 ? -8.406 -23.734 -10.938 1 94.25 138 TYR B C 1
ATOM 2824 O O . TYR B 1 138 ? -9.164 -23.312 -10.047 1 94.25 138 TYR B O 1
ATOM 2832 N N . GLU B 1 139 ? -7.801 -24.891 -10.977 1 95.69 139 GLU B N 1
ATOM 2833 C CA . GLU B 1 139 ? -7.949 -25.766 -9.828 1 95.69 139 GLU B CA 1
ATOM 2834 C C . GLU B 1 139 ? -7.227 -25.203 -8.602 1 95.69 139 GLU B C 1
ATOM 2836 O O . GLU B 1 139 ? -7.688 -25.375 -7.473 1 95.69 139 GLU B O 1
ATOM 2841 N N . VAL B 1 140 ? -6.074 -24.609 -8.844 1 97.38 140 VAL B N 1
ATOM 2842 C CA . VAL B 1 140 ? -5.27 -24.078 -7.754 1 97.38 140 VAL B CA 1
ATOM 2843 C C . VAL B 1 140 ? -4.855 -22.641 -8.086 1 97.38 140 VAL B C 1
ATOM 2845 O O . VAL B 1 140 ? -4.324 -22.375 -9.164 1 97.38 140 VAL B O 1
ATOM 2848 N N . VAL B 1 141 ? -5.191 -21.734 -7.176 1 97.62 141 VAL B N 1
ATOM 2849 C CA . VAL B 1 141 ? -4.695 -20.359 -7.191 1 97.62 141 VAL B CA 1
ATOM 2850 C C . VAL B 1 141 ? -3.85 -20.094 -5.949 1 97.62 141 VAL B C 1
ATOM 2852 O O . VAL B 1 141 ? -4.199 -20.531 -4.848 1 97.62 141 VAL B O 1
ATOM 2855 N N . VAL B 1 142 ? -2.666 -19.469 -6.156 1 98.56 142 VAL B N 1
ATOM 2856 C CA . VAL B 1 142 ? -1.819 -19.141 -5.012 1 98.56 142 VAL B CA 1
ATOM 2857 C C . VAL B 1 142 ? -1.693 -17.625 -4.867 1 98.56 142 VAL B C 1
ATOM 2859 O O . VAL B 1 142 ? -1.966 -16.891 -5.812 1 98.56 142 VAL B O 1
ATOM 2862 N N . GLY B 1 143 ? -1.396 -17.125 -3.732 1 98 143 GLY B N 1
ATOM 2863 C CA . GLY B 1 143 ? -1.135 -15.727 -3.434 1 98 143 GLY B CA 1
ATOM 2864 C C . GLY B 1 143 ? -0.283 -15.531 -2.193 1 98 143 GLY B C 1
ATOM 2865 O O . GLY B 1 143 ? -0.445 -16.25 -1.203 1 98 143 GLY B O 1
ATOM 2866 N N . THR B 1 144 ? 0.705 -14.562 -2.27 1 95.12 144 THR B N 1
ATOM 2867 C CA . THR B 1 144 ? 1.587 -14.32 -1.133 1 95.12 144 THR B CA 1
ATOM 2868 C C . THR B 1 144 ? 1.542 -12.852 -0.712 1 95.12 144 THR B C 1
ATOM 2870 O O . THR B 1 144 ? 1.823 -11.961 -1.517 1 95.12 144 THR B O 1
ATOM 2873 N N . ASP B 1 145 ? 1.203 -12.641 0.547 1 88.06 145 ASP B N 1
ATOM 2874 C CA . ASP B 1 145 ? 1.18 -11.297 1.133 1 88.06 145 ASP B CA 1
ATOM 2875 C C . ASP B 1 145 ? 0.258 -10.375 0.345 1 88.06 145 ASP B C 1
ATOM 2877 O O . ASP B 1 145 ? 0.598 -9.211 0.102 1 88.06 145 ASP B O 1
ATOM 2881 N N . VAL B 1 146 ? -0.907 -10.945 -0.041 1 91.69 146 VAL B N 1
ATOM 2882 C CA . VAL B 1 146 ? -1.784 -10.188 -0.927 1 91.69 146 VAL B CA 1
ATOM 2883 C C . VAL B 1 146 ? -2.828 -9.438 -0.104 1 91.69 146 VAL B C 1
ATOM 2885 O O . VAL B 1 146 ? -3.531 -8.57 -0.623 1 91.69 146 VAL B O 1
ATOM 2888 N N . VAL B 1 147 ? -2.967 -9.773 1.206 1 87.38 147 VAL B N 1
ATOM 2889 C CA . VAL B 1 147 ? -3.854 -9.047 2.105 1 87.38 147 VAL B CA 1
ATOM 2890 C C . VAL B 1 147 ? -3.029 -8.188 3.062 1 87.38 147 VAL B C 1
ATOM 2892 O O . VAL B 1 147 ? -2.648 -8.641 4.145 1 87.38 147 VAL B O 1
ATOM 2895 N N . TYR B 1 148 ? -2.789 -6.988 2.512 1 70.81 148 TYR B N 1
ATOM 2896 C CA . TYR B 1 148 ? -2.062 -5.996 3.295 1 70.81 148 TYR B CA 1
ATOM 2897 C C . TYR B 1 148 ? -3.023 -5.059 4.016 1 70.81 148 TYR B C 1
ATOM 2899 O O . TYR B 1 148 ? -2.758 -4.633 5.141 1 70.81 148 TYR B O 1
ATOM 2907 N N . TRP B 1 149 ? -4.129 -4.816 3.377 1 66.25 149 TRP B N 1
ATOM 2908 C CA . TRP B 1 149 ? -5.164 -3.939 3.912 1 66.25 149 TRP B CA 1
ATOM 2909 C C . TRP B 1 149 ? -6.531 -4.617 3.854 1 66.25 149 TRP B C 1
ATOM 2911 O O . TRP B 1 149 ? -6.82 -5.363 2.918 1 66.25 149 TRP B O 1
ATOM 2921 N N . SER B 1 150 ? -7.355 -4.188 4.816 1 72.69 150 SER B N 1
ATOM 2922 C CA . SER B 1 150 ? -8.672 -4.805 4.926 1 72.69 150 SER B CA 1
ATOM 2923 C C . SER B 1 150 ? -9.508 -4.547 3.674 1 72.69 150 SER B C 1
ATOM 2925 O O . SER B 1 150 ? -10.312 -5.391 3.279 1 72.69 150 SER B O 1
ATOM 2927 N N . ASN B 1 151 ? -9.297 -3.482 3.051 1 70.06 151 ASN B N 1
ATOM 2928 C CA . ASN B 1 151 ? -10.164 -3.076 1.947 1 70.06 151 ASN B CA 1
ATOM 2929 C C . ASN B 1 151 ? -9.883 -3.891 0.688 1 70.06 151 ASN B C 1
ATOM 2931 O O . ASN B 1 151 ? -10.641 -3.828 -0.279 1 70.06 151 ASN B O 1
ATOM 2935 N N . SER B 1 152 ? -8.852 -4.699 0.69 1 78.31 152 SER B N 1
ATOM 2936 C CA . SER B 1 152 ? -8.539 -5.523 -0.473 1 78.31 152 SER B CA 1
ATOM 2937 C C . SER B 1 152 ? -9.203 -6.895 -0.375 1 78.31 152 SER B C 1
ATOM 2939 O O . SER B 1 152 ? -9.258 -7.633 -1.359 1 78.31 152 SER B O 1
ATOM 2941 N N . ILE B 1 153 ? -9.75 -7.172 0.79 1 87.94 153 ILE B N 1
ATOM 2942 C CA . ILE B 1 153 ? -10.172 -8.539 1.079 1 87.94 153 ILE B CA 1
ATOM 2943 C C . ILE B 1 153 ? -11.383 -8.898 0.224 1 87.94 153 ILE B C 1
ATOM 2945 O O . ILE B 1 153 ? -11.359 -9.883 -0.521 1 87.94 153 ILE B O 1
ATOM 2949 N N . VAL B 1 154 ? -12.406 -8.102 0.225 1 86.12 154 VAL B N 1
ATOM 2950 C CA . VAL B 1 154 ? -13.625 -8.414 -0.508 1 86.12 154 VAL B CA 1
ATOM 2951 C C . VAL B 1 154 ? -13.344 -8.414 -2.01 1 86.12 154 VAL B C 1
ATOM 2953 O O . VAL B 1 154 ? -13.672 -9.383 -2.707 1 86.12 154 VAL B O 1
ATOM 2956 N N . PRO B 1 155 ? -12.641 -7.383 -2.568 1 85.06 155 PRO B N 1
ATOM 2957 C CA . PRO B 1 155 ? -12.305 -7.43 -3.994 1 85.06 155 PRO B CA 1
ATOM 2958 C C . PRO B 1 155 ? -11.516 -8.68 -4.375 1 85.06 155 PRO B C 1
ATOM 2960 O O . PRO B 1 155 ? -11.734 -9.258 -5.441 1 85.06 155 PRO B O 1
ATOM 2963 N N . LEU B 1 156 ? -10.602 -9.141 -3.545 1 91.62 156 LEU B N 1
ATOM 2964 C CA . LEU B 1 156 ? -9.805 -10.328 -3.809 1 91.62 156 LEU B CA 1
ATOM 2965 C C . LEU B 1 156 ? -10.688 -11.57 -3.906 1 91.62 156 LEU B C 1
ATOM 2967 O O . LEU B 1 156 ? -10.617 -12.305 -4.891 1 91.62 156 LEU B O 1
ATOM 2971 N N . PHE B 1 157 ? -11.562 -11.75 -2.986 1 94.25 157 PHE B N 1
ATOM 2972 C CA . PHE B 1 157 ? -12.336 -12.984 -2.928 1 94.25 157 PHE B CA 1
ATOM 2973 C C . PHE B 1 157 ? -13.445 -12.977 -3.975 1 94.25 157 PHE B C 1
ATOM 2975 O O . PHE B 1 157 ? -13.805 -14.031 -4.52 1 94.25 157 PHE B O 1
ATOM 2982 N N . LYS B 1 158 ? -13.953 -11.812 -4.285 1 89.88 158 LYS B N 1
ATOM 2983 C CA . LYS B 1 158 ? -14.883 -11.742 -5.41 1 89.88 158 LYS B CA 1
ATOM 2984 C C . LYS B 1 158 ? -14.188 -12.086 -6.723 1 89.88 158 LYS B C 1
ATOM 2986 O O . LYS B 1 158 ? -14.773 -12.758 -7.582 1 89.88 158 LYS B O 1
ATOM 2991 N N . THR B 1 159 ? -12.984 -11.625 -6.867 1 90.5 159 THR B N 1
ATOM 2992 C CA . THR B 1 159 ? -12.203 -11.984 -8.039 1 90.5 159 THR B CA 1
ATOM 2993 C C . THR B 1 159 ? -11.93 -13.484 -8.07 1 90.5 159 THR B C 1
ATOM 2995 O O . THR B 1 159 ? -11.945 -14.109 -9.133 1 90.5 159 THR B O 1
ATOM 2998 N N . MET B 1 160 ? -11.727 -14.102 -6.887 1 93.12 160 MET B N 1
ATOM 2999 C CA . MET B 1 160 ? -11.492 -15.539 -6.801 1 93.12 160 MET B CA 1
ATOM 3000 C C . MET B 1 160 ? -12.688 -16.312 -7.355 1 93.12 160 MET B C 1
ATOM 3002 O O . MET B 1 160 ? -12.516 -17.391 -7.945 1 93.12 160 MET B O 1
ATOM 3006 N N . ASP B 1 161 ? -13.875 -15.75 -7.211 1 90.44 161 ASP B N 1
ATOM 3007 C CA . ASP B 1 161 ? -15.07 -16.391 -7.746 1 90.44 161 ASP B CA 1
ATOM 3008 C C . ASP B 1 161 ? -14.945 -16.609 -9.25 1 90.44 161 ASP B C 1
ATOM 3010 O O . ASP B 1 161 ? -15.477 -17.594 -9.789 1 90.44 161 ASP B O 1
ATOM 3014 N N . SER B 1 162 ? -14.266 -15.734 -9.875 1 88.12 162 SER B N 1
ATOM 3015 C CA . SER B 1 162 ? -14.117 -15.82 -11.328 1 88.12 162 SER B CA 1
ATOM 3016 C C . SER B 1 162 ? -12.922 -16.688 -11.711 1 88.12 162 SER B C 1
ATOM 3018 O O . SER B 1 162 ? -12.875 -17.234 -12.812 1 88.12 162 SER B O 1
ATOM 3020 N N . LEU B 1 163 ? -11.969 -16.859 -10.867 1 92.06 163 LEU B N 1
ATOM 3021 C CA . LEU B 1 163 ? -10.711 -17.5 -11.219 1 92.06 163 LEU B CA 1
ATOM 3022 C C . LEU B 1 163 ? -10.727 -18.984 -10.828 1 92.06 163 LEU B C 1
ATOM 3024 O O . LEU B 1 163 ? -10.062 -19.797 -11.461 1 92.06 163 LEU B O 1
ATOM 3028 N N . LEU B 1 164 ? -11.484 -19.297 -9.75 1 93.5 164 LEU B N 1
ATOM 3029 C CA . LEU B 1 164 ? -11.43 -20.656 -9.211 1 93.5 164 LEU B CA 1
ATOM 3030 C C . LEU B 1 164 ? -12.484 -21.547 -9.859 1 93.5 164 LEU B C 1
ATOM 3032 O O . LEU B 1 164 ? -13.617 -21.109 -10.086 1 93.5 164 LEU B O 1
ATOM 3036 N N . GLU B 1 165 ? -12.086 -22.766 -10.117 1 92.62 165 GLU B N 1
ATOM 3037 C CA . GLU B 1 165 ? -13.047 -23.828 -10.414 1 92.62 165 GLU B CA 1
ATOM 3038 C C . GLU B 1 165 ? -13.938 -24.109 -9.203 1 92.62 165 GLU B C 1
ATOM 3040 O O . GLU B 1 165 ? -13.633 -23.688 -8.094 1 92.62 165 GLU B O 1
ATOM 3045 N N . ASP B 1 166 ? -15.047 -24.812 -9.422 1 90.12 166 ASP B N 1
ATOM 3046 C CA . ASP B 1 166 ? -16 -25.109 -8.359 1 90.12 166 ASP B CA 1
ATOM 3047 C C . ASP B 1 166 ? -15.32 -25.797 -7.18 1 90.12 166 ASP B C 1
ATOM 3049 O O . ASP B 1 166 ? -15.602 -25.484 -6.023 1 90.12 166 ASP B O 1
ATOM 3053 N N . ARG B 1 167 ? -14.445 -26.703 -7.434 1 91.19 167 ARG B N 1
ATOM 3054 C CA . ARG B 1 167 ? -13.734 -27.391 -6.355 1 91.19 167 ARG B CA 1
ATOM 3055 C C . ARG B 1 167 ? -12.289 -26.906 -6.266 1 91.19 167 ARG B C 1
ATOM 3057 O O . ARG B 1 167 ? -11.414 -27.641 -5.793 1 91.19 167 ARG B O 1
ATOM 3064 N N . GLY B 1 168 ? -12.078 -25.734 -6.758 1 96 168 GLY B N 1
ATOM 3065 C CA . GLY B 1 168 ? -10.734 -25.188 -6.73 1 96 168 GLY B CA 1
ATOM 3066 C C . GLY B 1 168 ? -10.328 -24.672 -5.363 1 96 168 GLY B C 1
ATOM 3067 O O . GLY B 1 168 ? -11.172 -24.484 -4.488 1 96 168 GLY B O 1
ATOM 3068 N N . ARG B 1 169 ? -9.031 -24.516 -5.133 1 97 169 ARG B N 1
ATOM 3069 C CA . ARG B 1 169 ? -8.477 -24.062 -3.855 1 97 169 ARG B CA 1
ATOM 3070 C C . ARG B 1 169 ? -7.594 -22.844 -4.043 1 97 169 ARG B C 1
ATOM 3072 O O . ARG B 1 169 ? -6.832 -22.75 -5.008 1 97 169 ARG B O 1
ATOM 3079 N N . PHE B 1 170 ? -7.785 -21.953 -3.135 1 98.25 170 PHE B N 1
ATOM 3080 C CA . PHE B 1 170 ? -6.91 -20.797 -3.035 1 98.25 170 PHE B CA 1
ATOM 3081 C C . PHE B 1 170 ? -5.957 -20.938 -1.855 1 98.25 170 PHE B C 1
ATOM 3083 O O . PHE B 1 170 ? -6.383 -20.938 -0.699 1 98.25 170 PHE B O 1
ATOM 3090 N N . ILE B 1 171 ? -4.641 -21.062 -2.158 1 98.75 171 ILE B N 1
ATOM 3091 C CA . ILE B 1 171 ? -3.615 -21.203 -1.131 1 98.75 171 ILE B CA 1
ATOM 3092 C C . ILE B 1 171 ? -2.883 -19.875 -0.943 1 98.75 171 ILE B C 1
ATOM 3094 O O . ILE B 1 171 ? -2.24 -19.391 -1.87 1 98.75 171 ILE B O 1
ATOM 3098 N N . MET B 1 172 ? -2.953 -19.344 0.3 1 98.62 172 MET B N 1
ATOM 3099 C CA . MET B 1 172 ? -2.439 -18 0.551 1 98.62 172 MET B CA 1
ATOM 3100 C C . MET B 1 172 ? -1.451 -18 1.714 1 98.62 172 MET B C 1
ATOM 3102 O O . MET B 1 172 ? -1.752 -18.531 2.787 1 98.62 172 MET B O 1
ATOM 3106 N N . CYS B 1 173 ? -0.269 -17.469 1.467 1 97.94 173 CYS B N 1
ATOM 3107 C CA . CYS B 1 173 ? 0.608 -17.141 2.584 1 97.94 173 CYS B CA 1
ATOM 3108 C C . CYS B 1 173 ? 0.317 -15.734 3.104 1 97.94 173 CYS B C 1
ATOM 3110 O O . CYS B 1 173 ? 0.259 -14.781 2.326 1 97.94 173 CYS B O 1
ATOM 3112 N N . TYR B 1 174 ? 0.086 -15.656 4.41 1 94.75 174 TYR B N 1
ATOM 3113 C CA . TYR B 1 174 ? -0.335 -14.43 5.07 1 94.75 174 TYR B CA 1
ATOM 3114 C C . TYR B 1 174 ? 0.54 -14.133 6.281 1 94.75 174 TYR B C 1
ATOM 3116 O O . TYR B 1 174 ? 0.753 -15 7.129 1 94.75 174 TYR B O 1
ATOM 3124 N N . THR B 1 175 ? 1.124 -12.914 6.312 1 83.69 175 THR B N 1
ATOM 3125 C CA . THR B 1 175 ? 1.845 -12.453 7.496 1 83.69 175 THR B CA 1
ATOM 3126 C C . THR B 1 175 ? 0.965 -11.539 8.344 1 83.69 175 THR B C 1
ATOM 3128 O O . THR B 1 175 ? 0.463 -10.523 7.859 1 83.69 175 THR B O 1
ATOM 3131 N N . LEU B 1 176 ? 0.751 -11.984 9.562 1 81.56 176 LEU B N 1
ATOM 3132 C CA . LEU B 1 176 ? -0.023 -11.18 10.5 1 81.56 176 LEU B CA 1
ATOM 3133 C C . LEU B 1 176 ? 0.74 -9.914 10.891 1 81.56 176 LEU B C 1
ATOM 3135 O O . LEU B 1 176 ? 1.744 -9.992 11.602 1 81.56 176 LEU B O 1
ATOM 3139 N N . ARG B 1 177 ? 0.285 -8.859 10.375 1 66.81 177 ARG B N 1
ATOM 3140 C CA . ARG B 1 177 ? 0.916 -7.574 10.656 1 66.81 177 ARG B CA 1
ATOM 3141 C C . ARG B 1 177 ? 0.029 -6.707 11.539 1 66.81 177 ARG B C 1
ATOM 3143 O O . ARG B 1 177 ? 0.528 -5.883 12.312 1 66.81 177 ARG B O 1
ATOM 3150 N N . ALA B 1 178 ? -1.279 -6.867 11.398 1 63.56 178 ALA B N 1
ATOM 3151 C CA . ALA B 1 178 ? -2.297 -6.176 12.188 1 63.56 178 ALA B CA 1
ATOM 3152 C C . ALA B 1 178 ? -3.465 -7.102 12.516 1 63.56 178 ALA B C 1
ATOM 3154 O O . ALA B 1 178 ? -4.051 -7.707 11.617 1 63.56 178 ALA B O 1
ATOM 3155 N N . MET B 1 179 ? -3.758 -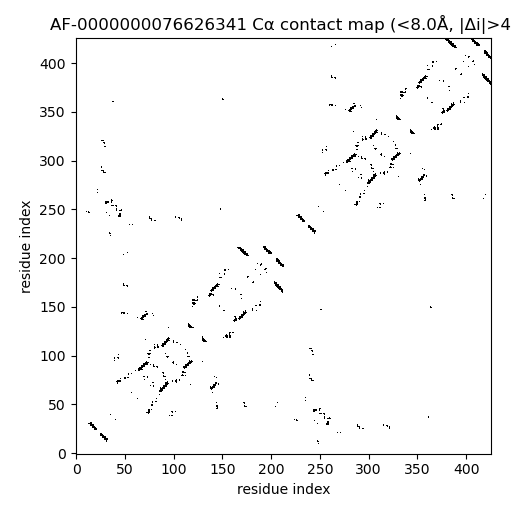7.059 13.789 1 70.38 179 MET B N 1
ATOM 3156 C CA . MET B 1 179 ? -4.801 -7.973 14.25 1 70.38 179 MET B CA 1
ATOM 3157 C C . MET B 1 179 ? -6.137 -7.648 13.594 1 70.38 179 MET B C 1
ATOM 3159 O O . MET B 1 179 ? -6.918 -8.547 13.281 1 70.38 179 MET B O 1
ATOM 3163 N N . ASN B 1 180 ? -6.41 -6.402 13.414 1 68.31 180 ASN B N 1
ATOM 3164 C CA . ASN B 1 180 ? -7.668 -6.004 12.789 1 68.31 180 ASN B CA 1
ATOM 3165 C C . ASN B 1 180 ? -7.781 -6.555 11.367 1 68.31 180 ASN B C 1
ATOM 3167 O O . ASN B 1 180 ? -8.852 -7.02 10.961 1 68.31 180 ASN B O 1
ATOM 3171 N N . THR B 1 181 ? -6.695 -6.477 10.633 1 77 181 THR B N 1
ATOM 3172 C CA . THR B 1 181 ? -6.695 -7 9.273 1 77 181 THR B CA 1
ATOM 3173 C C . THR B 1 181 ? -6.879 -8.516 9.273 1 77 181 THR B C 1
ATOM 3175 O O . THR B 1 181 ? -7.578 -9.062 8.414 1 77 181 THR B O 1
ATOM 3178 N N . TYR B 1 182 ? -6.262 -9.148 10.266 1 85.44 182 TYR B N 1
ATOM 3179 C CA . TYR B 1 182 ? -6.406 -10.594 10.398 1 85.44 182 TYR B CA 1
ATOM 3180 C C . TYR B 1 182 ? -7.859 -10.969 10.656 1 85.44 182 TYR B C 1
ATOM 3182 O O . TYR B 1 182 ? -8.398 -11.867 10 1 85.44 182 TYR B O 1
ATOM 3190 N N . ARG B 1 183 ? -8.445 -10.281 11.586 1 86.19 183 ARG B N 1
ATOM 3191 C CA . ARG B 1 183 ? -9.844 -10.539 11.906 1 86.19 183 ARG B CA 1
ATOM 3192 C C . ARG B 1 183 ? -10.742 -10.289 10.703 1 86.19 183 ARG B C 1
ATOM 3194 O O . ARG B 1 183 ? -11.656 -11.062 10.43 1 86.19 183 ARG B O 1
ATOM 3201 N N . ASP B 1 184 ? -10.5 -9.258 10 1 86.38 184 ASP B N 1
ATOM 3202 C CA . ASP B 1 184 ? -11.266 -8.922 8.797 1 86.38 184 ASP B CA 1
ATOM 3203 C C . ASP B 1 184 ? -11.094 -9.992 7.723 1 86.38 184 ASP B C 1
ATOM 3205 O O . ASP B 1 184 ? -12.039 -10.328 7.012 1 86.38 184 ASP B O 1
ATOM 3209 N N . LEU B 1 185 ? -9.891 -10.523 7.59 1 94.38 185 LEU B N 1
ATOM 3210 C CA . LEU B 1 185 ? -9.648 -11.578 6.605 1 94.38 185 LEU B CA 1
ATOM 3211 C C . LEU B 1 185 ? -10.547 -12.781 6.855 1 94.38 185 LEU B C 1
ATOM 3213 O O . LEU B 1 185 ? -11.219 -13.258 5.938 1 94.38 185 LEU B O 1
ATOM 3217 N N . LEU B 1 186 ? -10.602 -13.188 8.102 1 96.06 186 LEU B N 1
ATOM 3218 C CA . LEU B 1 186 ? -11.406 -14.352 8.445 1 96.06 186 LEU B CA 1
ATOM 3219 C C . LEU B 1 186 ? -12.898 -14.062 8.273 1 96.06 186 LEU B C 1
ATOM 3221 O O . LEU B 1 186 ? -13.625 -14.852 7.68 1 96.06 186 LEU B O 1
ATOM 3225 N N . ARG B 1 187 ? -13.266 -12.867 8.695 1 95.62 187 ARG B N 1
ATOM 3226 C CA . ARG B 1 187 ? -14.672 -12.492 8.656 1 95.62 187 ARG B CA 1
ATOM 3227 C C . ARG B 1 187 ? -15.141 -12.266 7.219 1 95.62 187 ARG B C 1
ATOM 3229 O O . ARG B 1 187 ? -16.125 -12.852 6.781 1 95.62 187 ARG B O 1
ATOM 3236 N N . LEU B 1 188 ? -14.445 -11.5 6.48 1 93.31 188 LEU B N 1
ATOM 3237 C CA . LEU B 1 188 ? -14.891 -11.062 5.156 1 93.31 188 LEU B CA 1
ATOM 3238 C C . LEU B 1 188 ? -14.773 -12.203 4.148 1 93.31 188 LEU B C 1
ATOM 3240 O O . LEU B 1 188 ? -15.594 -12.32 3.238 1 93.31 188 LEU B O 1
ATOM 3244 N N . SER B 1 189 ? -13.734 -13.047 4.246 1 97.31 189 SER B N 1
ATOM 3245 C CA . SER B 1 189 ? -13.68 -14.211 3.363 1 97.31 189 SER B CA 1
ATOM 3246 C C . SER B 1 189 ? -14.867 -15.133 3.584 1 97.31 189 SER B C 1
ATOM 3248 O O . SER B 1 189 ? -15.438 -15.664 2.627 1 97.31 189 SER B O 1
ATOM 3250 N N . ALA B 1 190 ? -15.242 -15.312 4.836 1 96.88 190 ALA B N 1
ATOM 3251 C CA . ALA B 1 190 ? -16.422 -16.125 5.152 1 96.88 190 ALA B CA 1
ATOM 3252 C C . ALA B 1 190 ? -17.688 -15.523 4.559 1 96.88 190 ALA B C 1
ATOM 3254 O O . ALA B 1 190 ? -18.531 -16.234 4.012 1 96.88 190 ALA B O 1
ATOM 3255 N N . GLU B 1 191 ? -17.781 -14.242 4.684 1 95.38 191 GLU B N 1
ATOM 3256 C CA . GLU B 1 191 ? -18.953 -13.539 4.145 1 95.38 191 GLU B CA 1
ATOM 3257 C C . GLU B 1 191 ? -19.016 -13.664 2.625 1 95.38 191 GLU B C 1
ATOM 3259 O O . GLU B 1 191 ? -20.094 -13.617 2.037 1 95.38 191 GLU B O 1
ATOM 3264 N N . CYS B 1 192 ? -17.875 -13.859 2.012 1 94.56 192 CYS B N 1
ATOM 3265 C CA . CYS B 1 192 ? -17.812 -14.031 0.564 1 94.56 192 CYS B CA 1
ATOM 3266 C C . CYS B 1 192 ? -18.062 -15.484 0.179 1 94.56 192 CYS B C 1
ATOM 3268 O O . CYS B 1 192 ? -18.016 -15.836 -1.001 1 94.56 192 CYS B O 1
ATOM 3270 N N . GLY B 1 193 ? -18.219 -16.359 1.171 1 96.38 193 GLY B N 1
ATOM 3271 C CA . GLY B 1 193 ? -18.594 -17.734 0.893 1 96.38 193 GLY B CA 1
ATOM 3272 C C . GLY B 1 193 ? -17.422 -18.703 0.912 1 96.38 193 GLY B C 1
ATOM 3273 O O . GLY B 1 193 ? -17.484 -19.781 0.336 1 96.38 193 GLY B O 1
ATOM 3274 N N . TYR B 1 194 ? -16.344 -18.281 1.55 1 97.62 194 TYR B N 1
ATOM 3275 C CA . TYR B 1 194 ? -15.172 -19.141 1.58 1 97.62 194 TYR B CA 1
ATOM 3276 C C . TYR B 1 194 ? -14.938 -19.703 2.979 1 97.62 194 TYR B C 1
ATOM 3278 O O . TYR B 1 194 ? -15.156 -19.016 3.977 1 97.62 194 TYR B O 1
ATOM 3286 N N . ARG B 1 195 ? -14.578 -20.953 3.012 1 97.19 195 ARG B N 1
ATOM 3287 C CA . ARG B 1 195 ? -14.055 -21.562 4.23 1 97.19 195 ARG B CA 1
ATOM 3288 C C . ARG B 1 195 ? -12.531 -21.625 4.203 1 97.19 195 ARG B C 1
ATOM 3290 O O . ARG B 1 195 ? -11.93 -21.703 3.129 1 97.19 195 ARG B O 1
ATOM 3297 N N . ASN B 1 196 ? -11.961 -21.469 5.371 1 97.5 196 ASN B N 1
ATOM 3298 C CA . ASN B 1 196 ? -10.5 -21.5 5.402 1 97.5 196 ASN B CA 1
ATOM 3299 C C . ASN B 1 196 ? -9.984 -22.578 6.355 1 97.5 196 ASN B C 1
ATOM 3301 O O . ASN B 1 196 ? -10.688 -22.969 7.289 1 97.5 196 ASN B O 1
ATOM 3305 N N . LYS B 1 197 ? -8.875 -23.094 6.117 1 97.19 197 LYS B N 1
ATOM 3306 C CA . LYS B 1 197 ? -8.102 -23.922 7.039 1 97.19 197 LYS B CA 1
ATOM 3307 C C . LYS B 1 197 ? -6.625 -23.531 7.02 1 97.19 197 LYS B C 1
ATOM 3309 O O . LYS B 1 197 ? -6.102 -23.125 5.984 1 97.19 197 LYS B O 1
ATOM 3314 N N . VAL B 1 198 ? -6.012 -23.688 8.141 1 97.88 198 VAL B N 1
ATOM 3315 C CA . VAL B 1 198 ? -4.586 -23.406 8.25 1 97.88 198 VAL B CA 1
ATOM 3316 C C . VAL B 1 198 ? -3.783 -24.641 7.863 1 97.88 198 VAL B C 1
ATOM 3318 O O . VAL B 1 198 ? -3.926 -25.703 8.484 1 97.88 198 VAL B O 1
ATOM 3321 N N . LEU B 1 199 ? -2.953 -24.484 6.828 1 98.25 199 LEU B N 1
ATOM 3322 C CA . LEU B 1 199 ? -2.1 -25.578 6.383 1 98.25 199 LEU B CA 1
ATOM 3323 C C . LEU B 1 199 ? -0.771 -25.578 7.129 1 98.25 199 LEU B C 1
ATOM 3325 O O . LEU B 1 199 ? -0.152 -26.625 7.316 1 98.25 199 LEU B O 1
ATOM 3329 N N . TRP B 1 200 ? -0.318 -24.422 7.461 1 97.38 200 TRP B N 1
ATOM 3330 C CA . TRP B 1 200 ? 0.984 -24.219 8.094 1 97.38 200 TRP B CA 1
ATOM 3331 C C . TRP B 1 200 ? 1.046 -22.875 8.805 1 97.38 200 TRP B C 1
ATOM 3333 O O . TRP B 1 200 ? 0.424 -21.906 8.375 1 97.38 200 TRP B O 1
ATOM 3343 N N . ASN B 1 201 ? 1.666 -22.859 9.93 1 96.5 201 ASN B N 1
ATOM 3344 C CA . ASN B 1 201 ? 1.855 -21.625 10.672 1 96.5 201 ASN B CA 1
ATOM 3345 C C . ASN B 1 201 ? 3.174 -21.625 11.445 1 96.5 201 ASN B C 1
ATOM 3347 O O . ASN B 1 201 ? 3.559 -22.641 12.023 1 96.5 201 ASN B O 1
ATOM 3351 N N . GLU B 1 202 ? 3.881 -20.562 11.32 1 88.38 202 GLU B N 1
ATOM 3352 C CA . GLU B 1 202 ? 5.047 -20.281 12.148 1 88.38 202 GLU B CA 1
ATOM 3353 C C . GLU B 1 202 ? 5.066 -18.812 12.586 1 88.38 202 GLU B C 1
ATOM 3355 O O . GLU B 1 202 ? 5.18 -17.922 11.75 1 88.38 202 GLU B O 1
ATOM 3360 N N . GLU B 1 203 ? 4.988 -18.641 13.852 1 87.5 203 GLU B N 1
ATOM 3361 C CA . GLU B 1 203 ? 4.938 -17.281 14.406 1 87.5 203 GLU B CA 1
ATOM 3362 C C . GLU B 1 203 ? 3.818 -16.469 13.773 1 87.5 203 GLU B C 1
ATOM 3364 O O . GLU B 1 203 ? 2.656 -16.875 13.789 1 87.5 203 GLU B O 1
ATOM 3369 N N . SER B 1 204 ? 4.188 -15.414 13.078 1 84.19 204 SER B N 1
ATOM 3370 C CA . SER B 1 204 ? 3.174 -14.508 12.547 1 84.19 204 SER B CA 1
ATOM 3371 C C . SER B 1 204 ? 2.848 -14.836 11.094 1 84.19 204 SER B C 1
ATOM 3373 O O . SER B 1 204 ? 2.105 -14.102 10.438 1 84.19 204 SER B O 1
ATOM 3375 N N . THR B 1 205 ? 3.381 -15.93 10.609 1 90.69 205 THR B N 1
ATOM 3376 C CA . THR B 1 205 ? 3.17 -16.297 9.211 1 90.69 205 THR B CA 1
ATOM 3377 C C . THR B 1 205 ? 2.254 -17.516 9.109 1 90.69 205 THR B C 1
ATOM 3379 O O . THR B 1 205 ? 2.451 -18.516 9.812 1 90.69 205 THR B O 1
ATOM 3382 N N . TYR B 1 206 ? 1.211 -17.391 8.273 1 96.69 206 TYR B N 1
ATOM 3383 C CA . TYR B 1 206 ? 0.233 -18.453 8.062 1 96.69 206 TYR B CA 1
ATOM 3384 C C . TYR B 1 206 ? 0.146 -18.812 6.582 1 96.69 206 TYR B C 1
ATOM 3386 O O . TYR B 1 206 ? 0.251 -17.953 5.711 1 96.69 206 TYR B O 1
ATOM 3394 N N . ILE B 1 207 ? 0.008 -20.109 6.316 1 98.44 207 ILE B N 1
ATOM 3395 C CA . ILE B 1 207 ? -0.466 -20.547 5.012 1 98.44 207 ILE B CA 1
ATOM 3396 C C . ILE B 1 207 ? -1.892 -21.094 5.133 1 98.44 207 ILE B C 1
ATOM 3398 O O . ILE B 1 207 ? -2.135 -22.062 5.84 1 98.44 207 ILE B O 1
ATOM 3402 N N . PHE B 1 208 ? -2.803 -20.359 4.445 1 98.62 208 PHE B N 1
ATOM 3403 C CA . PHE B 1 208 ? -4.219 -20.719 4.457 1 98.62 208 PHE B CA 1
ATOM 3404 C C . PHE B 1 208 ? -4.609 -21.422 3.168 1 98.62 208 PHE B C 1
ATOM 3406 O O . PHE B 1 208 ? -4.051 -21.156 2.105 1 98.62 208 PHE B O 1
ATOM 3413 N N . GLU B 1 209 ? -5.488 -22.375 3.285 1 98.62 209 GLU B N 1
ATOM 3414 C CA . GLU B 1 209 ? -6.27 -22.844 2.146 1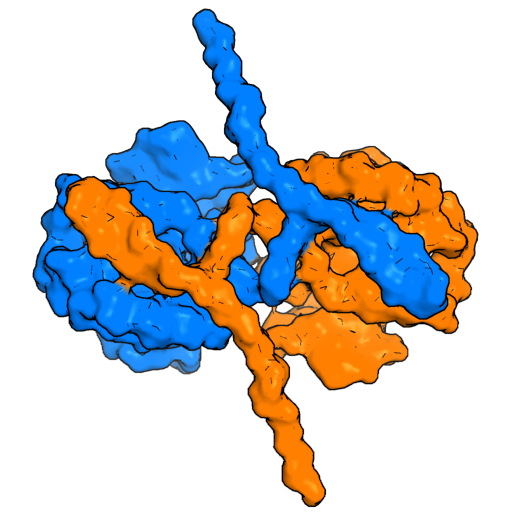 98.62 209 GLU B CA 1
ATOM 3415 C C . GLU B 1 209 ? -7.715 -22.359 2.225 1 98.62 209 GLU B C 1
ATOM 3417 O O . GLU B 1 209 ? -8.375 -22.531 3.252 1 98.62 209 GLU B O 1
ATOM 3422 N N . PHE B 1 210 ? -8.125 -21.656 1.176 1 98.44 210 PHE B N 1
ATOM 3423 C CA . PHE B 1 210 ? -9.508 -21.219 1.06 1 98.44 210 PHE B CA 1
ATOM 3424 C C . PHE B 1 210 ? -10.234 -22 -0.028 1 98.44 210 PHE B C 1
ATOM 3426 O O . PHE B 1 210 ? -9.695 -22.219 -1.114 1 98.44 210 PHE B O 1
ATOM 3433 N N . ASP B 1 211 ? -11.438 -22.5 0.209 1 96.62 211 ASP B N 1
ATOM 3434 C CA . ASP B 1 211 ? -12.305 -23.109 -0.794 1 96.62 211 ASP B CA 1
ATOM 3435 C C . ASP B 1 211 ? -13.75 -22.641 -0.633 1 96.62 211 ASP B C 1
ATOM 3437 O O . ASP B 1 211 ? -14.141 -22.188 0.442 1 96.62 211 ASP B O 1
ATOM 3441 N N . ARG B 1 212 ? -14.453 -22.688 -1.784 1 91.56 212 ARG B N 1
ATOM 3442 C CA . ARG B 1 212 ? -15.844 -22.25 -1.756 1 91.56 212 ARG B CA 1
ATOM 3443 C C . ARG B 1 212 ? -16.719 -23.234 -0.997 1 91.56 212 ARG B C 1
ATOM 3445 O O . ARG B 1 212 ? -16.531 -24.453 -1.119 1 91.56 212 ARG B O 1
ATOM 3452 N N . GLN B 1 213 ? -17.609 -22.656 -0.131 1 81.81 213 GLN B N 1
ATOM 3453 C CA . GLN B 1 213 ? -18.562 -23.484 0.616 1 81.81 213 GLN B CA 1
ATOM 3454 C C . GLN B 1 213 ? -19.656 -24.047 -0.298 1 81.81 213 GLN B C 1
ATOM 3456 O O . GLN B 1 213 ? -20.047 -23.391 -1.268 1 81.81 213 GLN B O 1
#

Secondary structure (DSSP, 8-state):
------TT------PEEEEEEETTEEEEEEEB--SS-SGGGGGGB--HHHHHHHHHHHHTGGGTTTSEEEEES-TT-HHHHHHTTTSSEEEEEES-HHHHHHHHHHGGGSSSEEEEEE---SS-GGG-TTEES--S-EEEEEEES--SSGGGHHHHHHHHHHHEEEEEEEEEEEE---HHHHHHHHHHHHHTTEEEEEEEEETTEEEEEEEE-/------S-------PEEEEEEETTEEEEEEEB--SS-SGGGGGGB--HHHHHHHHHHHHTGGGTTTSEEEESS-TT-HHHHHHTTTSSEEEEEES-HHHHHHHHHHGGGSSSEEEEEE---SS-GGG-TTEES--S-EEEEEEES--SSGGGHHHHHHHHHHHEEEEEEEEEEEE---HHHHHHHHHHHHHTTEEEEEEEEETTEEEEEEEE-

Organism: NCBI:txid5963

pLDDT: mean 82.3, std 19.58, range [20.3, 98.75]

Solvent-accessible surface area (backbone atoms only — not comparable to full-atom values): 22639 Å² total; per-residue (Å²): 134,85,83,71,70,78,80,66,79,54,71,74,67,67,55,40,82,42,73,46,74,52,91,84,44,78,43,58,36,46,25,36,82,49,87,70,53,52,83,60,35,67,32,27,19,65,51,73,32,28,59,55,45,37,42,51,38,69,77,42,44,81,78,43,51,68,30,60,36,36,25,46,53,31,30,34,27,63,32,47,40,53,46,15,80,48,22,60,27,23,36,38,20,29,65,42,73,64,27,46,54,48,33,63,64,25,35,75,66,28,47,61,44,45,76,37,46,36,46,69,33,75,61,81,65,85,82,51,85,34,59,44,89,64,88,76,56,24,56,38,34,37,34,38,54,65,71,81,49,61,67,47,45,55,16,45,54,48,38,41,64,60,41,38,33,84,86,15,38,39,39,32,20,42,63,66,82,44,70,68,44,50,54,43,48,59,52,47,41,40,74,73,42,33,44,75,46,79,77,44,72,57,91,54,35,34,32,35,39,32,33,64,111,135,85,81,72,72,79,79,66,80,55,72,74,69,69,54,38,83,42,73,46,75,55,91,85,43,78,44,58,35,46,25,35,81,50,72,77,52,50,83,57,36,66,31,27,19,65,52,71,32,27,58,55,47,36,43,49,38,68,78,42,44,80,78,42,52,67,29,60,35,36,24,46,52,31,28,34,29,62,31,46,39,53,45,14,78,48,22,60,25,23,36,38,19,29,66,43,74,66,28,46,52,48,32,62,64,26,36,74,66,29,46,61,44,46,76,37,47,36,45,69,33,75,62,81,62,85,81,49,85,35,58,46,89,65,89,72,56,24,57,35,34,36,32,39,55,64,71,79,47,60,67,48,45,54,17,45,56,49,38,42,64,60,41,39,34,85,87,15,38,39,40,33,20,39,62,66,82,45,70,68,42,51,53,42,47,58,52,46,41,41,72,72,42,34,43,74,47,79,77,44,72,55,92,54,36,36,31,34,40,33,34,64,112